Protein AF-0000000084875018 (afdb_homodimer)

InterPro domains:
  IPR001087 GDSL lipase/esterase [PF00657] (30-278)
  IPR036514 SGNH hydrolase superfamily [G3DSA:3.40.50.1110] (20-285)
  IPR050592 GDSL lipolytic enzyme [PTHR45642] (81-255)

Sequence (578 aa):
MKGLVTYLALAVSCSQTFASPVRSTSAKNLVVFGDSYSTVGFWPGGQLPSASNPIGNPGLPGQTTSAGLNWVGHVTSTLNTSLILTYDFAYSGATIDKKIVNSWAQYSMSDQVGLYKQYVAPAVSDADTLVAIWIGINDVGEAFWSKTNALVTECVNRYFELLQTLVNDGFDKFVLLNIPGYADQFPKMIGQPAVDLARLRADIISYNKAVQSKAAAFASSHPTVKLQIFDTKPSFDQVVNNYAKYGAKDATCFGASNCLWADDYHASGAIHKLLAQNLVKAVRGIFTFMKGLVTYLALAVSCSQTFASPVRSTSAKNLVVFGDSYSTVGFWPGGQLPSASNPIGNPGLPGQTTSAGLNWVGHVTSTLNTSLILTYDFAYSGATIDKKIVNSWAQYSMSDQVGLYKQYVAPAVSDADTLVAIWIGINDVGEAFWSKTNALVTECVNRYFELLQTLVNDGFDKFVLLNIPGYADQFPKMIGQPAVDLARLRADIISYNKAVQSKAAAFASSHPTVKLQIFDTKPSFDQVVNNYAKYGAKDATCFGASNCLWADDYHASGAIHKLLAQNLVKAVRGIFTF

Organism: Fusarium pseudograminearum (strain CS3096) (NCBI:txid1028729)

Foldseek 3Di:
DPPPPPPPPPPPPPPPPPPPPPPPPDEEEEEEEAAQLFDQADDLQAAFADQVALARPDRPPHDHQFLHRFLNNCCQPPQAPDHYRYDHLYYHLAAQDCVQPNTPTPDHSVRSLVSCVVRPLVPDDPHHYEYEYEHDLSQLVSCLVVVHAGPLVVRLVSNVVSVVVVVVSPAAHYEYEADALVLCVFLVNPPPDPVSSVRSNVNSVSNRVSNVVVQVVSCVVPVRHHYYYDYLHVLLCVCLVPVVVVQAPHSHDEDSDRYQHVDRRHGHDSSRNSSSVVVQVVCVVRDHD/DPDDPPPPPPPPPPPPPPPPPPPPPDEEEEEEEAALLFDQADDLQAAFADQVALARPDHPPHDHQFLHRFLNNCCQPPQAPDHYRYDHLYYHLAAQDCVQPNTPIPDHSVRSLVSCVVRPLVPDDPHHYEYEYEHDLSQLVSCLVVVHAGPLVVRLVSNVVSVVVVVVSPAAHYEYEADALVLCVFLVNPPPDPVSSVRSNVNSVSNRVSNVVVQVVSCVVPVRHHYYYDYLHVLLCVCLVVVVVVQAPHSHDEDSDRYQHVDRRHGHDSSRNSSSVVVQVVCVVRDHD

pLDDT: mean 91.14, std 17.14, range [25.97, 98.94]

Solvent-accessible surface area (backbone atoms only — not comparable to full-atom values): 30236 Å² total; per-residue (Å²): 136,82,77,77,79,75,78,76,78,76,75,75,74,73,73,74,72,72,70,67,77,76,73,78,59,70,61,29,36,36,39,34,41,18,11,41,82,51,17,30,54,38,48,68,90,25,47,63,48,38,93,92,30,32,47,27,25,50,58,76,47,27,32,19,42,14,26,28,43,32,31,55,43,34,46,44,68,74,63,35,77,36,50,33,31,32,50,39,49,16,25,54,54,11,20,54,36,51,91,80,43,68,61,50,29,92,40,20,39,56,49,31,56,49,48,39,60,72,50,38,61,87,70,60,75,93,44,64,53,43,36,38,37,46,57,45,58,44,44,40,43,50,18,45,80,66,74,47,80,45,61,46,69,64,48,50,52,50,48,53,51,52,49,50,52,46,41,74,72,67,53,40,35,38,38,40,38,46,59,51,74,60,61,57,67,33,48,66,39,65,88,56,59,65,70,55,40,52,51,40,41,51,41,50,52,50,39,46,50,48,48,52,53,50,48,55,54,49,36,71,75,32,79,80,41,48,74,42,80,41,79,45,42,64,34,48,48,54,43,49,78,38,20,59,84,71,55,13,90,40,68,62,39,52,30,52,65,57,30,52,13,26,27,48,80,32,54,8,42,70,38,23,48,46,38,28,56,51,48,54,63,69,40,48,88,81,48,77,69,135,84,75,80,77,73,77,76,76,76,76,73,74,73,71,74,72,72,69,68,76,75,72,77,60,69,60,29,36,36,38,33,42,18,11,42,80,50,17,30,54,37,49,67,90,24,48,64,47,39,92,94,30,34,48,27,26,50,57,78,48,28,32,19,41,14,27,29,43,31,30,56,43,34,46,44,70,73,64,35,78,36,50,35,31,31,50,38,50,16,25,54,54,12,19,55,34,51,91,81,42,67,61,48,30,91,39,20,38,56,49,31,56,49,49,40,61,71,51,40,60,87,70,59,73,91,43,65,51,43,38,38,36,45,58,45,59,43,42,40,43,50,18,44,80,67,72,47,80,44,61,47,68,65,48,49,54,50,48,52,52,52,51,49,53,44,41,75,72,67,54,42,36,39,38,39,38,47,60,52,74,61,59,57,66,32,49,66,39,63,89,56,60,66,70,55,40,52,50,40,41,52,39,50,54,52,39,45,50,49,47,53,55,50,49,54,54,50,37,70,75,33,78,81,40,47,71,42,80,41,78,46,42,64,35,48,50,55,44,48,77,39,20,59,83,71,55,13,91,39,68,61,39,53,31,51,64,58,28,52,14,27,27,49,79,33,54,8,41,70,38,22,49,48,38,28,55,52,48,54,63,70,39,48,89,80,47,78,67

Nearest PDB structures (foldseek):
  6uqz-assembly2_B  TM=6.954E-01  e=3.175E-12  Pseudomonas aeruginosa PAO1
  6uqy-assembly1_A  TM=6.983E-01  e=3.605E-12  Pseudomonas aeruginosa PAO1
  6ur0-assembly2_B  TM=7.451E-01  e=4.570E-11  Pseudomonas aeruginosa PAO1
  6ur1-assembly2_B  TM=6.876E-01  e=7.249E-12  Pseudomonas aeruginosa PAO1
  8hwp-assembly1_A  TM=6.671E-01  e=2.704E-10  Photobacterium sp. J15

Structure (mmCIF, N/CA/C/O backbone):
data_AF-0000000084875018-model_v1
#
loop_
_entity.id
_entity.type
_entity.pdbx_description
1 polymer 'SGNH hydrolase-type esterase domain-containing protein'
#
loop_
_atom_site.group_PDB
_atom_site.id
_atom_site.type_symbol
_atom_site.label_atom_id
_atom_site.label_alt_id
_atom_site.label_comp_id
_atom_site.label_asym_id
_atom_site.label_entity_id
_atom_site.label_seq_id
_atom_site.pdbx_PDB_ins_code
_atom_site.Cartn_x
_atom_site.Cartn_y
_atom_site.Cartn_z
_atom_site.occupancy
_atom_site.B_iso_or_equiv
_atom_site.auth_seq_id
_atom_site.auth_comp_id
_atom_site.auth_asym_id
_atom_site.auth_atom_id
_atom_site.pdbx_PDB_model_num
ATOM 1 N N . MET A 1 1 ? -67.75 -11.789 55.844 1 25.97 1 MET A N 1
ATOM 2 C CA . MET A 1 1 ? -66.312 -11.391 55.688 1 25.97 1 MET A CA 1
ATOM 3 C C . MET A 1 1 ? -66 -11.195 54.219 1 25.97 1 MET A C 1
ATOM 5 O O . MET A 1 1 ? -65.812 -12.172 53.469 1 25.97 1 MET A O 1
ATOM 9 N N . LYS A 1 2 ? -66.688 -10.195 53.625 1 31.55 2 LYS A N 1
ATOM 10 C CA . LYS A 1 2 ? -66.75 -9.75 52.25 1 31.55 2 LYS A CA 1
ATOM 11 C C . LYS A 1 2 ? -65.312 -9.383 51.75 1 31.55 2 LYS A C 1
ATOM 13 O O . LYS A 1 2 ? -64.625 -8.586 52.375 1 31.55 2 LYS A O 1
ATOM 18 N N . GLY A 1 3 ? -64.688 -10.328 51.094 1 32.59 3 GLY A N 1
ATOM 19 C CA . GLY A 1 3 ? -63.312 -10.297 50.594 1 32.59 3 GLY A CA 1
ATOM 20 C C . GLY A 1 3 ? -63.062 -9.133 49.625 1 32.59 3 GLY A C 1
ATOM 21 O O . GLY A 1 3 ? -63.812 -8.906 48.688 1 32.59 3 GLY A O 1
ATOM 22 N N . LEU A 1 4 ? -62.5 -8.047 50.125 1 36.34 4 LEU A N 1
ATOM 23 C CA . LEU A 1 4 ? -62.156 -6.836 49.406 1 36.34 4 LEU A CA 1
ATOM 24 C C . LEU A 1 4 ? -61.219 -7.148 48.25 1 36.34 4 LEU A C 1
ATOM 26 O O . LEU A 1 4 ? -60.156 -7.691 48.438 1 36.34 4 LEU A O 1
ATOM 30 N N . VAL A 1 5 ? -61.781 -7.406 47.094 1 39.84 5 VAL A N 1
ATOM 31 C CA . VAL A 1 5 ? -61.062 -7.594 45.812 1 39.84 5 VAL A CA 1
ATOM 32 C C . VAL A 1 5 ? -60.281 -6.336 45.469 1 39.84 5 VAL A C 1
ATOM 34 O O . VAL A 1 5 ? -60.875 -5.258 45.312 1 39.84 5 VAL A O 1
ATOM 37 N N . THR A 1 6 ? -59.156 -6.164 46.094 1 34.19 6 THR A N 1
ATOM 38 C CA . THR A 1 6 ? -58.312 -5.023 45.75 1 34.19 6 THR A CA 1
ATOM 39 C C . THR A 1 6 ? -57.938 -5.062 44.281 1 34.19 6 THR A C 1
ATOM 41 O O . THR A 1 6 ? -57.438 -6.078 43.781 1 34.19 6 THR A O 1
ATOM 44 N N . TYR A 1 7 ? -58.594 -4.32 43.469 1 36.25 7 TYR A N 1
ATOM 45 C CA . TYR A 1 7 ? -58.312 -4.09 42.062 1 36.25 7 TYR A CA 1
ATOM 46 C C . TYR A 1 7 ? -56.906 -3.508 41.875 1 36.25 7 TYR A C 1
ATOM 48 O O . TYR A 1 7 ? -56.625 -2.422 42.375 1 36.25 7 TYR A O 1
ATOM 56 N N . LEU A 1 8 ? -55.906 -4.387 41.906 1 35.47 8 LEU A N 1
ATOM 57 C CA . LEU A 1 8 ? -54.562 -3.939 41.562 1 35.47 8 LEU A CA 1
ATOM 58 C C . LEU A 1 8 ? -54.5 -3.352 40.156 1 35.47 8 LEU A C 1
ATOM 60 O O . LEU A 1 8 ? -54.812 -4.043 39.188 1 35.47 8 LEU A O 1
ATOM 64 N N . ALA A 1 9 ? -54.75 -2.041 40.062 1 37.62 9 ALA A N 1
ATOM 65 C CA . ALA A 1 9 ? -54.562 -1.303 38.812 1 37.62 9 ALA A CA 1
ATOM 66 C C . ALA A 1 9 ? -53.125 -1.446 38.344 1 37.62 9 ALA A C 1
ATOM 68 O O . ALA A 1 9 ? -52.156 -1.079 39.031 1 37.62 9 ALA A O 1
ATOM 69 N N . LEU A 1 10 ? -52.875 -2.475 37.562 1 37.34 10 LEU A N 1
ATOM 70 C CA . LEU A 1 10 ? -51.594 -2.604 36.875 1 37.34 10 LEU A CA 1
ATOM 71 C C . LEU A 1 10 ? -51.344 -1.407 35.938 1 37.34 10 LEU A C 1
ATOM 73 O O . LEU A 1 10 ? -52.094 -1.204 35 1 37.34 10 LEU A O 1
ATOM 77 N N . ALA A 1 11 ? -50.844 -0.276 36.531 1 39.44 11 ALA A N 1
ATOM 78 C CA . ALA A 1 11 ? -50.344 0.8 35.688 1 39.44 11 ALA A CA 1
ATOM 79 C C . ALA A 1 11 ? -49.281 0.281 34.688 1 39.44 11 ALA A C 1
ATOM 81 O O . ALA A 1 11 ? -48.25 -0.215 35.094 1 39.44 11 ALA A O 1
ATOM 82 N N . VAL A 1 12 ? -49.75 -0.197 33.562 1 38.31 12 VAL A N 1
ATOM 83 C CA . VAL A 1 12 ? -48.844 -0.473 32.438 1 38.31 12 VAL A CA 1
ATOM 84 C C . VAL A 1 12 ? -48.062 0.787 32.062 1 38.31 12 VAL A C 1
ATOM 86 O O . VAL A 1 12 ? -48.656 1.787 31.656 1 38.31 12 VAL A O 1
ATOM 89 N N . SER A 1 13 ? -47.031 1.09 32.844 1 35.03 13 SER A N 1
ATOM 90 C CA . SER A 1 13 ? -46.125 2.131 32.344 1 35.03 13 SER A CA 1
ATOM 91 C C . SER A 1 13 ? -45.625 1.818 30.953 1 35.03 13 SER A C 1
ATOM 93 O O . SER A 1 13 ? -45 0.787 30.734 1 35.03 13 SER A O 1
ATOM 95 N N . CYS A 1 14 ? -46.375 2.215 29.938 1 35.25 14 CYS A N 1
ATOM 96 C CA . CYS A 1 14 ? -45.812 2.26 28.594 1 35.25 14 CYS A CA 1
ATOM 97 C C . CYS A 1 14 ? -44.5 3.00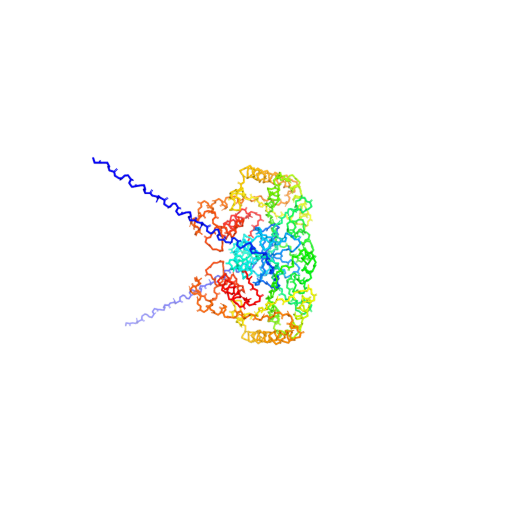8 28.562 1 35.25 14 CYS A C 1
ATOM 99 O O . CYS A 1 14 ? -44.469 4.219 28.797 1 35.25 14 CYS A O 1
ATOM 101 N N . SER A 1 15 ? -43.469 2.322 28.953 1 35.25 15 SER A N 1
ATOM 102 C CA . SER A 1 15 ? -42.156 2.912 28.703 1 35.25 15 SER A CA 1
ATOM 103 C C . SER A 1 15 ? -42.031 3.371 27.25 1 35.25 15 SER A C 1
ATOM 105 O O . SER A 1 15 ? -42.094 2.553 26.328 1 35.25 15 SER A O 1
ATOM 107 N N . GLN A 1 16 ? -42.5 4.59 27 1 36.5 16 GLN A N 1
ATOM 108 C CA . GLN A 1 16 ? -42.094 5.203 25.734 1 36.5 16 GLN A CA 1
ATOM 109 C C . GLN A 1 16 ? -40.594 5.055 25.5 1 36.5 16 GLN A C 1
ATOM 111 O O . GLN A 1 16 ? -39.812 5.52 26.312 1 36.5 16 GLN A O 1
ATOM 116 N N . THR A 1 17 ? -40.281 3.918 24.906 1 38.16 17 THR A N 1
ATOM 117 C CA . THR A 1 17 ? -38.906 3.867 24.359 1 38.16 17 THR A CA 1
ATOM 118 C C . THR A 1 17 ? -38.625 5.105 23.531 1 38.16 17 THR A C 1
ATOM 120 O O . THR A 1 17 ? -39.312 5.371 22.547 1 38.16 17 THR A O 1
ATOM 123 N N . PHE A 1 18 ? -38.219 6.191 24.141 1 31.2 18 PHE A N 1
ATOM 124 C CA . PHE A 1 18 ? -37.625 7.227 23.297 1 31.2 18 PHE A CA 1
ATOM 125 C C . PHE A 1 18 ? -36.656 6.617 22.281 1 31.2 18 PHE A C 1
ATOM 127 O O . PHE A 1 18 ? -35.656 5.977 22.656 1 31.2 18 PHE A O 1
ATOM 134 N N . ALA A 1 19 ? -37.25 6.223 21.156 1 38.88 19 ALA A N 1
ATOM 135 C CA . ALA A 1 19 ? -36.312 5.996 20.047 1 38.88 19 ALA A CA 1
ATOM 136 C C . ALA A 1 19 ? -35.219 7.059 20 1 38.88 19 ALA A C 1
ATOM 138 O O . ALA A 1 19 ? -35.531 8.258 20.031 1 38.88 19 ALA A O 1
ATOM 139 N N . SER A 1 20 ? -34.094 6.77 20.578 1 36.59 20 SER A N 1
ATOM 140 C CA . SER A 1 20 ? -33 7.703 20.406 1 36.59 20 SER A CA 1
ATOM 141 C C . SER A 1 20 ? -33.031 8.336 19.016 1 36.59 20 SER A C 1
ATOM 143 O O . SER A 1 20 ? -33.312 7.668 18.031 1 36.59 20 SER A O 1
ATOM 145 N N . PRO A 1 21 ? -33.125 9.617 18.844 1 36.59 21 PRO A N 1
ATOM 146 C CA . PRO A 1 21 ? -33 10.219 17.516 1 36.59 21 PRO A CA 1
ATOM 147 C C . PRO A 1 21 ? -31.922 9.555 16.672 1 36.59 21 PRO A C 1
ATOM 149 O O . PRO A 1 21 ? -30.797 9.367 17.141 1 36.59 21 PRO A O 1
ATOM 152 N N . VAL A 1 22 ? -32.188 8.539 15.992 1 40.84 22 VAL A N 1
ATOM 153 C CA . VAL A 1 22 ? -31.234 8.148 14.961 1 40.84 22 VAL A CA 1
ATOM 154 C C . VAL A 1 22 ? -30.703 9.391 14.25 1 40.84 22 VAL A C 1
ATOM 156 O O . VAL A 1 22 ? -31.453 10.07 13.531 1 40.84 22 VAL A O 1
ATOM 159 N N . ARG A 1 23 ? -29.906 10.25 14.953 1 38.31 23 ARG A N 1
ATOM 160 C CA . ARG A 1 23 ? -29.266 11.383 14.281 1 38.31 23 ARG A CA 1
ATOM 161 C C . ARG A 1 23 ? -28.844 11.008 12.867 1 38.31 23 ARG A C 1
ATOM 163 O O . ARG A 1 23 ? -28.047 10.094 12.672 1 38.31 23 ARG A O 1
ATOM 170 N N . SER A 1 24 ? -29.531 10.953 11.906 1 45.16 24 SER A N 1
ATOM 171 C CA . SER A 1 24 ? -29.312 10.836 10.469 1 45.16 24 SER A CA 1
ATOM 172 C C . SER A 1 24 ? -28 11.484 10.047 1 45.16 24 SER A C 1
ATOM 174 O O . SER A 1 24 ? -27.984 12.664 9.672 1 45.16 24 SER A O 1
ATOM 176 N N . THR A 1 25 ? -26.828 11.773 10.859 1 56.38 25 THR A N 1
ATOM 177 C CA . THR A 1 25 ? -25.797 12.773 10.633 1 56.38 25 THR A CA 1
ATOM 178 C C . THR A 1 25 ? -25.172 12.609 9.25 1 56.38 25 THR A C 1
ATOM 180 O O . THR A 1 25 ? -24.859 11.484 8.836 1 56.38 25 THR A O 1
ATOM 183 N N . SER A 1 26 ? -25.422 13.617 8.242 1 82.75 26 SER A N 1
ATOM 184 C CA . SER A 1 26 ? -24.938 13.836 6.879 1 82.75 26 SER A CA 1
ATOM 185 C C . SER A 1 26 ? -23.453 13.523 6.766 1 82.75 26 SER A C 1
ATOM 187 O O . SER A 1 26 ? -22.703 13.703 7.727 1 82.75 26 SER A O 1
ATOM 189 N N . ALA A 1 27 ? -23.125 12.828 5.746 1 93.69 27 ALA A N 1
ATOM 190 C CA . ALA A 1 27 ? -21.734 12.469 5.465 1 93.69 27 ALA A CA 1
ATOM 191 C C . ALA A 1 27 ? -20.859 13.719 5.348 1 93.69 27 ALA A C 1
ATOM 193 O O . ALA A 1 27 ? -21.328 14.773 4.918 1 93.69 27 ALA A O 1
ATOM 194 N N . LYS A 1 28 ? -19.734 13.688 5.918 1 97.81 28 LYS A N 1
ATOM 195 C CA . LYS A 1 28 ? -18.688 14.703 5.746 1 97.81 28 LYS A CA 1
ATOM 196 C C . LYS A 1 28 ? -17.516 14.156 4.953 1 97.81 28 LYS A C 1
ATOM 198 O O . LYS A 1 28 ? -17.391 12.938 4.773 1 97.81 28 LYS A O 1
ATOM 203 N N . ASN A 1 29 ? -16.703 15.109 4.434 1 98.38 29 ASN A N 1
ATOM 204 C CA . ASN A 1 29 ? -15.547 14.695 3.633 1 98.38 29 ASN A CA 1
ATOM 205 C C . ASN A 1 29 ? -14.234 14.969 4.355 1 98.38 29 ASN A C 1
ATOM 207 O O . ASN A 1 29 ? -14.086 15.992 5.023 1 98.38 29 ASN A O 1
ATOM 211 N N . LEU A 1 30 ? -13.344 14.016 4.25 1 98.81 30 LEU A N 1
ATOM 212 C CA . LEU A 1 30 ? -11.93 14.203 4.578 1 98.81 30 LEU A CA 1
ATOM 213 C C . LEU A 1 30 ? -11.055 14.039 3.34 1 98.81 30 LEU A C 1
ATOM 215 O O . LEU A 1 30 ? -11.133 13.016 2.654 1 98.81 30 LEU A O 1
ATOM 219 N N . VAL A 1 31 ? -10.32 15.07 2.979 1 98.88 31 VAL A N 1
ATOM 220 C CA . VAL A 1 31 ? -9.352 15.008 1.894 1 98.88 31 VAL A CA 1
ATOM 221 C C . VAL A 1 31 ? -7.934 15.008 2.467 1 98.88 31 VAL A C 1
ATOM 223 O O . VAL A 1 31 ? -7.574 15.891 3.248 1 98.88 31 VAL A O 1
ATOM 226 N N . VAL A 1 32 ? -7.164 13.961 2.098 1 98.94 32 VAL A N 1
ATOM 227 C CA . VAL A 1 32 ? -5.844 13.773 2.691 1 98.94 32 VAL A CA 1
ATOM 228 C C . VAL A 1 32 ? -4.77 13.852 1.606 1 98.94 32 VAL A C 1
ATOM 230 O O . VAL A 1 32 ? -4.906 13.234 0.546 1 98.94 32 VAL A O 1
ATOM 233 N N . PHE A 1 33 ? -3.752 14.656 1.802 1 98.94 33 PHE A N 1
ATOM 234 C CA . PHE A 1 33 ? -2.52 14.672 1.023 1 98.94 33 PHE A CA 1
ATOM 235 C C . PHE A 1 33 ? -1.319 14.336 1.903 1 98.94 33 PHE A C 1
ATOM 237 O O . PHE A 1 33 ? -1.3 14.68 3.088 1 98.94 33 PHE A O 1
ATOM 244 N N . GLY A 1 34 ? -0.363 13.688 1.29 1 98.88 34 GLY A N 1
ATOM 245 C CA . GLY A 1 34 ? 0.774 13.367 2.141 1 98.88 34 GLY A CA 1
ATOM 246 C C . GLY 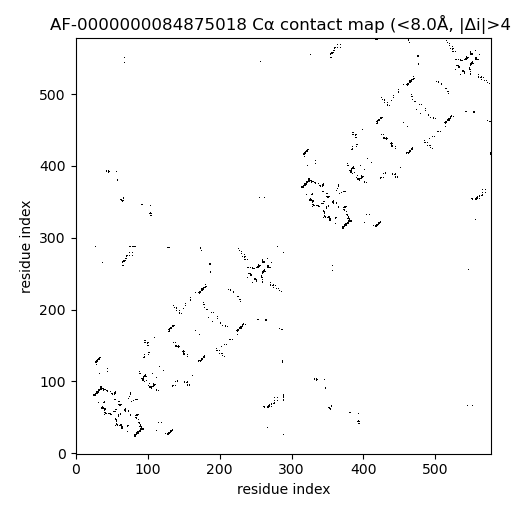A 1 34 ? 1.619 12.227 1.604 1 98.88 34 GLY A C 1
ATOM 247 O O . GLY A 1 34 ? 1.771 12.078 0.391 1 98.88 34 GLY A O 1
ATOM 248 N N . ASP A 1 35 ? 2.271 11.57 2.539 1 98.5 35 ASP A N 1
ATOM 249 C CA . ASP A 1 35 ? 3.242 10.531 2.201 1 98.5 35 ASP A CA 1
ATOM 250 C C . ASP A 1 35 ? 2.887 9.203 2.867 1 98.5 35 ASP A C 1
ATOM 252 O O . ASP A 1 35 ? 1.71 8.906 3.082 1 98.5 35 ASP A O 1
ATOM 256 N N . SER A 1 36 ? 3.871 8.328 3.104 1 98.12 36 SER A N 1
ATOM 257 C CA . SER A 1 36 ? 3.678 6.969 3.588 1 98.12 36 SER A CA 1
ATOM 258 C C . SER A 1 36 ? 3.018 6.957 4.965 1 98.12 36 SER A C 1
ATOM 260 O O . SER A 1 36 ? 2.396 5.969 5.355 1 98.12 36 SER A O 1
ATOM 262 N N . TYR A 1 37 ? 3.113 8.023 5.703 1 97.88 37 TYR A N 1
ATOM 263 C CA . TYR A 1 37 ? 2.529 8.07 7.039 1 97.88 37 TYR A CA 1
ATOM 264 C C . TYR A 1 37 ? 1.016 8.227 6.969 1 97.88 37 TYR A C 1
ATOM 266 O O . TYR A 1 37 ? 0.315 8.008 7.961 1 97.88 37 TYR A O 1
ATOM 274 N N . SER A 1 38 ? 0.535 8.57 5.746 1 98.75 38 SER A N 1
ATOM 275 C CA . SER A 1 38 ? -0.892 8.867 5.656 1 98.75 38 SER A CA 1
ATOM 276 C C . SER A 1 38 ? -1.604 7.883 4.734 1 98.75 38 SER A C 1
ATOM 278 O O . SER A 1 38 ? -2.795 7.617 4.906 1 98.75 38 SER A O 1
ATOM 280 N N . THR A 1 39 ? -0.915 7.305 3.756 1 98.19 39 THR A N 1
ATOM 281 C CA . THR A 1 39 ? -1.574 6.637 2.641 1 98.19 39 THR A CA 1
ATOM 282 C C . THR A 1 39 ? -2.311 5.387 3.117 1 98.19 39 THR A C 1
ATOM 284 O O . THR A 1 39 ? -1.809 4.652 3.971 1 98.19 39 THR A O 1
ATOM 287 N N . VAL A 1 40 ? -3.486 5.18 2.498 1 96.81 40 VAL A N 1
ATOM 288 C CA . VAL A 1 40 ? -4.254 3.957 2.707 1 96.81 40 VAL A CA 1
ATOM 289 C C . VAL A 1 40 ? -4.352 3.18 1.396 1 96.81 40 VAL A C 1
ATOM 291 O O . VAL A 1 40 ? -5.113 2.213 1.296 1 96.81 40 VAL A O 1
ATOM 294 N N . GLY A 1 41 ? -3.652 3.666 0.398 1 95.75 41 GLY A N 1
ATOM 295 C CA . GLY A 1 41 ? -3.574 2.947 -0.864 1 95.75 41 GLY A CA 1
ATOM 296 C C . GLY A 1 41 ? -4.719 3.27 -1.806 1 95.75 41 GLY A C 1
ATOM 297 O O . GLY A 1 41 ? -4.973 2.531 -2.76 1 95.75 41 GLY A O 1
ATOM 298 N N . PHE A 1 42 ? -5.441 4.383 -1.65 1 97.44 42 PHE A N 1
ATOM 299 C CA . PHE A 1 42 ? -6.594 4.801 -2.439 1 97.44 42 PHE A CA 1
ATOM 300 C C . PHE A 1 42 ? -6.176 5.152 -3.863 1 97.44 42 PHE A C 1
ATOM 302 O O . PHE A 1 42 ? -5.258 5.945 -4.066 1 97.44 42 PHE A O 1
ATOM 309 N N . TRP A 1 43 ? -6.824 4.5 -4.863 1 97.25 43 TRP A N 1
ATOM 310 C CA . TRP A 1 43 ? -6.734 4.898 -6.266 1 97.25 43 TRP A CA 1
ATOM 311 C C . TRP A 1 43 ? -7.988 5.656 -6.695 1 97.25 43 TRP A C 1
ATOM 313 O O . TRP A 1 43 ? -9.07 5.066 -6.809 1 97.25 43 TRP A O 1
ATOM 323 N N . PRO A 1 44 ? -7.805 6.969 -7.004 1 97.5 44 PRO A N 1
ATOM 324 C CA . PRO A 1 44 ? -8.992 7.801 -7.238 1 97.5 44 PRO A CA 1
ATOM 325 C C . PRO A 1 44 ? -9.695 7.465 -8.547 1 97.5 44 PRO A C 1
ATOM 327 O O . PRO A 1 44 ? -10.828 7.891 -8.766 1 97.5 44 PRO A O 1
ATOM 330 N N . GLY A 1 45 ? -9.07 6.762 -9.484 1 95.06 45 GLY A N 1
ATOM 331 C CA . GLY A 1 45 ? -9.727 6.344 -10.711 1 95.06 45 GLY A CA 1
ATOM 332 C C . GLY A 1 45 ? -10.633 5.141 -10.523 1 95.06 45 GLY A C 1
ATOM 333 O O . GLY A 1 45 ? -11.312 4.719 -11.461 1 95.06 45 GLY A O 1
ATOM 334 N N . GLY A 1 46 ? -10.641 4.598 -9.328 1 94 46 GLY A N 1
ATOM 335 C CA . GLY A 1 46 ? -11.492 3.475 -8.977 1 94 46 GLY A CA 1
ATOM 336 C C . GLY A 1 46 ? -12.742 3.893 -8.219 1 94 46 GLY A C 1
ATOM 337 O O . GLY A 1 46 ? -13.312 4.953 -8.484 1 94 46 GLY A O 1
ATOM 338 N N . GLN A 1 47 ? -13.18 2.973 -7.367 1 92.81 47 GLN A N 1
ATOM 339 C CA . GLN A 1 47 ? -14.375 3.27 -6.586 1 92.81 47 GLN A CA 1
ATOM 340 C C . GLN A 1 47 ? -14.117 4.383 -5.578 1 92.81 47 GLN A C 1
ATOM 342 O O . GLN A 1 47 ? -13.164 4.316 -4.801 1 92.81 47 GLN A O 1
ATOM 347 N N . LEU A 1 48 ? -14.914 5.391 -5.637 1 96.81 48 LEU A N 1
ATOM 348 C CA . LEU A 1 48 ? -14.789 6.504 -4.707 1 96.81 48 LEU A CA 1
ATOM 349 C C . LEU A 1 48 ? -15.398 6.156 -3.354 1 96.81 48 LEU A C 1
ATOM 351 O O . LEU A 1 48 ? -16.156 5.191 -3.24 1 96.81 48 LEU A O 1
ATOM 355 N N . PRO A 1 49 ? -15.023 6.871 -2.266 1 97.75 49 PRO A N 1
ATOM 356 C CA . PRO A 1 49 ? -15.547 6.617 -0.921 1 97.75 49 PRO A CA 1
ATOM 357 C C . PRO A 1 49 ? -17.078 6.645 -0.866 1 97.75 49 PRO A C 1
ATOM 359 O O . PRO A 1 49 ? -17.703 7.461 -1.541 1 97.75 49 PRO A O 1
ATOM 362 N N . SER A 1 50 ? -17.641 5.777 -0.123 1 95.75 50 SER A N 1
ATOM 363 C CA . SER A 1 50 ? -19.062 5.617 0.118 1 95.75 50 SER A CA 1
ATOM 364 C C . SER A 1 50 ? -19.328 5.125 1.537 1 95.75 50 SER A C 1
ATOM 366 O O . SER A 1 50 ? -18.406 4.898 2.309 1 95.75 50 SER A O 1
ATOM 368 N N . ALA A 1 51 ? -20.578 5.02 1.878 1 94.5 51 ALA A N 1
ATOM 369 C CA . ALA A 1 51 ? -20.938 4.543 3.209 1 94.5 51 ALA A CA 1
ATOM 370 C C . ALA A 1 51 ? -20.438 3.121 3.439 1 94.5 51 ALA A C 1
ATOM 372 O O . ALA A 1 51 ? -20.016 2.777 4.543 1 94.5 51 ALA A O 1
ATOM 373 N N . SER A 1 52 ? -20.453 2.281 2.406 1 91 52 SER A N 1
ATOM 374 C CA . SER A 1 52 ? -20.062 0.88 2.537 1 91 52 SER A CA 1
ATOM 375 C C . SER A 1 52 ? -18.547 0.724 2.545 1 91 52 SER A C 1
ATOM 377 O O . SER A 1 52 ? -18.016 -0.276 3.039 1 91 52 SER A O 1
ATOM 379 N N . ASN A 1 53 ? -17.875 1.675 1.961 1 94.69 53 ASN A N 1
ATOM 380 C CA . ASN A 1 53 ? -16.406 1.728 1.943 1 94.69 53 ASN A CA 1
ATOM 381 C C . ASN A 1 53 ? -15.906 3.16 2.062 1 94.69 53 ASN A C 1
ATOM 383 O O . ASN A 1 53 ? -15.602 3.803 1.056 1 94.69 53 ASN A O 1
ATOM 387 N N . PRO A 1 54 ? -15.719 3.559 3.273 1 97.44 54 PRO A N 1
ATOM 388 C CA . PRO A 1 54 ? -15.508 4.988 3.508 1 97.44 54 PRO A CA 1
ATOM 389 C C . PRO A 1 54 ? -14.148 5.473 3.01 1 97.44 54 PRO A C 1
ATOM 391 O O . PRO A 1 54 ? -13.898 6.684 2.951 1 97.44 54 PRO A O 1
ATOM 394 N N . ILE A 1 55 ? -13.18 4.559 2.598 1 97.44 55 ILE A N 1
ATOM 395 C CA . ILE A 1 55 ? -11.93 5.012 2.006 1 97.44 55 ILE A CA 1
ATOM 396 C C . ILE A 1 55 ? -11.922 4.699 0.511 1 97.44 55 ILE A C 1
ATOM 398 O O . ILE A 1 55 ? -10.883 4.816 -0.15 1 97.44 55 ILE A O 1
ATOM 402 N N . GLY A 1 56 ? -13.078 4.211 -0.068 1 96 56 GLY A N 1
ATOM 403 C CA . GLY A 1 56 ? -13.234 3.934 -1.487 1 96 56 GLY A CA 1
ATOM 404 C C . GLY A 1 56 ? -12.656 2.594 -1.902 1 96 56 GLY A C 1
ATOM 405 O O . GLY A 1 56 ? -13.391 1.664 -2.225 1 96 56 GLY A O 1
ATOM 406 N N . ASN A 1 57 ? -11.336 2.559 -1.826 1 93.31 57 ASN A N 1
ATOM 407 C CA . ASN A 1 57 ? -10.555 1.368 -2.143 1 93.31 57 ASN A CA 1
ATOM 408 C C . ASN A 1 57 ? -9.125 1.479 -1.612 1 93.31 57 ASN A C 1
ATOM 410 O O . ASN A 1 57 ? -8.602 2.582 -1.455 1 93.31 57 ASN A O 1
ATOM 414 N N . PRO A 1 58 ? -8.531 0.34 -1.394 1 91.56 58 PRO A N 1
ATOM 415 C CA . PRO A 1 58 ? -9.227 -0.895 -1.022 1 91.56 58 PRO A CA 1
ATOM 416 C C . PRO A 1 58 ? -10.109 -0.727 0.21 1 91.56 58 PRO A C 1
ATOM 418 O O . PRO A 1 58 ? -10.531 0.389 0.521 1 91.56 58 PRO A O 1
ATOM 421 N N . GLY A 1 59 ? -10.531 -1.726 0.826 1 90.19 59 GLY A N 1
ATOM 422 C CA . GLY A 1 59 ? -11.289 -1.627 2.064 1 90.19 59 GLY A CA 1
ATOM 423 C C . GLY A 1 59 ? -10.414 -1.374 3.277 1 90.19 59 GLY A C 1
ATOM 424 O O . GLY A 1 59 ? -9.219 -1.688 3.268 1 90.19 59 GLY A O 1
ATOM 425 N N . LEU A 1 60 ? -10.977 -0.816 4.285 1 92.69 60 LEU A N 1
ATOM 426 C CA . LEU A 1 60 ? -10.25 -0.616 5.531 1 92.69 60 LEU A CA 1
ATOM 427 C C . LEU A 1 60 ? -9.625 -1.922 6.012 1 92.69 60 LEU A C 1
ATOM 429 O O . LEU A 1 60 ? -10.266 -2.975 5.961 1 92.69 60 LEU A O 1
ATOM 433 N N . PRO A 1 61 ? -8.328 -1.806 6.551 1 94.12 61 PRO A N 1
ATOM 434 C CA . PRO A 1 61 ? -7.5 -0.629 6.832 1 94.12 61 PRO A CA 1
ATOM 435 C C . PRO A 1 61 ? -6.773 -0.106 5.598 1 94.12 61 PRO A C 1
ATOM 437 O O . PRO A 1 61 ? -6.09 0.918 5.664 1 94.12 61 PRO A O 1
ATOM 440 N N . GLY A 1 62 ? -6.949 -0.759 4.441 1 93.38 62 GLY A N 1
ATOM 441 C CA . GLY A 1 62 ? -6.246 -0.396 3.221 1 93.38 62 GLY A CA 1
ATOM 442 C C . GLY A 1 62 ? -4.836 -0.951 3.156 1 93.38 62 GLY A C 1
ATOM 443 O O . GLY A 1 62 ? -4.566 -2.031 3.686 1 93.38 62 GLY A O 1
ATOM 444 N N . GLN A 1 63 ? -4.023 -0.291 2.354 1 93.56 63 GLN A N 1
ATOM 445 C CA . GLN A 1 63 ? -2.592 -0.564 2.25 1 93.56 63 GLN A CA 1
ATOM 446 C C . GLN A 1 63 ? -1.774 0.525 2.938 1 93.56 63 GLN A C 1
ATOM 448 O O . GLN A 1 63 ? -1.562 1.601 2.373 1 93.56 63 GLN A O 1
ATOM 453 N N . THR A 1 64 ? -1.356 0.169 4.145 1 94.81 64 THR A N 1
ATOM 454 C CA . THR A 1 64 ? -0.66 1.163 4.957 1 94.81 64 THR A CA 1
ATOM 455 C C . THR A 1 64 ? 0.779 0.73 5.223 1 94.81 64 THR A C 1
ATOM 457 O O . THR A 1 64 ? 1.163 -0.397 4.906 1 94.81 64 THR A O 1
ATOM 460 N N . THR A 1 65 ? 1.568 1.625 5.746 1 94.44 65 THR A N 1
ATOM 461 C CA . THR A 1 65 ? 2.904 1.309 6.238 1 94.44 65 THR A CA 1
ATOM 462 C C . THR A 1 65 ? 2.9 1.146 7.754 1 94.44 65 THR A C 1
ATOM 464 O O . THR A 1 65 ? 3.959 1.074 8.383 1 94.44 65 THR A O 1
ATOM 467 N N . SER A 1 66 ? 1.71 1.1 8.383 1 93.56 66 SER A N 1
ATOM 468 C CA . SER A 1 66 ? 1.581 1.055 9.836 1 93.56 66 SER A CA 1
ATOM 469 C C . SER A 1 66 ? 1.248 -0.353 10.32 1 93.56 66 SER A C 1
ATOM 471 O O . SER A 1 66 ? 1.067 -0.577 11.516 1 93.56 66 SER A O 1
ATOM 473 N N . ALA A 1 67 ? 1.125 -1.307 9.469 1 89 67 ALA A N 1
ATOM 474 C CA . ALA A 1 67 ? 0.69 -2.656 9.82 1 89 67 ALA A CA 1
ATOM 475 C C . ALA A 1 67 ? -0.692 -2.639 10.469 1 89 67 ALA A C 1
ATOM 477 O O . ALA A 1 67 ? -0.899 -3.242 11.523 1 89 67 ALA A O 1
ATOM 478 N N . GLY A 1 68 ? -1.604 -1.989 9.82 1 91.06 68 GLY A N 1
ATOM 479 C CA . GLY A 1 68 ? -2.957 -1.784 10.312 1 91.06 68 GLY A CA 1
ATOM 480 C C . GLY A 1 68 ? -3.469 -0.375 10.086 1 91.06 68 GLY A C 1
ATOM 481 O O . GLY A 1 68 ? -3.002 0.323 9.188 1 91.06 68 GLY A O 1
ATOM 482 N N . LEU A 1 69 ? -4.422 -0.005 10.953 1 94.5 69 LEU A N 1
ATOM 483 C CA . LEU A 1 69 ? -5 1.328 10.797 1 94.5 69 LEU A CA 1
ATOM 484 C C . LEU A 1 69 ? -3.957 2.404 11.086 1 94.5 69 LEU A C 1
ATOM 486 O O . LEU A 1 69 ? -3.287 2.369 12.117 1 94.5 69 LEU A O 1
ATOM 490 N N . ASN A 1 70 ? -3.766 3.287 10.094 1 97.31 70 ASN A N 1
ATOM 491 C CA . ASN A 1 70 ? -3.033 4.512 10.391 1 97.31 70 ASN A CA 1
ATOM 492 C C . ASN A 1 70 ? -3.967 5.617 10.875 1 97.31 70 ASN A C 1
ATOM 494 O O . ASN A 1 70 ? -5.145 5.371 11.141 1 97.31 70 ASN A O 1
ATOM 498 N N . TRP A 1 71 ? -3.416 6.836 11.031 1 98.75 71 TRP A N 1
ATOM 499 C CA . TRP A 1 71 ? -4.219 7.914 11.602 1 98.75 71 TRP A CA 1
ATOM 500 C C . TRP A 1 71 ? -5.434 8.211 10.727 1 98.75 71 TRP A C 1
ATOM 502 O O . TRP A 1 71 ? -6.52 8.492 11.242 1 98.75 71 TRP A O 1
ATOM 512 N N . VAL A 1 72 ? -5.293 8.102 9.438 1 98.81 72 VAL A N 1
ATOM 513 C CA . VAL A 1 72 ? -6.387 8.32 8.5 1 98.81 72 VAL A CA 1
ATOM 514 C C . VAL A 1 72 ? -7.484 7.285 8.727 1 98.81 72 VAL A C 1
ATOM 516 O O . VAL A 1 72 ? -8.664 7.629 8.789 1 98.81 72 VAL A O 1
ATOM 519 N N . GLY A 1 73 ? -7.066 6.055 8.867 1 97.81 73 GLY A N 1
ATOM 520 C CA . GLY A 1 73 ? -8.039 5.008 9.164 1 97.81 73 GLY A CA 1
ATOM 521 C C . GLY A 1 73 ? -8.773 5.234 10.469 1 97.81 73 GLY A C 1
ATOM 522 O O . GLY A 1 73 ? -9.984 5.023 10.547 1 97.81 73 GLY A O 1
ATOM 523 N N . HIS A 1 74 ? -8.094 5.668 11.469 1 98.31 74 HIS A N 1
ATOM 524 C CA . HIS A 1 74 ? -8.703 5.871 12.773 1 98.31 74 HIS A CA 1
ATOM 525 C C . HIS A 1 74 ? -9.734 6.996 12.734 1 98.31 74 HIS A C 1
ATOM 527 O O . HIS A 1 74 ? -10.852 6.836 13.219 1 98.31 74 HIS A O 1
ATOM 533 N N . VAL A 1 75 ? -9.445 8.078 12.102 1 98.69 75 VAL A N 1
ATOM 534 C CA . VAL A 1 75 ? -10.383 9.203 12.125 1 98.69 75 VAL A CA 1
ATOM 535 C C . VAL A 1 75 ? -11.562 8.914 11.203 1 98.69 75 VAL A C 1
ATOM 537 O O . VAL A 1 75 ? -12.625 9.516 11.336 1 98.69 75 VAL A O 1
ATOM 540 N N . THR A 1 76 ? -11.383 7.98 10.281 1 98.31 76 THR A N 1
ATOM 541 C CA . THR A 1 76 ? -12.422 7.617 9.328 1 98.31 76 THR A CA 1
ATOM 542 C C . THR A 1 76 ? -13.375 6.59 9.938 1 98.31 76 THR A C 1
ATOM 544 O O . THR A 1 76 ? -14.57 6.598 9.648 1 98.31 76 THR A O 1
ATOM 547 N N . SER A 1 77 ? -12.906 5.777 10.914 1 96.25 77 SER A N 1
ATOM 548 C CA . SER A 1 77 ? -13.703 4.578 11.164 1 96.25 77 SER A CA 1
ATOM 549 C C . SER A 1 77 ? -13.859 4.32 12.656 1 96.25 77 SER A C 1
ATOM 551 O O . SER A 1 77 ? -14.789 3.629 13.078 1 96.25 77 SER A O 1
ATOM 553 N N . THR A 1 78 ? -12.945 4.809 13.508 1 96.62 78 THR A N 1
ATOM 554 C CA . THR A 1 78 ? -13.023 4.43 14.914 1 96.62 78 THR A CA 1
ATOM 555 C C . THR A 1 78 ? -13.297 5.652 15.789 1 96.62 78 THR A C 1
ATOM 557 O O . THR A 1 78 ? -13.789 5.52 16.922 1 96.62 78 THR A O 1
ATOM 560 N N . LEU A 1 79 ? -12.969 6.824 15.242 1 97.94 79 LEU A N 1
ATOM 561 C CA . LEU A 1 79 ? -13.078 8.023 16.062 1 97.94 79 LEU A CA 1
ATOM 562 C C . LEU A 1 79 ? -14.148 8.961 15.523 1 97.94 79 LEU A C 1
ATOM 564 O O . LEU A 1 79 ? -14.391 10.031 16.094 1 97.94 79 LEU A O 1
ATOM 568 N N . ASN A 1 80 ? -14.727 8.508 14.391 1 96.88 80 ASN A N 1
ATOM 569 C CA . ASN A 1 80 ? -15.758 9.336 13.766 1 96.88 80 ASN A CA 1
ATOM 570 C C . ASN A 1 80 ? -17.078 9.25 14.516 1 96.88 80 ASN A C 1
ATOM 572 O O . ASN A 1 80 ? -17.406 8.211 15.078 1 96.88 80 ASN A O 1
ATOM 576 N N . THR A 1 81 ? -17.859 10.352 14.531 1 95.81 81 THR A N 1
ATOM 577 C CA . THR A 1 81 ? -19.203 10.367 15.102 1 95.81 81 THR A CA 1
ATOM 578 C C . THR A 1 81 ? -20.25 10.492 14.008 1 95.81 81 THR A C 1
ATOM 580 O O . THR A 1 81 ? -21.453 10.469 14.289 1 95.81 81 THR A O 1
ATOM 583 N N . SER A 1 82 ? -19.828 10.773 12.828 1 94.94 82 SER A N 1
ATOM 584 C CA . SER A 1 82 ? -20.641 10.758 11.617 1 94.94 82 SER A CA 1
ATOM 585 C C . SER A 1 82 ? -19.938 10.016 10.484 1 94.94 82 SER A C 1
ATOM 587 O O . SER A 1 82 ? -18.766 9.625 10.625 1 94.94 82 SER A O 1
ATOM 589 N N . LEU A 1 83 ? -20.641 9.766 9.406 1 96.88 83 LEU A N 1
ATOM 590 C CA . LEU A 1 83 ? -20.016 9.156 8.242 1 96.88 83 LEU A CA 1
ATOM 591 C C . LEU A 1 83 ? -18.969 10.094 7.641 1 96.88 83 LEU A C 1
ATOM 593 O O . LEU A 1 83 ? -19.281 11.234 7.301 1 96.88 83 LEU A O 1
ATOM 597 N N . ILE A 1 84 ? -17.766 9.633 7.625 1 98.31 84 ILE A N 1
ATOM 598 C CA . ILE A 1 84 ? -16.672 10.367 6.988 1 98.31 84 ILE A CA 1
ATOM 599 C C . ILE A 1 84 ? -16.266 9.672 5.691 1 98.31 84 ILE A C 1
ATOM 601 O O . ILE A 1 84 ? -15.859 8.508 5.703 1 98.31 84 ILE A O 1
ATOM 605 N N . LEU A 1 85 ? -16.422 10.336 4.578 1 98.44 85 LEU A N 1
ATOM 606 C CA . LEU A 1 85 ? -15.906 9.875 3.297 1 98.44 85 LEU A CA 1
ATOM 607 C C . LEU A 1 85 ? -14.5 10.422 3.057 1 98.44 85 LEU A C 1
ATOM 609 O O . LEU A 1 85 ? -14.312 11.633 2.926 1 98.44 85 LEU A O 1
ATOM 613 N N . THR A 1 86 ? -13.547 9.492 3.018 1 98.75 86 THR A N 1
ATOM 614 C CA . THR A 1 86 ? -12.141 9.883 3.025 1 98.75 86 THR A CA 1
ATOM 615 C C . THR A 1 86 ? -11.508 9.664 1.653 1 98.75 86 THR A C 1
ATOM 617 O O . THR A 1 86 ? -11.414 8.531 1.183 1 98.75 86 THR A O 1
ATOM 620 N N . TYR A 1 87 ? -11.062 10.75 1.076 1 98.75 87 TYR A N 1
ATOM 621 C CA . TYR A 1 87 ? -10.297 10.766 -0.166 1 98.75 87 TYR A CA 1
ATOM 622 C C . TYR A 1 87 ? -8.812 10.984 0.109 1 98.75 87 TYR A C 1
ATOM 624 O O . TYR A 1 87 ? -8.367 12.125 0.249 1 98.75 87 TYR A O 1
ATOM 632 N N . ASP A 1 88 ? -8.07 9.852 0.199 1 98.88 88 ASP A N 1
ATOM 633 C CA . ASP A 1 88 ? -6.672 9.906 0.608 1 98.88 88 ASP A CA 1
ATOM 634 C C . ASP A 1 88 ? -5.742 9.789 -0.598 1 98.88 88 ASP A C 1
ATOM 636 O O . ASP A 1 88 ? -5.504 8.695 -1.103 1 98.88 88 ASP A O 1
ATOM 640 N N . PHE A 1 89 ? -5.125 10.93 -0.919 1 98.88 89 PHE A N 1
ATOM 641 C CA . PHE A 1 89 ? -4.254 10.961 -2.088 1 98.88 89 PHE A CA 1
ATOM 642 C C . PHE A 1 89 ? -2.799 10.758 -1.687 1 98.88 89 PHE A C 1
ATOM 644 O O . PHE A 1 89 ? -1.909 10.75 -2.539 1 98.88 89 PHE A O 1
ATOM 651 N N . ALA A 1 90 ? -2.553 10.562 -0.4 1 98.81 90 ALA A N 1
ATOM 652 C CA . ALA A 1 90 ? -1.179 10.375 0.054 1 98.81 90 ALA A CA 1
ATOM 653 C C . ALA A 1 90 ? -0.53 9.188 -0.647 1 98.81 90 ALA A C 1
ATOM 655 O O . ALA A 1 90 ? -1.203 8.203 -0.968 1 98.81 90 ALA A O 1
ATOM 656 N N . TYR A 1 91 ? 0.784 9.32 -0.832 1 98.19 91 TYR A N 1
ATOM 657 C CA . TYR A 1 91 ? 1.558 8.289 -1.511 1 98.19 91 TYR A CA 1
ATOM 658 C C . TYR A 1 91 ? 2.902 8.07 -0.825 1 98.19 91 TYR A C 1
ATOM 660 O O . TYR A 1 91 ? 3.57 9.039 -0.443 1 98.19 91 TYR A O 1
ATOM 668 N N . SER A 1 92 ? 3.246 6.816 -0.705 1 97.12 92 SER A N 1
ATOM 669 C CA . SER A 1 92 ? 4.508 6.496 -0.045 1 97.12 92 SER A CA 1
ATOM 670 C C . SER A 1 92 ? 5.684 7.164 -0.751 1 97.12 92 SER A C 1
ATOM 672 O O . SER A 1 92 ? 5.781 7.125 -1.979 1 97.12 92 SER A O 1
ATOM 674 N N . GLY A 1 93 ? 6.617 7.797 0.031 1 97.62 93 GLY A N 1
ATOM 675 C CA . GLY A 1 93 ? 7.824 8.406 -0.5 1 97.62 93 GLY A CA 1
ATOM 676 C C . GLY A 1 93 ? 7.602 9.805 -1.045 1 97.62 93 GLY A C 1
ATOM 677 O O . GLY A 1 93 ? 8.555 10.484 -1.432 1 97.62 93 GLY A O 1
ATOM 678 N N . ALA A 1 94 ? 6.375 10.273 -0.999 1 98.69 94 ALA A N 1
ATOM 679 C CA . ALA A 1 94 ? 6.031 11.539 -1.642 1 98.69 94 ALA A CA 1
ATOM 680 C C . ALA A 1 94 ? 6.781 12.703 -0.999 1 98.69 94 ALA A C 1
ATOM 682 O O . ALA A 1 94 ? 6.914 12.766 0.226 1 98.69 94 ALA A O 1
ATOM 683 N N . THR A 1 95 ? 7.289 13.555 -1.837 1 98.88 95 THR A N 1
ATOM 684 C CA . THR A 1 95 ? 7.723 14.898 -1.471 1 98.88 95 THR A CA 1
ATOM 685 C C . THR A 1 95 ? 6.664 15.93 -1.849 1 98.88 95 THR A C 1
ATOM 687 O O . THR A 1 95 ? 5.598 15.578 -2.352 1 98.88 95 THR A O 1
ATOM 690 N N . ILE A 1 96 ? 6.961 17.188 -1.569 1 98.94 96 ILE A N 1
ATOM 691 C CA . ILE A 1 96 ? 6.016 18.25 -1.884 1 98.94 96 ILE A CA 1
ATOM 692 C C . ILE A 1 96 ? 5.895 18.406 -3.398 1 98.94 96 ILE A C 1
ATOM 694 O O . ILE A 1 96 ? 4.785 18.484 -3.932 1 98.94 96 ILE A O 1
ATOM 698 N N . ASP A 1 97 ? 6.957 18.453 -4.07 1 98.94 97 ASP A N 1
ATOM 699 C CA . ASP A 1 97 ? 7.059 18.578 -5.52 1 98.94 97 ASP A CA 1
ATOM 700 C C . ASP A 1 97 ? 8.352 17.969 -6.035 1 98.94 97 ASP A C 1
ATOM 702 O O . ASP A 1 97 ? 9.445 18.422 -5.703 1 98.94 97 ASP A O 1
ATOM 706 N N . LYS A 1 98 ? 8.234 17 -6.891 1 98.19 98 LYS A N 1
ATOM 707 C CA . LYS A 1 98 ? 9.391 16.25 -7.379 1 98.19 98 LYS A CA 1
ATOM 708 C C . LYS A 1 98 ? 10.32 17.141 -8.203 1 98.19 98 LYS A C 1
ATOM 710 O O . LYS A 1 98 ? 11.492 16.828 -8.391 1 98.19 98 LYS A O 1
ATOM 715 N N . LYS A 1 99 ? 9.797 18.266 -8.711 1 98.5 99 LYS A N 1
ATOM 716 C CA . LYS A 1 99 ? 10.625 19.203 -9.445 1 98.5 99 LYS A CA 1
ATOM 717 C C . LYS A 1 99 ? 11.586 19.938 -8.508 1 98.5 99 LYS A C 1
ATOM 719 O O . LYS A 1 99 ? 12.586 20.5 -8.953 1 98.5 99 LYS A O 1
ATOM 724 N N . ILE A 1 100 ? 11.289 19.953 -7.152 1 98.81 100 ILE A N 1
ATOM 725 C CA . ILE A 1 100 ? 12.141 20.594 -6.16 1 98.81 100 ILE A CA 1
ATOM 726 C C . ILE A 1 100 ? 13 19.547 -5.461 1 98.81 100 ILE A C 1
ATOM 728 O O . ILE A 1 100 ? 14.227 19.656 -5.441 1 98.81 100 ILE A O 1
ATOM 732 N N . VAL A 1 101 ? 12.422 18.547 -4.93 1 98.75 101 VAL A N 1
ATOM 733 C CA . VAL A 1 101 ? 13.086 17.406 -4.324 1 98.75 101 VAL A CA 1
ATOM 734 C C . VAL A 1 101 ? 12.523 16.109 -4.918 1 98.75 101 VAL A C 1
ATOM 736 O O . VAL A 1 101 ? 11.406 15.703 -4.59 1 98.75 101 VAL A O 1
ATOM 739 N N . ASN A 1 102 ? 13.375 15.469 -5.758 1 96.75 102 ASN A N 1
ATOM 740 C CA . ASN A 1 102 ? 12.953 14.219 -6.375 1 96.75 102 ASN A CA 1
ATOM 741 C C . ASN A 1 102 ? 13.023 13.055 -5.391 1 96.75 102 ASN A C 1
ATOM 743 O O . ASN A 1 102 ? 13.852 13.055 -4.48 1 96.75 102 ASN A O 1
ATOM 747 N N . SER A 1 103 ? 12.078 12.062 -5.484 1 96.56 103 SER A N 1
ATOM 748 C CA . SER A 1 103 ? 12.07 10.781 -4.785 1 96.56 103 SER A CA 1
ATOM 749 C C . SER A 1 103 ? 11.578 9.656 -5.691 1 96.56 103 SER A C 1
ATOM 751 O O . SER A 1 103 ? 11.258 9.891 -6.859 1 96.56 103 SER A O 1
ATOM 753 N N . TRP A 1 104 ? 11.539 8.43 -5.117 1 93.56 104 TRP A N 1
ATOM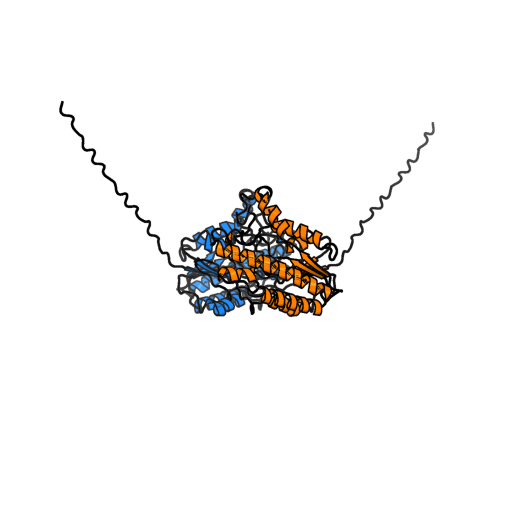 754 C CA . TRP A 1 104 ? 11.117 7.273 -5.902 1 93.56 104 TRP A CA 1
ATOM 755 C C . TRP A 1 104 ? 9.602 7.258 -6.074 1 93.56 104 TRP A C 1
ATOM 757 O O . TRP A 1 104 ? 9.07 6.5 -6.891 1 93.56 104 TRP A O 1
ATOM 767 N N . ALA A 1 105 ? 8.914 8.102 -5.355 1 96.44 105 ALA A N 1
ATOM 768 C CA . ALA A 1 105 ? 7.453 8.086 -5.309 1 96.44 105 ALA A CA 1
ATOM 769 C C . ALA A 1 105 ? 6.859 8.367 -6.688 1 96.44 105 ALA A C 1
ATOM 771 O O . ALA A 1 105 ? 7.355 9.219 -7.422 1 96.44 105 ALA A O 1
ATOM 772 N N . GLN A 1 106 ? 5.762 7.656 -6.949 1 96 106 GLN A N 1
ATOM 773 C CA . GLN A 1 106 ? 5.055 7.898 -8.203 1 96 106 GLN A CA 1
ATOM 774 C C . GLN A 1 106 ? 4.41 9.281 -8.211 1 96 106 GLN A C 1
ATOM 776 O O . GLN A 1 106 ? 4.43 9.977 -9.227 1 96 106 GLN A O 1
ATOM 781 N N . TYR A 1 107 ? 3.857 9.727 -7.074 1 98.25 107 TYR A N 1
ATOM 782 C CA . TYR A 1 107 ? 3.115 10.977 -7 1 98.25 107 TYR A CA 1
ATOM 783 C C . TYR A 1 107 ? 3.613 11.844 -5.848 1 98.25 107 TYR A C 1
ATOM 785 O O . TYR A 1 107 ? 3.529 11.445 -4.684 1 98.25 107 TYR A O 1
ATOM 793 N N . SER A 1 108 ? 4.109 13.047 -6.184 1 98.81 108 SER A N 1
ATOM 794 C CA . SER A 1 108 ? 4.34 14.07 -5.172 1 98.81 108 SER A CA 1
ATOM 795 C C . SER A 1 108 ? 3.043 14.773 -4.785 1 98.81 108 SER A C 1
ATO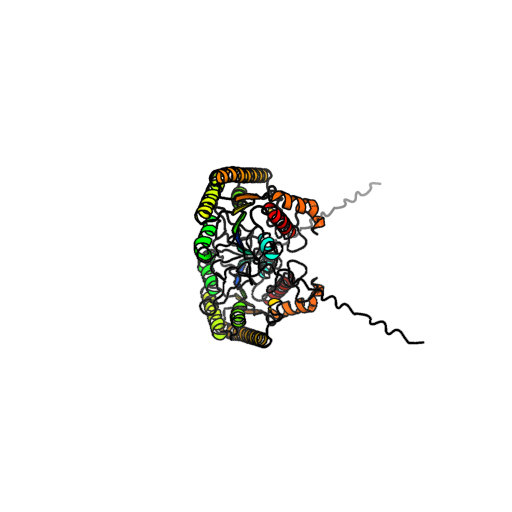M 797 O O . SER A 1 108 ? 1.994 14.523 -5.383 1 98.81 108 SER A O 1
ATOM 799 N N . MET A 1 109 ? 3.07 15.594 -3.719 1 98.94 109 MET A N 1
ATOM 800 C CA . MET A 1 109 ? 1.854 16.297 -3.311 1 98.94 109 MET A CA 1
ATOM 801 C C . MET A 1 109 ? 1.293 17.125 -4.461 1 98.94 109 MET A C 1
ATOM 803 O O . MET A 1 109 ? 0.075 17.219 -4.625 1 98.94 109 MET A O 1
ATOM 807 N N . SER A 1 110 ? 2.162 17.734 -5.277 1 98.94 110 SER A N 1
ATOM 808 C CA . SER A 1 110 ? 1.69 18.484 -6.441 1 98.94 110 SER A CA 1
ATOM 809 C C . SER A 1 110 ? 0.897 17.594 -7.387 1 98.94 110 SER A C 1
ATOM 811 O O . SER A 1 110 ? -0.145 18 -7.906 1 98.94 110 SER A O 1
ATOM 813 N N . ASP A 1 111 ? 1.368 16.359 -7.617 1 98.88 111 ASP A N 1
ATOM 814 C CA . ASP A 1 111 ? 0.635 15.398 -8.43 1 98.88 111 ASP A CA 1
ATOM 815 C C . ASP A 1 111 ? -0.685 15.008 -7.766 1 98.88 111 ASP A C 1
ATOM 817 O O . ASP A 1 111 ? -1.694 14.812 -8.445 1 98.88 111 ASP A O 1
ATOM 821 N N . GLN A 1 112 ? -0.638 14.844 -6.441 1 98.94 112 GLN A N 1
ATOM 822 C CA . GLN A 1 112 ? -1.819 14.453 -5.68 1 98.94 112 GLN A CA 1
ATOM 823 C C . GLN A 1 112 ? -2.938 15.484 -5.836 1 98.94 112 GLN A C 1
ATOM 825 O O . GLN A 1 112 ? -4.102 15.117 -6.012 1 98.94 112 GLN A O 1
ATOM 830 N N . VAL A 1 113 ? -2.604 16.766 -5.785 1 98.94 113 VAL A N 1
ATOM 831 C CA . VAL A 1 113 ? -3.574 17.828 -6.004 1 98.94 113 VAL A CA 1
ATOM 832 C C . VAL A 1 113 ? -4.164 17.719 -7.406 1 98.94 113 VAL A C 1
ATOM 834 O O . VAL A 1 113 ? -5.363 17.922 -7.602 1 98.94 113 VAL A O 1
ATOM 837 N N . GLY A 1 114 ? -3.328 17.344 -8.406 1 98.75 114 GLY A N 1
ATOM 838 C CA . GLY A 1 114 ? -3.811 17.094 -9.758 1 98.75 114 GLY A CA 1
ATOM 839 C C . GLY A 1 114 ? -4.781 15.938 -9.844 1 98.75 114 GLY A C 1
ATOM 840 O O . GLY A 1 114 ? -5.781 16 -10.555 1 98.75 114 GLY A O 1
ATOM 841 N N . LEU A 1 115 ? -4.473 14.867 -9.125 1 98.69 115 LEU A N 1
ATOM 842 C CA . LEU A 1 115 ? -5.352 13.703 -9.102 1 98.69 115 LEU A CA 1
ATOM 843 C C . LEU A 1 115 ? -6.715 14.062 -8.531 1 98.69 115 LEU A C 1
ATOM 845 O O . LEU A 1 115 ? -7.746 13.594 -9.023 1 98.69 115 LEU A O 1
ATOM 849 N N . TYR A 1 116 ? -6.719 14.883 -7.449 1 98.69 116 TYR A N 1
ATOM 850 C CA . TYR A 1 116 ? -7.992 15.344 -6.906 1 98.69 116 TYR A CA 1
ATOM 851 C C . TYR A 1 116 ? -8.82 16.047 -7.98 1 98.69 116 TYR A C 1
ATOM 853 O O . TYR A 1 116 ? -10 15.734 -8.164 1 98.69 116 TYR A O 1
ATOM 861 N N . LYS A 1 117 ? -8.219 16.969 -8.68 1 98.19 117 LYS A N 1
ATOM 862 C CA . LYS A 1 117 ? -8.914 17.75 -9.703 1 98.19 117 LYS A CA 1
ATOM 863 C C . LYS A 1 117 ? -9.438 16.859 -10.82 1 98.19 117 LYS A C 1
ATOM 865 O O . LYS A 1 117 ? -10.555 17.047 -11.297 1 98.19 117 LYS A O 1
ATOM 870 N N . GLN A 1 118 ? -8.688 15.906 -11.125 1 97.62 118 GLN A N 1
ATOM 871 C CA . GLN A 1 118 ? -9.008 15.047 -12.266 1 97.62 118 GLN A CA 1
ATOM 872 C C . GLN A 1 118 ? -10.133 14.078 -11.93 1 97.62 118 GLN A C 1
ATOM 874 O O . GLN A 1 118 ? -11.055 13.883 -12.727 1 97.62 118 GLN A O 1
ATOM 879 N N . TYR A 1 119 ? -10.086 13.477 -10.742 1 97.56 119 TYR A N 1
ATOM 880 C CA . TYR A 1 119 ? -10.914 12.305 -10.508 1 97.56 119 TYR A CA 1
ATOM 881 C C . TYR A 1 119 ? -12.039 12.617 -9.523 1 97.56 119 TYR A C 1
ATOM 883 O O . TYR A 1 119 ? -13.102 12 -9.57 1 97.56 119 TYR A O 1
ATOM 891 N N . VAL A 1 120 ? -11.758 13.516 -8.586 1 97.62 120 VAL A N 1
ATOM 892 C CA . VAL A 1 120 ? -12.656 13.57 -7.434 1 97.62 120 VAL A CA 1
ATOM 893 C C . VAL A 1 120 ? -13.453 14.875 -7.465 1 97.62 120 VAL A C 1
ATOM 895 O O . VAL A 1 120 ? -14.641 14.891 -7.133 1 97.62 120 VAL A O 1
ATOM 898 N N . ALA A 1 121 ? -12.875 16 -7.895 1 96.19 121 ALA A N 1
ATOM 899 C CA . ALA A 1 121 ? -13.508 17.328 -7.875 1 96.19 121 ALA A CA 1
ATOM 900 C C . ALA A 1 121 ? -14.867 17.297 -8.578 1 96.19 121 ALA A C 1
ATOM 902 O O . ALA A 1 121 ? -15.836 17.859 -8.086 1 96.19 121 ALA A O 1
ATOM 903 N N . PRO A 1 122 ? -15.031 16.594 -9.695 1 93.56 122 PRO A N 1
ATOM 904 C CA . PRO A 1 122 ? -16.328 16.594 -10.383 1 93.56 122 PRO A CA 1
ATOM 905 C C . PRO A 1 122 ? -17.391 15.805 -9.641 1 93.56 122 PRO A C 1
ATOM 907 O O . PRO A 1 122 ? -18.594 15.969 -9.914 1 93.56 122 PRO A O 1
ATOM 910 N N . ALA A 1 123 ? -17 14.984 -8.672 1 93.69 123 ALA A N 1
ATOM 911 C CA . ALA A 1 123 ? -17.953 14.016 -8.133 1 93.69 123 ALA A CA 1
ATOM 912 C C . ALA A 1 123 ? -18.172 14.234 -6.637 1 93.69 123 ALA A C 1
ATOM 914 O O . ALA A 1 123 ? -19.156 13.75 -6.066 1 93.69 123 ALA A O 1
ATOM 915 N N . VAL A 1 124 ? -17.281 14.922 -5.945 1 92.75 124 VAL A N 1
ATOM 916 C CA . VAL A 1 124 ? -17.312 15.047 -4.492 1 92.75 124 VAL A CA 1
ATOM 917 C C . VAL A 1 124 ? -18.484 15.938 -4.074 1 92.75 124 VAL A C 1
ATOM 919 O O . VAL A 1 124 ? -18.828 16.891 -4.773 1 92.75 124 VAL A O 1
ATOM 922 N N . SER A 1 125 ? -19.062 15.633 -2.967 1 88.81 125 SER A N 1
ATOM 923 C CA . SER A 1 125 ? -20.188 16.422 -2.461 1 88.81 125 SER A CA 1
ATOM 924 C C . SER A 1 125 ? -19.703 17.75 -1.866 1 88.81 125 SER A C 1
ATOM 926 O O . SER A 1 125 ? -18.516 17.891 -1.531 1 88.81 125 SER A O 1
ATOM 928 N N . ASP A 1 126 ? -20.688 18.625 -1.646 1 89.75 126 ASP A N 1
ATOM 929 C CA . ASP A 1 126 ? -20.375 19.922 -1.043 1 89.75 126 ASP A CA 1
ATOM 930 C C . ASP A 1 126 ? -20.484 19.859 0.479 1 89.75 126 ASP A C 1
ATOM 932 O O . ASP A 1 126 ? -20.672 20.875 1.141 1 89.75 126 ASP A O 1
ATOM 936 N N . ALA A 1 127 ? -20.328 18.672 0.986 1 92 127 ALA A N 1
ATOM 937 C CA . ALA A 1 127 ? -20.438 18.484 2.43 1 92 127 ALA A CA 1
ATOM 938 C C . ALA A 1 127 ? -19.281 19.156 3.158 1 92 127 ALA A C 1
ATOM 940 O O . ALA A 1 127 ? -18.297 19.578 2.529 1 92 127 ALA A O 1
ATOM 941 N N . ASP A 1 128 ? -19.531 19.297 4.457 1 95.44 128 ASP A N 1
ATOM 942 C CA . ASP A 1 128 ? -18.453 19.781 5.301 1 95.44 128 ASP A CA 1
ATOM 943 C C . ASP A 1 128 ? -17.156 18.984 5.074 1 95.44 128 ASP A C 1
ATOM 945 O O . ASP A 1 128 ? -17.172 17.766 5.133 1 95.44 128 ASP A O 1
ATOM 949 N N . THR A 1 129 ? -16.062 19.734 4.711 1 98.06 129 THR A N 1
ATOM 950 C CA . THR A 1 129 ? -14.844 19.062 4.266 1 98.06 129 THR A CA 1
ATOM 951 C C . THR A 1 129 ? -13.625 19.578 5.027 1 98.06 129 THR A C 1
ATOM 953 O O . THR A 1 129 ? -13.43 20.797 5.141 1 98.06 129 THR A O 1
ATOM 956 N N . LEU A 1 130 ? -12.852 18.672 5.617 1 98.81 130 LEU A N 1
ATOM 957 C CA . LEU A 1 130 ? -11.531 18.969 6.176 1 98.81 130 LEU A CA 1
ATOM 958 C C . LEU A 1 130 ? -10.43 18.469 5.246 1 98.81 130 LEU A C 1
ATOM 960 O O . LEU A 1 130 ? -10.477 17.344 4.766 1 98.81 130 LEU A O 1
ATOM 964 N N . VAL A 1 131 ? -9.516 19.391 4.922 1 98.88 131 VAL A N 1
ATOM 965 C CA . VAL A 1 131 ? -8.297 19 4.227 1 98.88 131 VAL A CA 1
ATOM 966 C C . VAL A 1 131 ? -7.168 18.797 5.238 1 98.88 131 VAL A C 1
ATOM 968 O O . VAL A 1 131 ? -6.824 19.719 5.984 1 98.88 131 VAL A O 1
ATOM 971 N N . ALA A 1 132 ? -6.637 17.578 5.293 1 98.94 132 ALA A N 1
ATOM 972 C CA . ALA A 1 132 ? -5.52 17.25 6.172 1 98.94 132 ALA A CA 1
ATOM 973 C C . ALA A 1 132 ? -4.262 16.938 5.367 1 98.94 132 ALA A C 1
ATOM 975 O O . ALA A 1 132 ? -4.293 16.109 4.449 1 98.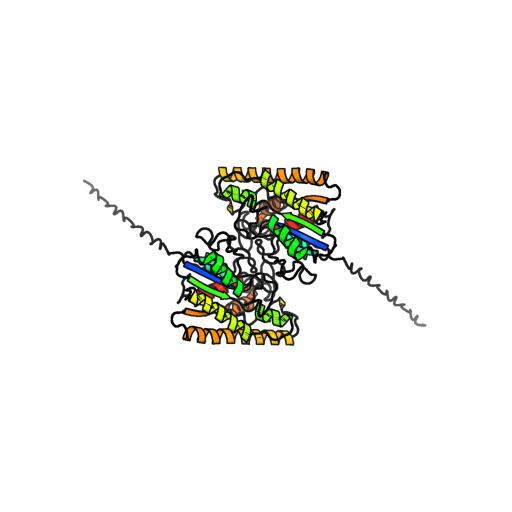94 132 ALA A O 1
ATOM 976 N N . ILE A 1 133 ? -3.139 17.578 5.703 1 98.94 133 ILE A N 1
ATOM 977 C CA . ILE A 1 133 ? -1.902 17.422 4.941 1 98.94 133 ILE A CA 1
ATOM 978 C C . ILE A 1 133 ? -0.762 17.047 5.887 1 98.94 133 ILE A C 1
ATOM 980 O O . ILE A 1 133 ? -0.491 17.75 6.855 1 98.94 133 ILE A O 1
ATOM 984 N N . TRP A 1 134 ? -0.114 15.922 5.699 1 98.88 134 TRP A N 1
ATOM 985 C CA . TRP A 1 134 ? 1.095 15.5 6.398 1 98.88 134 TRP A CA 1
ATOM 986 C C . TRP A 1 134 ? 2.205 15.164 5.41 1 98.88 134 TRP A C 1
ATOM 988 O O . TRP A 1 134 ? 2.252 14.047 4.879 1 98.88 134 TRP A O 1
ATOM 998 N N . ILE A 1 135 ? 3.1 16.141 5.18 1 98.81 135 ILE A N 1
ATOM 999 C CA . ILE A 1 135 ? 4.113 16.047 4.137 1 98.81 135 ILE A CA 1
ATOM 1000 C C . ILE A 1 135 ? 5.391 16.75 4.594 1 98.81 135 ILE A C 1
ATOM 1002 O O . ILE A 1 135 ? 5.359 17.578 5.504 1 98.81 135 ILE A O 1
ATOM 1006 N N . GLY A 1 136 ? 6.512 16.406 4.062 1 98.75 136 GLY A N 1
ATOM 1007 C CA . GLY A 1 136 ? 7.75 17.125 4.324 1 98.75 136 GLY A CA 1
ATOM 1008 C C . GLY A 1 136 ? 8.883 16.234 4.766 1 98.75 136 GLY A C 1
ATOM 1009 O O . GLY A 1 136 ? 10.055 16.547 4.547 1 98.75 136 GLY A O 1
ATOM 1010 N N . ILE A 1 137 ? 8.594 15.07 5.371 1 98.44 137 ILE A N 1
ATOM 1011 C CA . ILE A 1 137 ? 9.625 14.227 5.965 1 98.44 137 ILE A CA 1
ATOM 1012 C C . ILE A 1 137 ? 10.555 13.703 4.871 1 98.44 137 ILE A C 1
ATOM 1014 O O . ILE A 1 137 ? 11.766 13.594 5.082 1 98.44 137 ILE A O 1
ATOM 1018 N N . ASN A 1 138 ? 9.992 13.375 3.721 1 98.19 138 ASN A N 1
ATOM 1019 C CA . ASN A 1 138 ? 10.82 12.883 2.627 1 98.19 138 ASN A CA 1
ATOM 1020 C C . ASN A 1 138 ? 11.617 14.016 1.978 1 98.19 138 ASN A C 1
ATOM 1022 O O . ASN A 1 138 ? 12.703 13.789 1.446 1 98.19 138 ASN A O 1
ATOM 1026 N N . ASP A 1 139 ? 11.086 15.312 2.049 1 98.88 139 ASP A N 1
ATOM 1027 C CA . ASP A 1 139 ? 11.812 16.469 1.543 1 98.88 139 ASP A CA 1
ATOM 1028 C C . ASP A 1 139 ? 13.117 16.672 2.311 1 98.88 139 ASP A C 1
ATOM 1030 O O . ASP A 1 139 ? 14.18 16.875 1.708 1 98.88 139 ASP A O 1
ATOM 1034 N N . VAL A 1 140 ? 13.078 16.562 3.582 1 98.69 140 VAL A N 1
ATOM 1035 C CA . VAL A 1 140 ? 14.281 16.719 4.395 1 98.69 140 VAL A CA 1
ATOM 1036 C C . VAL A 1 140 ? 15.062 15.406 4.418 1 98.69 140 VAL A C 1
ATOM 1038 O O . VAL A 1 140 ? 16.281 15.406 4.535 1 98.69 140 VAL A O 1
ATOM 1041 N N . GLY A 1 141 ? 14.398 14.289 4.266 1 97.62 141 GLY A N 1
ATOM 1042 C CA . GLY A 1 141 ? 15.047 12.984 4.238 1 97.62 141 GLY A CA 1
ATOM 1043 C C . GLY A 1 141 ? 15.945 12.781 3.033 1 97.62 141 GLY A C 1
ATOM 1044 O O . GLY A 1 141 ? 17.047 12.25 3.156 1 97.62 141 GLY A O 1
ATOM 1045 N N . GLU A 1 142 ? 15.438 13.219 1.865 1 97.56 142 GLU A N 1
ATOM 1046 C CA . GLU A 1 142 ? 16.266 13.102 0.665 1 97.56 142 GLU A CA 1
ATOM 1047 C C . GLU A 1 142 ? 17.562 13.898 0.807 1 97.56 142 GLU A C 1
ATOM 1049 O O . GLU A 1 142 ? 18.625 13.438 0.386 1 97.56 142 GLU A O 1
ATOM 1054 N N . ALA A 1 143 ? 17.516 15.07 1.41 1 98 143 ALA A N 1
ATOM 1055 C CA . ALA A 1 143 ? 18.703 15.867 1.669 1 98 143 ALA A CA 1
ATOM 1056 C C . ALA A 1 143 ? 19.656 15.148 2.619 1 98 143 ALA A C 1
ATOM 1058 O O . ALA A 1 143 ? 20.875 15.156 2.414 1 98 143 ALA A O 1
ATOM 1059 N N . PHE A 1 144 ? 19.188 14.492 3.637 1 97.69 144 PHE A N 1
ATOM 1060 C CA . PHE A 1 144 ? 19.984 13.742 4.602 1 97.69 144 PHE A CA 1
ATOM 1061 C C . PHE A 1 144 ? 20.797 12.664 3.908 1 97.69 144 PHE A C 1
ATOM 1063 O O . PHE A 1 144 ? 22.016 12.57 4.105 1 97.69 144 PHE A O 1
ATOM 1070 N N . TRP A 1 145 ? 20.125 11.875 3.07 1 94.44 145 TRP A N 1
ATOM 1071 C CA . TRP A 1 145 ? 20.781 10.75 2.42 1 94.44 145 TRP A CA 1
ATOM 1072 C C . TRP A 1 145 ? 21.797 11.234 1.392 1 94.44 145 TRP A C 1
ATOM 1074 O O . TRP A 1 145 ? 22.797 10.562 1.13 1 94.44 145 TRP A O 1
ATOM 1084 N N . SER A 1 146 ? 21.578 12.477 0.845 1 96.44 146 SER A N 1
ATOM 1085 C CA . SER A 1 146 ? 22.5 13.078 -0.106 1 96.44 146 SER A CA 1
ATOM 1086 C C . SER A 1 146 ? 23.594 13.875 0.61 1 96.44 146 SER A C 1
ATOM 1088 O O . SER A 1 146 ? 24.469 14.461 -0.033 1 96.44 146 SER A O 1
ATOM 1090 N N . LYS A 1 147 ? 23.5 13.938 1.923 1 96.94 147 LYS A N 1
ATOM 1091 C CA . LYS A 1 147 ? 24.453 14.664 2.754 1 96.94 147 LYS A CA 1
ATOM 1092 C C . LYS A 1 147 ? 24.531 16.141 2.35 1 96.94 147 LYS A C 1
ATOM 1094 O O . LYS A 1 147 ? 25.609 16.703 2.225 1 96.94 147 LYS A O 1
ATOM 1099 N N . THR A 1 148 ? 23.375 16.672 2.098 1 97.94 148 THR A N 1
ATOM 1100 C CA . THR A 1 148 ? 23.234 18.094 1.784 1 97.94 148 THR A CA 1
ATOM 1101 C C . THR A 1 148 ? 22.172 18.75 2.678 1 97.94 148 THR A C 1
ATOM 1103 O O . THR A 1 148 ? 21.484 18.047 3.428 1 97.94 148 THR A O 1
ATOM 1106 N N . ASN A 1 149 ? 22.141 20.047 2.703 1 98.06 149 ASN A N 1
ATOM 1107 C CA . ASN A 1 149 ? 21.078 20.766 3.4 1 98.06 149 ASN A CA 1
ATOM 1108 C C . ASN A 1 149 ? 19.766 20.688 2.635 1 98.06 149 ASN A C 1
ATOM 1110 O O . ASN A 1 149 ? 19.75 20.75 1.404 1 98.06 149 ASN A O 1
ATOM 1114 N N . ALA A 1 150 ? 18.688 20.609 3.373 1 98.56 150 ALA A N 1
ATOM 1115 C CA . ALA A 1 150 ? 17.375 20.547 2.75 1 98.56 150 ALA A CA 1
ATOM 1116 C C . ALA A 1 150 ? 17 21.891 2.123 1 98.56 150 ALA A C 1
ATOM 1118 O O . ALA A 1 150 ? 17.375 22.953 2.641 1 98.56 150 ALA A O 1
ATOM 1119 N N . LEU A 1 151 ? 16.234 21.828 1.064 1 98.75 151 LEU A N 1
ATOM 1120 C CA . LEU A 1 151 ? 15.727 23.016 0.387 1 98.75 151 LEU A CA 1
ATOM 1121 C C . LEU A 1 151 ? 14.438 23.5 1.045 1 98.75 151 LEU A C 1
ATOM 1123 O O . LEU A 1 151 ? 13.398 23.609 0.385 1 98.75 151 LEU A O 1
ATOM 1127 N N . VAL A 1 152 ? 14.539 23.891 2.314 1 98.81 152 VAL A N 1
ATOM 1128 C CA . VAL A 1 152 ? 13.383 24.172 3.162 1 98.81 152 VAL A CA 1
ATOM 1129 C C . VAL A 1 152 ? 12.57 25.328 2.57 1 98.81 152 VAL A C 1
ATOM 1131 O O . VAL A 1 152 ? 11.352 25.219 2.428 1 98.81 152 VAL A O 1
ATOM 1134 N N . THR A 1 153 ? 13.203 26.391 2.178 1 98.81 153 THR A N 1
ATOM 1135 C CA . THR A 1 153 ? 12.5 27.562 1.675 1 98.81 153 THR A CA 1
ATOM 1136 C C . THR A 1 153 ? 11.719 27.234 0.412 1 98.81 153 THR A C 1
ATOM 1138 O O . THR A 1 153 ? 10.531 27.547 0.308 1 98.81 153 THR A O 1
ATOM 1141 N N . GLU A 1 154 ? 12.367 26.547 -0.533 1 98.88 154 GLU A N 1
ATOM 1142 C CA . GLU A 1 154 ? 11.727 26.172 -1.792 1 98.88 154 GLU A CA 1
ATOM 1143 C C . GLU A 1 154 ? 10.555 25.234 -1.557 1 98.88 154 GLU A C 1
ATOM 1145 O O . GLU A 1 154 ? 9.484 25.406 -2.15 1 98.88 154 GLU A O 1
ATOM 1150 N N . CYS A 1 155 ? 10.734 24.266 -0.679 1 98.88 155 CYS A N 1
ATOM 1151 C CA . CYS A 1 155 ? 9.711 23.281 -0.381 1 98.88 155 CYS A CA 1
ATOM 1152 C C . CYS A 1 155 ? 8.5 23.938 0.273 1 98.88 155 CYS A C 1
ATOM 1154 O O . CYS A 1 155 ? 7.359 23.703 -0.152 1 98.88 155 CYS A O 1
ATOM 1156 N N . VAL A 1 156 ? 8.727 24.781 1.271 1 98.94 156 VAL A N 1
ATOM 1157 C CA . VAL A 1 156 ? 7.629 25.375 2.029 1 98.94 156 VAL A CA 1
ATOM 1158 C C . VAL A 1 156 ? 6.895 26.391 1.16 1 98.94 156 VAL A C 1
ATOM 1160 O O . VAL A 1 156 ? 5.664 26.5 1.221 1 98.94 156 VAL A O 1
ATOM 1163 N N . ASN A 1 157 ? 7.629 27.141 0.324 1 98.88 157 ASN A N 1
ATOM 1164 C CA . ASN A 1 157 ? 6.957 28.031 -0.622 1 98.88 157 ASN A CA 1
ATOM 1165 C C . ASN A 1 157 ? 6.023 27.266 -1.547 1 98.88 157 ASN A C 1
ATOM 1167 O O . ASN A 1 157 ? 4.875 27.656 -1.748 1 98.88 157 ASN A O 1
ATOM 1171 N N . ARG A 1 158 ? 6.496 26.172 -2.078 1 98.94 158 ARG A N 1
ATOM 1172 C CA . ARG A 1 158 ? 5.688 25.359 -2.977 1 98.94 158 ARG A CA 1
ATOM 1173 C C . ARG A 1 158 ? 4.484 24.781 -2.248 1 98.94 158 ARG A C 1
ATOM 1175 O O . ARG A 1 158 ? 3.387 24.719 -2.803 1 98.94 158 ARG A O 1
ATOM 1182 N N . TYR A 1 159 ? 4.719 24.312 -1.021 1 98.94 159 TYR A N 1
ATOM 1183 C CA . TYR A 1 159 ? 3.65 23.797 -0.169 1 98.94 159 TYR A CA 1
ATOM 1184 C C . TYR A 1 159 ? 2.494 24.781 -0.094 1 98.94 159 TYR A C 1
ATOM 1186 O O . TYR A 1 159 ? 1.339 24.422 -0.324 1 98.94 159 TYR A O 1
ATOM 1194 N N . PHE A 1 160 ? 2.736 26.016 0.091 1 98.88 160 PHE A N 1
ATOM 1195 C CA . PHE A 1 160 ? 1.678 27 0.307 1 98.88 160 PHE A CA 1
ATOM 1196 C C . PHE A 1 160 ? 1.125 27.5 -1.021 1 98.88 160 PHE A C 1
ATOM 1198 O O . PHE A 1 160 ? 0.012 28.031 -1.077 1 98.88 160 PHE A O 1
ATOM 1205 N N . GLU A 1 161 ? 1.904 27.344 -2.16 1 98.88 161 GLU A N 1
ATOM 1206 C CA . GLU A 1 161 ? 1.294 27.516 -3.475 1 98.88 161 GLU A CA 1
ATOM 1207 C C . GLU A 1 161 ? 0.206 26.484 -3.719 1 98.88 161 GLU A C 1
ATOM 1209 O O . GLU A 1 161 ? -0.847 26.797 -4.277 1 98.88 161 GLU A O 1
ATOM 1214 N N . LEU A 1 162 ? 0.47 25.266 -3.295 1 98.94 162 LEU A N 1
ATOM 1215 C CA . LEU A 1 162 ? -0.508 24.188 -3.449 1 98.94 162 LEU A CA 1
ATOM 1216 C C . LEU A 1 162 ? -1.709 24.406 -2.535 1 98.94 162 LEU A C 1
ATOM 1218 O O . LEU A 1 162 ? -2.85 24.156 -2.926 1 98.94 162 LEU A O 1
ATOM 1222 N N . LEU A 1 163 ? -1.441 24.922 -1.3 1 98.88 163 LEU A N 1
ATOM 1223 C CA . LEU A 1 163 ? -2.541 25.281 -0.412 1 98.88 163 LEU A CA 1
ATOM 1224 C C . LEU A 1 163 ? -3.426 26.344 -1.052 1 98.88 163 LEU A C 1
ATOM 1226 O O . LEU A 1 163 ? -4.652 26.281 -0.962 1 98.88 163 LEU A O 1
ATOM 1230 N N . GLN A 1 164 ? -2.84 27.344 -1.7 1 98.81 164 GLN A N 1
ATOM 1231 C CA . GLN A 1 164 ? -3.598 28.375 -2.395 1 98.81 164 GLN A CA 1
ATOM 1232 C C . GLN A 1 164 ? -4.465 27.781 -3.496 1 98.81 164 GLN A C 1
ATOM 1234 O O . GLN A 1 164 ? -5.617 28.188 -3.676 1 98.81 164 GLN A O 1
ATOM 1239 N N . THR A 1 165 ? -3.891 26.828 -4.23 1 98.81 165 THR A N 1
ATOM 1240 C CA . THR A 1 165 ? -4.656 26.125 -5.262 1 98.81 165 THR A CA 1
ATOM 1241 C C . THR A 1 165 ? -5.895 25.469 -4.668 1 98.81 165 THR A C 1
ATOM 1243 O O . THR A 1 165 ? -6.988 25.578 -5.23 1 98.81 165 THR A O 1
ATOM 1246 N N . LEU A 1 166 ? -5.766 24.812 -3.506 1 98.69 166 LEU A N 1
ATOM 1247 C CA . LEU A 1 166 ? -6.875 24.125 -2.846 1 98.69 166 LEU A CA 1
ATOM 1248 C C . LEU A 1 166 ? -7.902 25.141 -2.34 1 98.69 166 LEU A C 1
ATOM 1250 O O . LEU A 1 166 ? -9.109 24.891 -2.43 1 98.69 166 LEU A O 1
ATOM 1254 N N . VAL A 1 167 ? -7.477 26.297 -1.857 1 98.5 167 VAL A N 1
ATOM 1255 C CA . VAL A 1 167 ? -8.383 27.359 -1.443 1 98.5 167 VAL A CA 1
ATOM 1256 C C . VAL A 1 167 ? -9.156 27.891 -2.652 1 98.5 167 VAL A C 1
ATOM 1258 O O . VAL A 1 167 ? -10.375 28.094 -2.576 1 98.5 167 VAL A O 1
ATOM 1261 N N . ASN A 1 168 ? -8.43 28.047 -3.775 1 97.81 168 ASN A N 1
ATOM 1262 C CA . ASN A 1 168 ? -9.078 28.484 -5.008 1 97.81 168 ASN A CA 1
ATOM 1263 C C . ASN A 1 168 ? -10.117 27.469 -5.48 1 97.81 168 ASN A C 1
ATOM 1265 O O . ASN A 1 168 ? -11.094 27.844 -6.129 1 97.81 168 ASN A O 1
ATOM 1269 N N . ASP A 1 169 ? -9.938 26.234 -5.117 1 96.69 169 ASP A N 1
ATOM 1270 C CA . ASP A 1 169 ? -10.859 25.172 -5.492 1 96.69 169 ASP A CA 1
ATOM 1271 C C . ASP A 1 169 ? -12.047 25.109 -4.535 1 96.69 169 ASP A C 1
ATOM 1273 O O . ASP A 1 169 ? -12.969 24.312 -4.719 1 96.69 169 ASP A O 1
ATOM 1277 N N . GLY A 1 170 ? -12.008 25.891 -3.438 1 96.44 170 GLY A N 1
ATOM 1278 C CA . GLY A 1 170 ? -13.195 26.047 -2.607 1 96.44 170 GLY A CA 1
ATOM 1279 C C . GLY A 1 170 ? -13.016 25.5 -1.204 1 96.44 170 GLY A C 1
ATOM 1280 O O . GLY A 1 170 ? -13.914 25.625 -0.366 1 96.44 170 GLY A O 1
ATOM 1281 N N . PHE A 1 171 ? -11.852 24.906 -0.915 1 98.19 171 PHE A N 1
ATOM 1282 C CA . PHE A 1 171 ? -11.617 24.391 0.43 1 98.19 171 PHE A CA 1
ATOM 1283 C C . PHE A 1 171 ? -11.344 25.531 1.406 1 98.19 171 PHE A C 1
ATOM 1285 O O . PHE A 1 171 ? -10.664 26.5 1.062 1 98.19 171 PHE A O 1
ATOM 1292 N N . ASP A 1 172 ? -11.828 25.375 2.658 1 98.31 172 ASP A N 1
ATOM 1293 C CA . ASP A 1 172 ? -11.664 26.484 3.598 1 98.31 172 ASP A CA 1
ATOM 1294 C C . ASP A 1 172 ? -11.297 25.969 4.988 1 98.31 172 ASP A C 1
ATOM 1296 O O . ASP A 1 172 ? -11.133 26.766 5.922 1 98.31 172 ASP A O 1
ATOM 1300 N N . LYS A 1 173 ? -11.219 24.703 5.215 1 98.69 173 LYS A N 1
ATOM 1301 C CA . LYS A 1 173 ? -10.773 24.109 6.473 1 98.69 173 LYS A CA 1
ATOM 1302 C C . LYS A 1 173 ? -9.547 23.219 6.262 1 98.69 173 LYS A C 1
ATOM 1304 O O . LYS A 1 173 ? -9.602 22.266 5.5 1 98.69 173 LYS A O 1
ATOM 1309 N N . PHE A 1 174 ? -8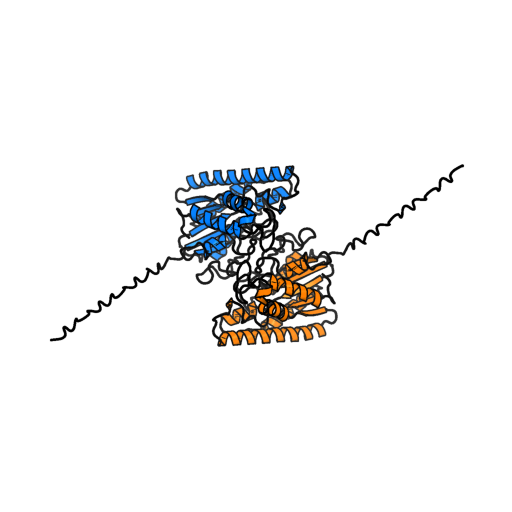.469 23.578 6.949 1 98.88 174 PHE A N 1
ATOM 1310 C CA . PHE A 1 174 ? -7.199 22.875 6.77 1 98.88 174 PHE A CA 1
ATOM 1311 C C . PHE A 1 174 ? -6.574 22.531 8.117 1 98.88 174 PHE A C 1
ATOM 1313 O O . PHE A 1 174 ? -6.625 23.328 9.055 1 98.88 174 PHE A O 1
ATOM 1320 N N . VAL A 1 175 ? -6.004 21.344 8.203 1 98.94 175 VAL A N 1
ATOM 1321 C CA . VAL A 1 175 ? -5.062 21 9.266 1 98.94 175 VAL A CA 1
ATOM 1322 C C . VAL A 1 175 ? -3.752 20.516 8.664 1 98.94 175 VAL A C 1
ATOM 1324 O O . VAL A 1 175 ? -3.752 19.641 7.793 1 98.94 175 VAL A O 1
ATOM 1327 N N . LEU A 1 176 ? -2.67 21.156 9.016 1 98.94 176 LEU A N 1
ATOM 1328 C CA . LEU A 1 176 ? -1.325 20.797 8.578 1 98.94 176 LEU A CA 1
ATOM 1329 C C . LEU A 1 176 ? -0.55 20.125 9.703 1 98.94 176 LEU A C 1
ATOM 1331 O O . LEU A 1 176 ? -0.358 20.703 10.766 1 98.94 176 LEU A O 1
ATOM 1335 N N . LEU A 1 177 ? -0.11 18.891 9.516 1 98.81 177 LEU A N 1
ATOM 1336 C CA . LEU A 1 177 ? 0.678 18.172 10.5 1 98.81 177 LEU A CA 1
ATOM 1337 C C . LEU A 1 177 ? 2.17 18.406 10.289 1 98.81 177 LEU A C 1
ATOM 1339 O O . LEU A 1 177 ? 2.646 18.406 9.156 1 98.81 177 LEU A O 1
ATOM 1343 N N . ASN A 1 178 ? 2.877 18.609 11.328 1 98.38 178 ASN A N 1
ATOM 1344 C CA . ASN A 1 178 ? 4.309 18.875 11.18 1 98.38 178 ASN A CA 1
ATOM 1345 C C . ASN A 1 178 ? 5.105 17.562 11.133 1 98.38 178 ASN A C 1
ATOM 1347 O O . ASN A 1 178 ? 4.562 16.484 11.398 1 98.38 178 ASN A O 1
ATOM 1351 N N . ILE A 1 179 ? 6.383 17.641 10.711 1 98.25 179 ILE A N 1
ATOM 1352 C CA . ILE A 1 179 ? 7.301 16.516 10.75 1 98.25 179 ILE A CA 1
ATOM 1353 C C . ILE A 1 179 ? 7.582 16.141 12.203 1 98.25 179 ILE A C 1
ATOM 1355 O O . ILE A 1 179 ? 7.84 17 13.039 1 98.25 179 ILE A O 1
ATOM 1359 N N . PRO A 1 180 ? 7.492 14.875 12.484 1 93.75 180 PRO A N 1
ATOM 1360 C CA . PRO A 1 180 ? 7.848 14.5 13.852 1 93.75 180 PRO A CA 1
ATOM 1361 C C . PRO A 1 180 ? 9.234 14.992 14.266 1 93.75 180 PRO A C 1
ATOM 1363 O O . PRO A 1 180 ? 10.219 14.711 13.586 1 93.75 180 PRO A O 1
ATOM 1366 N N . GLY A 1 181 ? 9.406 15.781 15.328 1 85.75 181 GLY A N 1
ATOM 1367 C CA . GLY A 1 181 ? 10.641 16.406 15.766 1 85.75 181 GLY A CA 1
ATOM 1368 C C . GLY A 1 181 ? 11.766 15.422 16.016 1 85.75 181 GLY A C 1
ATOM 1369 O O . GLY A 1 181 ? 12.945 15.758 15.875 1 85.75 181 GLY A O 1
ATOM 1370 N N . TYR A 1 182 ? 11.508 14.273 16.375 1 84.38 182 TYR A N 1
ATOM 1371 C CA . TYR A 1 182 ? 12.594 13.344 16.688 1 84.38 182 TYR A CA 1
ATOM 1372 C C . TYR A 1 182 ? 12.781 12.328 15.562 1 84.38 182 TYR A C 1
ATOM 1374 O O . TYR A 1 182 ? 13.289 11.234 15.789 1 84.38 182 TYR A O 1
ATOM 1382 N N . ALA A 1 183 ? 12.422 12.75 14.359 1 83.25 183 ALA A N 1
ATOM 1383 C CA . ALA A 1 183 ? 12.531 11.836 13.227 1 83.25 183 ALA A CA 1
ATOM 1384 C C . ALA A 1 183 ? 13.984 11.445 12.977 1 83.25 183 ALA A C 1
ATOM 1386 O O . ALA A 1 183 ? 14.258 10.445 12.312 1 83.25 183 ALA A O 1
ATOM 1387 N N . ASP A 1 184 ? 14.898 12.219 13.555 1 84.25 184 ASP A N 1
ATOM 1388 C CA . ASP A 1 184 ? 16.312 11.875 13.469 1 84.25 184 ASP A CA 1
ATOM 1389 C C . ASP A 1 184 ? 16.672 10.734 14.422 1 84.25 184 ASP A C 1
ATOM 1391 O O . ASP A 1 184 ? 17.797 10.234 14.406 1 84.25 184 ASP A O 1
ATOM 1395 N N . GLN A 1 185 ? 15.648 10.258 15.164 1 84.62 185 GLN A N 1
ATOM 1396 C CA . GLN A 1 185 ? 15.883 9.195 16.141 1 84.62 185 GLN A CA 1
ATOM 1397 C C . GLN A 1 185 ? 15.086 7.945 15.797 1 84.62 185 GLN A C 1
ATOM 1399 O O . GLN A 1 185 ? 15.031 7 16.578 1 84.62 185 GLN A O 1
ATOM 1404 N N . PHE A 1 186 ? 14.438 7.949 14.617 1 93 186 PHE A N 1
ATOM 1405 C CA . PHE A 1 186 ? 13.766 6.742 14.156 1 93 186 PHE A CA 1
ATOM 1406 C C . PHE A 1 186 ? 14.75 5.582 14.062 1 93 186 PHE A C 1
ATOM 1408 O O . PHE A 1 186 ? 15.961 5.793 13.938 1 93 186 PHE A O 1
ATOM 1415 N N . PRO A 1 187 ? 14.266 4.328 14.156 1 93.19 187 PRO A N 1
ATOM 1416 C CA . PRO A 1 187 ? 15.156 3.17 14.117 1 93.19 187 PRO A CA 1
ATOM 1417 C C . PRO A 1 187 ? 16.125 3.205 12.93 1 93.19 187 PRO A C 1
ATOM 1419 O O . PRO A 1 187 ? 17.297 2.848 13.07 1 93.19 187 PRO A O 1
ATOM 1422 N N . LYS A 1 188 ? 15.719 3.727 11.773 1 93.25 188 LYS A N 1
ATOM 1423 C CA . LYS A 1 188 ? 16.516 3.797 10.562 1 93.25 188 LYS A CA 1
ATOM 1424 C C . LYS A 1 188 ? 17.734 4.695 10.766 1 93.25 188 LYS A C 1
ATOM 1426 O O . LYS A 1 188 ? 18.734 4.574 10.039 1 93.25 188 LYS A O 1
ATOM 1431 N N . MET A 1 189 ? 17.703 5.559 11.703 1 95.38 189 MET A N 1
ATOM 1432 C CA . MET A 1 189 ? 18.719 6.578 11.891 1 95.38 189 MET A CA 1
ATOM 1433 C C . MET A 1 189 ? 19.766 6.121 12.898 1 95.38 189 MET A C 1
ATOM 1435 O O . MET A 1 189 ? 20.828 6.73 13.016 1 95.38 189 MET A O 1
ATOM 1439 N N . ILE A 1 190 ? 19.5 5.051 13.555 1 93 190 ILE A N 1
ATOM 1440 C CA . ILE A 1 190 ? 20.422 4.547 14.555 1 93 190 ILE A CA 1
ATOM 1441 C C . ILE A 1 190 ? 21.734 4.129 13.883 1 93 190 ILE A C 1
ATOM 1443 O O . ILE A 1 190 ? 21.719 3.41 12.883 1 93 190 ILE A O 1
ATOM 1447 N N . GLY A 1 191 ? 22.844 4.633 14.375 1 93.38 191 GLY A N 1
ATOM 1448 C CA . GLY A 1 191 ? 24.156 4.277 13.859 1 93.38 191 GLY A CA 1
ATOM 1449 C C . GLY A 1 191 ? 24.641 5.223 12.773 1 93.38 191 GLY A C 1
ATOM 1450 O O . GLY A 1 191 ? 25.797 5.141 12.352 1 93.38 191 GLY A O 1
ATOM 1451 N N . GLN A 1 192 ? 23.812 6.145 12.336 1 95.44 192 GLN A N 1
ATOM 1452 C CA . GLN A 1 192 ? 24.234 7.125 11.344 1 95.44 192 GLN A CA 1
ATOM 1453 C C . GLN A 1 192 ? 25.203 8.133 11.953 1 95.44 192 GLN A C 1
ATOM 1455 O O . GLN A 1 192 ? 25.203 8.352 13.164 1 95.44 192 GLN A O 1
ATOM 1460 N N . PRO A 1 193 ? 26.078 8.758 11.07 1 96.69 193 PRO A N 1
ATOM 1461 C CA . PRO A 1 193 ? 27.047 9.734 11.578 1 96.69 193 PRO A CA 1
ATOM 1462 C C . PRO A 1 193 ? 26.375 10.898 12.305 1 96.69 193 PRO A C 1
ATOM 1464 O O . PRO A 1 193 ? 25.375 11.43 11.828 1 96.69 193 PRO A O 1
ATOM 1467 N N . ALA A 1 194 ? 26.984 11.344 13.383 1 96.38 194 ALA A N 1
ATOM 1468 C CA . ALA A 1 194 ? 26.438 12.383 14.242 1 96.38 194 ALA A CA 1
ATOM 1469 C C . ALA A 1 194 ? 26.25 13.688 13.469 1 96.38 194 ALA A C 1
ATOM 1471 O O . ALA A 1 194 ? 25.266 14.406 13.68 1 96.38 194 ALA A O 1
ATOM 1472 N N . VAL A 1 195 ? 27.125 13.961 12.578 1 97.25 195 VAL A N 1
ATOM 1473 C CA . VAL A 1 195 ? 27.078 15.211 11.828 1 97.25 195 VAL A CA 1
ATOM 1474 C C . VAL A 1 195 ? 25.859 15.211 10.914 1 97.25 195 VAL A C 1
ATOM 1476 O O . VAL A 1 195 ? 25.203 16.25 10.734 1 97.25 195 VAL A O 1
ATOM 1479 N N . ASP A 1 196 ? 25.531 14.102 10.352 1 97.38 196 ASP A N 1
ATOM 1480 C CA . ASP A 1 196 ? 24.375 13.977 9.469 1 97.38 196 ASP A CA 1
ATOM 1481 C C . ASP A 1 196 ? 23.078 14.047 10.258 1 97.38 196 ASP A C 1
ATOM 1483 O O . ASP A 1 196 ? 22.109 14.656 9.812 1 97.38 196 ASP A O 1
ATOM 1487 N N . LEU A 1 197 ? 23.094 13.461 11.414 1 97.44 197 LEU A N 1
ATOM 1488 C CA . LEU A 1 197 ? 21.922 13.5 12.273 1 97.44 197 LEU A CA 1
ATOM 1489 C C . LEU A 1 197 ? 21.641 14.922 12.75 1 97.44 197 LEU A C 1
ATOM 1491 O O . LEU A 1 197 ? 20.484 15.344 12.836 1 97.44 197 LEU A O 1
ATOM 1495 N N . ALA A 1 198 ? 22.672 15.633 13.094 1 97 198 ALA A N 1
ATOM 1496 C CA . ALA A 1 198 ? 22.516 17.031 13.5 1 97 198 ALA A CA 1
ATOM 1497 C C . ALA A 1 198 ? 21.938 17.875 12.375 1 97 198 ALA A C 1
ATOM 1499 O O . ALA A 1 198 ? 21.094 18.734 12.609 1 97 198 ALA A O 1
ATOM 1500 N N . ARG A 1 199 ? 22.391 17.625 11.164 1 97.69 199 ARG A N 1
ATOM 1501 C CA . ARG A 1 199 ? 21.875 18.344 10.008 1 97.69 199 ARG A CA 1
ATOM 1502 C C . ARG A 1 199 ? 20.391 18.031 9.789 1 97.69 199 ARG A C 1
ATOM 1504 O O . ARG A 1 199 ? 19.594 18.922 9.516 1 97.69 199 ARG A O 1
ATOM 1511 N N . LEU A 1 200 ? 20.047 16.781 9.906 1 98.19 200 LEU A N 1
ATOM 1512 C CA . LEU A 1 200 ? 18.641 16.391 9.75 1 98.19 200 LEU A CA 1
ATOM 1513 C C . LEU A 1 200 ? 17.766 17.062 10.797 1 98.19 200 LEU A C 1
ATOM 1515 O O . LEU A 1 200 ? 16.688 17.562 10.477 1 98.19 200 LEU A O 1
ATOM 1519 N N . ARG A 1 201 ? 18.234 17.109 12.023 1 97.5 201 ARG A N 1
ATOM 1520 C CA . ARG A 1 201 ? 17.5 17.766 13.109 1 97.5 201 ARG A CA 1
ATOM 1521 C C . ARG A 1 201 ? 17.297 19.25 12.805 1 97.5 201 ARG A C 1
ATOM 1523 O O . ARG A 1 201 ? 16.188 19.781 12.977 1 97.5 201 ARG A O 1
ATOM 1530 N N . ALA A 1 202 ? 18.344 19.859 12.367 1 98.12 202 ALA A N 1
ATOM 1531 C CA . ALA A 1 202 ? 18.266 21.281 12.023 1 98.12 202 ALA A CA 1
ATOM 1532 C C . ALA A 1 202 ? 17.281 21.516 10.883 1 98.12 202 ALA A C 1
ATOM 1534 O O . ALA A 1 202 ? 16.516 22.484 10.891 1 98.12 202 ALA A O 1
ATOM 1535 N N . ASP A 1 203 ? 17.312 20.641 9.883 1 98.56 203 ASP A N 1
ATOM 1536 C CA . ASP A 1 203 ? 16.406 20.734 8.742 1 98.56 203 ASP A CA 1
ATOM 1537 C C . ASP A 1 203 ? 14.945 20.562 9.172 1 98.56 203 ASP A C 1
ATOM 1539 O O . ASP A 1 203 ? 14.062 21.281 8.695 1 98.56 203 ASP A O 1
ATOM 1543 N N . ILE A 1 204 ? 14.711 19.641 10.047 1 98.5 204 ILE A N 1
ATOM 1544 C CA . ILE A 1 204 ? 13.367 19.391 10.547 1 98.5 204 ILE A CA 1
ATOM 1545 C C . ILE A 1 204 ? 12.859 20.609 11.312 1 98.5 204 ILE A C 1
ATOM 1547 O O . ILE A 1 204 ? 11.734 21.062 11.094 1 98.5 204 ILE A O 1
ATOM 1551 N N . ILE A 1 205 ? 13.695 21.141 12.195 1 98.19 205 ILE A N 1
ATOM 1552 C CA . ILE A 1 205 ? 13.336 22.312 12.977 1 98.19 205 ILE A CA 1
ATOM 1553 C C . ILE A 1 205 ? 13.031 23.484 12.039 1 98.19 205 ILE A C 1
ATOM 1555 O O . ILE A 1 205 ? 12.016 24.156 12.188 1 98.19 205 ILE A O 1
ATOM 1559 N N . SER A 1 206 ? 13.922 23.672 11.07 1 98.62 206 SER A N 1
ATOM 1560 C CA . SER A 1 206 ? 13.758 24.75 10.109 1 98.62 206 SER A CA 1
ATOM 1561 C C . SER A 1 206 ? 12.469 24.594 9.312 1 98.62 206 SER A C 1
ATOM 1563 O O . SER A 1 206 ? 11.734 25.562 9.109 1 98.62 206 SER A O 1
ATOM 1565 N N . TYR A 1 207 ? 12.195 23.391 8.828 1 98.81 207 TYR A N 1
ATOM 1566 C CA . TYR A 1 207 ? 10.992 23.109 8.062 1 98.81 207 TYR A CA 1
ATOM 1567 C C . TYR A 1 207 ? 9.742 23.406 8.883 1 98.81 207 TYR A C 1
ATOM 1569 O O . TYR A 1 207 ? 8.844 24.109 8.422 1 98.81 207 TYR A O 1
ATOM 1577 N N . ASN A 1 208 ? 9.68 22.828 10.062 1 98.75 208 ASN A N 1
ATOM 1578 C CA . ASN A 1 208 ? 8.5 23 10.914 1 98.75 208 ASN A CA 1
ATOM 1579 C C . ASN A 1 208 ? 8.266 24.469 11.25 1 98.75 208 ASN A C 1
ATOM 1581 O O . ASN A 1 208 ? 7.125 24.938 11.25 1 98.75 208 ASN A O 1
ATOM 1585 N N . LYS A 1 209 ? 9.32 25.203 11.531 1 98.62 209 LYS A N 1
ATOM 1586 C CA . LYS A 1 209 ? 9.211 26.625 11.82 1 98.62 209 LYS A CA 1
ATOM 1587 C C . LYS A 1 209 ? 8.711 27.391 10.602 1 98.62 209 LYS A C 1
ATOM 1589 O O . LYS A 1 209 ? 7.883 28.297 10.727 1 98.62 209 LYS A O 1
ATOM 1594 N N . ALA A 1 210 ? 9.273 27.062 9.484 1 98.88 210 ALA A N 1
ATOM 1595 C CA . ALA A 1 210 ? 8.875 27.734 8.242 1 98.88 210 ALA A CA 1
ATOM 1596 C C . ALA A 1 210 ? 7.395 27.484 7.941 1 98.88 210 ALA A C 1
ATOM 1598 O O . ALA A 1 210 ? 6.68 28.406 7.543 1 98.88 210 ALA A O 1
ATOM 1599 N N . VAL A 1 211 ? 6.934 26.219 8.102 1 98.88 211 VAL A N 1
ATOM 1600 C CA . VAL A 1 211 ? 5.531 25.891 7.867 1 98.88 211 VAL A CA 1
ATOM 1601 C C . VAL A 1 211 ? 4.648 26.688 8.836 1 98.88 211 VAL A C 1
ATOM 1603 O O . VAL A 1 211 ? 3.623 27.234 8.438 1 98.88 211 VAL A O 1
ATOM 1606 N N . GLN A 1 212 ? 5.062 26.75 10.086 1 98.56 212 GLN A N 1
ATOM 1607 C CA . GLN A 1 212 ? 4.309 27.484 11.094 1 98.56 212 GLN A CA 1
ATOM 1608 C C . GLN A 1 212 ? 4.195 28.969 10.727 1 98.56 212 GLN A C 1
ATOM 1610 O O . GLN A 1 212 ? 3.107 29.547 10.781 1 98.56 212 GLN A O 1
ATOM 1615 N N . SER A 1 213 ? 5.277 29.562 10.367 1 98.5 213 SER A N 1
ATOM 1616 C CA . SER A 1 213 ? 5.305 30.984 10.023 1 98.5 213 SER A CA 1
ATOM 1617 C C . SER A 1 213 ? 4.473 31.266 8.773 1 98.5 213 SER A C 1
ATOM 1619 O O . SER A 1 213 ? 3.701 32.219 8.742 1 98.5 213 SER A O 1
ATOM 1621 N N . LYS A 1 214 ? 4.641 30.453 7.762 1 98.69 214 LYS A N 1
ATOM 1622 C CA . LYS A 1 214 ? 3.908 30.672 6.516 1 98.69 214 LYS A CA 1
ATOM 1623 C C . LYS A 1 214 ? 2.416 30.406 6.707 1 98.69 214 LYS A C 1
ATOM 1625 O O . LYS A 1 214 ? 1.584 31.062 6.074 1 98.69 214 LYS A O 1
ATOM 1630 N N . ALA A 1 215 ? 2.084 29.438 7.531 1 98.69 215 ALA A N 1
ATOM 1631 C CA . ALA A 1 215 ? 0.681 29.172 7.84 1 98.69 215 ALA A CA 1
ATOM 1632 C C . ALA A 1 215 ? 0.027 30.391 8.5 1 98.69 215 ALA A C 1
ATOM 1634 O O . ALA A 1 215 ? -1.11 30.734 8.18 1 98.69 215 ALA A O 1
ATOM 1635 N N . ALA A 1 216 ? 0.722 31.031 9.438 1 97.88 216 ALA A N 1
ATOM 1636 C CA . ALA A 1 216 ? 0.203 32.219 10.102 1 97.88 216 ALA A CA 1
ATOM 1637 C C . ALA A 1 216 ? -0.029 33.344 9.102 1 97.88 216 ALA A C 1
ATOM 1639 O O . ALA A 1 216 ? -1.078 34 9.117 1 97.88 216 ALA A O 1
ATOM 1640 N N . ALA A 1 217 ? 0.913 33.562 8.227 1 98.25 217 ALA A N 1
ATOM 1641 C CA . ALA A 1 217 ? 0.786 34.594 7.199 1 98.25 217 ALA A CA 1
ATOM 1642 C C . ALA A 1 217 ? -0.362 34.281 6.242 1 98.25 217 ALA A C 1
ATOM 1644 O O . ALA A 1 217 ? -1.106 35.156 5.84 1 98.25 217 ALA A O 1
ATOM 1645 N N . PHE A 1 218 ? -0.448 33 5.824 1 98.44 218 PHE A N 1
ATOM 1646 C CA . PHE A 1 218 ? -1.491 32.562 4.91 1 98.44 218 PHE A CA 1
ATOM 1647 C C . PHE A 1 218 ? -2.873 32.781 5.508 1 98.44 218 PHE A C 1
ATOM 1649 O O . PHE A 1 218 ? -3.775 33.281 4.828 1 98.44 218 PHE A O 1
ATOM 1656 N N . ALA A 1 219 ? -3.057 32.438 6.777 1 96.75 219 ALA A N 1
ATOM 1657 C CA . ALA A 1 219 ? -4.332 32.625 7.465 1 96.75 219 ALA A CA 1
ATOM 1658 C C . ALA A 1 219 ? -4.699 34.094 7.555 1 96.75 219 ALA A C 1
ATOM 1660 O O . ALA A 1 219 ? -5.867 34.469 7.41 1 96.75 219 ALA A O 1
ATOM 1661 N N . SER A 1 220 ? -3.721 34.938 7.809 1 97.31 220 SER A N 1
ATOM 1662 C CA . SER A 1 220 ? -3.947 36.375 7.891 1 97.31 220 SER A CA 1
ATOM 1663 C C . SER A 1 220 ? -4.43 36.938 6.559 1 97.31 220 SER A C 1
ATOM 1665 O O . SER A 1 220 ? -5.262 37.844 6.527 1 97.31 220 SER A O 1
ATOM 1667 N N . SER A 1 221 ? -3.986 36.375 5.523 1 97.5 221 SER A N 1
ATOM 1668 C CA . SER A 1 221 ? -4.328 36.844 4.191 1 97.5 221 SER A CA 1
ATOM 1669 C C . SER A 1 221 ? -5.609 36.188 3.678 1 97.5 221 SER A C 1
ATOM 1671 O O . SER A 1 221 ? -6.168 36.625 2.666 1 97.5 221 SER A O 1
ATOM 1673 N N . HIS A 1 222 ? -6.094 35.188 4.352 1 97.94 222 HIS A N 1
ATOM 1674 C CA . HIS A 1 222 ? -7.316 34.469 4 1 97.94 222 HIS A CA 1
ATOM 1675 C C . HIS A 1 222 ? -8.234 34.344 5.211 1 97.94 222 HIS A C 1
ATOM 1677 O O . HIS A 1 222 ? -8.414 33.25 5.734 1 97.94 222 HIS A O 1
ATOM 1683 N N . PRO A 1 223 ? -8.93 35.344 5.559 1 95.88 223 PRO A N 1
ATOM 1684 C CA . PRO A 1 223 ? -9.672 35.375 6.82 1 95.88 223 PRO A CA 1
ATOM 1685 C C . PRO A 1 223 ? -10.82 34.375 6.844 1 95.88 223 PRO A C 1
ATOM 1687 O O . PRO A 1 223 ? -11.32 34.031 7.918 1 95.88 223 PRO A O 1
ATOM 1690 N N . THR A 1 224 ? -11.258 33.875 5.719 1 96.81 224 THR A N 1
ATOM 1691 C CA . THR A 1 224 ? -12.367 32.906 5.68 1 96.81 224 THR A CA 1
ATOM 1692 C C . THR A 1 224 ? -11.859 31.484 5.805 1 96.81 224 THR A C 1
ATOM 1694 O O . THR A 1 224 ? -12.656 30.562 5.977 1 96.81 224 THR A O 1
ATOM 1697 N N . VAL A 1 225 ? -10.57 31.328 5.711 1 98.06 225 VAL A N 1
ATOM 1698 C CA . VAL A 1 225 ? -9.961 30 5.789 1 98.06 225 VAL A CA 1
ATOM 1699 C C . VAL A 1 225 ? -9.633 29.672 7.242 1 98.06 225 VAL A C 1
ATOM 1701 O O . VAL A 1 225 ? -9.016 30.469 7.945 1 98.06 225 VAL A O 1
ATOM 1704 N N . LYS A 1 226 ? -10.117 28.531 7.719 1 98.38 226 LYS A N 1
ATOM 1705 C CA . LYS A 1 226 ? -9.703 27.984 9 1 98.38 226 LYS A CA 1
ATOM 1706 C C . LYS A 1 226 ? -8.492 27.062 8.836 1 98.38 226 LYS A C 1
ATOM 1708 O O . LYS A 1 226 ? -8.602 25.984 8.227 1 98.38 226 LYS A O 1
ATOM 1713 N N . LEU A 1 227 ? -7.355 27.484 9.305 1 98.31 227 LEU A N 1
ATOM 1714 C CA . LEU A 1 227 ? -6.094 26.781 9.141 1 98.31 227 LEU A CA 1
ATOM 1715 C C . LEU A 1 227 ? -5.441 26.5 10.492 1 98.31 227 LEU A C 1
ATOM 1717 O O . LEU A 1 227 ? -5.195 27.438 11.266 1 98.31 227 LEU A O 1
ATOM 1721 N N . GLN A 1 228 ? -5.18 25.203 10.781 1 97.69 228 GLN A N 1
ATOM 1722 C CA . GLN A 1 228 ? -4.539 24.812 12.031 1 97.69 228 GLN A CA 1
ATOM 1723 C C . GLN A 1 228 ? -3.277 24 11.766 1 97.69 228 GLN A C 1
ATOM 1725 O O . GLN A 1 228 ? -3.246 23.156 10.859 1 97.69 228 GLN A O 1
ATOM 1730 N N . ILE A 1 229 ? -2.285 24.312 12.594 1 98.38 229 ILE A N 1
ATOM 1731 C CA . ILE A 1 229 ? -1.11 23.438 12.641 1 98.38 229 ILE A CA 1
ATOM 1732 C C . ILE A 1 229 ? -1.279 22.406 13.75 1 98.38 229 ILE A C 1
ATOM 1734 O O . ILE A 1 229 ? -1.673 22.734 14.867 1 98.38 229 ILE A O 1
ATOM 1738 N N . PHE A 1 230 ? -1.055 21.172 13.414 1 98.69 230 PHE A N 1
ATOM 1739 C CA . PHE A 1 230 ? -1.109 20.109 14.406 1 98.69 230 PHE A CA 1
ATOM 1740 C C . PHE A 1 230 ? 0.286 19.562 14.695 1 98.69 230 PHE A C 1
ATOM 1742 O O . PHE A 1 230 ? 0.984 19.109 13.789 1 98.69 230 PHE A O 1
ATOM 1749 N N . ASP A 1 231 ? 0.65 19.641 15.961 1 98.06 231 ASP A N 1
ATOM 1750 C CA . ASP A 1 231 ? 1.943 19.125 16.406 1 98.06 231 ASP A CA 1
ATOM 1751 C C . ASP A 1 231 ? 1.886 17.625 16.641 1 98.06 231 ASP A C 1
ATOM 1753 O O . ASP A 1 231 ? 1.152 17.156 17.516 1 98.06 231 ASP A O 1
ATOM 1757 N N . THR A 1 232 ? 2.715 16.891 15.922 1 97.94 232 THR A N 1
ATOM 1758 C CA . THR A 1 232 ? 2.674 15.445 16.016 1 97.94 232 THR A CA 1
ATOM 1759 C C . THR A 1 232 ? 3.568 14.953 17.156 1 97.94 232 THR A C 1
ATOM 1761 O O . THR A 1 232 ? 3.439 13.812 17.594 1 97.94 232 THR A O 1
ATOM 1764 N N . LYS A 1 233 ? 4.449 15.742 17.625 1 95.88 233 LYS A N 1
ATOM 1765 C CA . LYS A 1 233 ? 5.531 15.352 18.531 1 95.88 233 LYS A CA 1
ATOM 1766 C C . LYS A 1 233 ? 4.98 14.773 19.828 1 95.88 233 LYS A C 1
ATOM 1768 O O . LYS A 1 233 ? 5.461 13.742 20.312 1 95.88 233 LYS A O 1
ATOM 1773 N N . PRO A 1 234 ? 3.932 15.344 20.469 1 95.94 234 PRO A N 1
ATOM 1774 C CA . PRO A 1 234 ? 3.469 14.812 21.75 1 95.94 234 PRO A CA 1
ATOM 1775 C C . PRO A 1 234 ? 2.98 13.367 21.656 1 95.94 234 PRO A C 1
ATOM 1777 O O . PRO A 1 234 ? 3.199 12.578 22.578 1 95.94 234 PRO A O 1
ATOM 1780 N N . SER A 1 235 ? 2.303 12.992 20.594 1 96.75 235 SER A N 1
ATOM 1781 C CA . SER A 1 235 ? 1.828 11.625 20.422 1 96.75 235 SER A CA 1
ATOM 1782 C C . SER A 1 235 ? 2.994 10.648 20.297 1 96.75 235 SER A C 1
ATOM 1784 O O . SER A 1 235 ? 2.982 9.586 20.922 1 96.75 235 SER A O 1
ATOM 1786 N N . PHE A 1 236 ? 3.992 11.047 19.484 1 96.38 236 PHE A N 1
ATOM 1787 C CA . PHE A 1 236 ? 5.184 10.219 19.344 1 96.38 236 PHE A CA 1
ATOM 1788 C C . PHE A 1 236 ? 5.898 10.078 20.688 1 96.38 236 PHE A C 1
ATOM 1790 O O . PHE A 1 236 ? 6.219 8.969 21.125 1 96.38 236 PHE A O 1
ATOM 1797 N N . ASP A 1 237 ? 6.105 11.188 21.406 1 95 237 ASP A N 1
ATOM 1798 C CA . ASP A 1 237 ? 6.836 11.203 22.672 1 95 237 ASP A CA 1
ATOM 1799 C C . ASP A 1 237 ? 6.16 10.305 23.703 1 95 237 ASP A C 1
ATOM 1801 O O . ASP A 1 237 ? 6.824 9.523 24.375 1 95 237 ASP A O 1
ATOM 1805 N N . GLN A 1 238 ? 4.918 10.438 23.781 1 96.12 238 GLN A N 1
ATOM 1806 C CA . GLN A 1 238 ? 4.188 9.688 24.781 1 96.12 238 GLN A CA 1
ATOM 1807 C C . GLN A 1 238 ? 4.324 8.18 24.562 1 96.12 238 GLN A C 1
ATOM 1809 O O . GLN A 1 238 ? 4.59 7.43 25.5 1 96.12 238 GLN A O 1
ATOM 1814 N N . VAL A 1 239 ? 4.203 7.723 23.344 1 96.06 239 VAL A N 1
ATOM 1815 C CA . VAL A 1 239 ? 4.234 6.293 23.062 1 96.06 239 VAL A CA 1
ATOM 1816 C C . VAL A 1 239 ? 5.668 5.777 23.172 1 96.06 239 VAL A C 1
ATOM 1818 O O . VAL A 1 239 ? 5.918 4.738 23.781 1 96.06 239 VAL A O 1
ATOM 1821 N N . VAL A 1 240 ? 6.613 6.547 22.625 1 94.94 240 VAL A N 1
ATOM 1822 C CA . VAL A 1 240 ? 8 6.109 22.578 1 94.94 240 VAL A CA 1
ATOM 1823 C C . VAL A 1 240 ? 8.562 6.051 24 1 94.94 240 VAL A C 1
ATOM 1825 O O . VAL A 1 240 ? 9.258 5.098 24.359 1 94.94 240 VAL A O 1
ATOM 1828 N N . ASN A 1 241 ? 8.234 7 24.859 1 95.25 241 ASN A N 1
ATOM 1829 C CA . ASN A 1 241 ? 8.742 7.062 26.219 1 95.25 241 ASN A CA 1
ATOM 1830 C C . ASN A 1 241 ? 8.062 6.043 27.125 1 95.25 241 ASN A C 1
ATOM 1832 O O . ASN A 1 241 ? 8.531 5.777 28.234 1 95.25 241 ASN A O 1
ATOM 1836 N N . ASN A 1 242 ? 6.965 5.461 26.672 1 97.19 242 ASN A N 1
ATOM 1837 C CA . ASN A 1 242 ? 6.219 4.465 27.438 1 97.19 242 ASN A CA 1
ATOM 1838 C C . ASN A 1 242 ? 6.039 3.172 26.641 1 97.19 242 ASN A C 1
ATOM 1840 O O . ASN A 1 242 ? 4.977 2.553 26.688 1 97.19 242 ASN A O 1
ATOM 1844 N N . TYR A 1 243 ? 7.039 2.826 25.891 1 95.88 243 TYR A N 1
ATOM 1845 C CA . TYR A 1 243 ? 6.973 1.724 24.938 1 95.88 243 TYR A CA 1
ATOM 1846 C C . TYR A 1 243 ? 6.422 0.465 25.594 1 95.88 243 TYR A C 1
ATOM 1848 O O . TYR A 1 243 ? 5.652 -0.279 24.984 1 95.88 243 TYR A O 1
ATOM 1856 N N . ALA A 1 244 ? 6.719 0.19 26.812 1 96.12 244 ALA A N 1
ATOM 1857 C CA . ALA A 1 244 ? 6.316 -1.039 27.484 1 96.12 244 ALA A CA 1
ATOM 1858 C C . ALA A 1 244 ? 4.809 -1.083 27.703 1 96.12 244 ALA A C 1
ATOM 1860 O O . ALA A 1 244 ? 4.195 -2.15 27.641 1 96.12 244 ALA A O 1
ATOM 1861 N N . LYS A 1 245 ? 4.27 0.055 27.953 1 95.5 245 LYS A N 1
ATOM 1862 C CA . LYS A 1 245 ? 2.828 0.162 28.156 1 95.5 245 LYS A CA 1
ATOM 1863 C C . LYS A 1 245 ? 2.072 -0.264 26.891 1 95.5 245 LYS A C 1
ATOM 1865 O O . LYS A 1 245 ? 0.914 -0.68 26.969 1 95.5 245 LYS A O 1
ATOM 1870 N N . TYR A 1 246 ? 2.754 -0.21 25.828 1 92.25 246 TYR A N 1
ATOM 1871 C CA . TYR A 1 246 ? 2.111 -0.513 24.562 1 92.25 246 TYR A CA 1
ATOM 1872 C C . TYR A 1 246 ? 2.549 -1.877 24.031 1 92.25 246 TYR A C 1
ATOM 1874 O O . TYR A 1 246 ? 2.326 -2.203 22.859 1 92.25 246 TYR A O 1
ATOM 1882 N N . GLY A 1 247 ? 3.285 -2.584 24.891 1 90.56 247 GLY A N 1
ATOM 1883 C CA . GLY A 1 247 ? 3.602 -3.971 24.594 1 90.56 247 GLY A CA 1
ATOM 1884 C C . GLY A 1 247 ? 4.91 -4.129 23.844 1 90.56 247 GLY A C 1
ATOM 1885 O O . GLY A 1 247 ? 5.25 -5.234 23.406 1 90.56 247 GLY A O 1
ATOM 1886 N N . ALA A 1 248 ? 5.656 -3.061 23.641 1 94.38 248 ALA A N 1
ATOM 1887 C CA . ALA A 1 248 ? 6.926 -3.129 22.938 1 94.38 248 ALA A CA 1
ATOM 1888 C C . ALA A 1 248 ? 8.078 -3.461 23.875 1 94.38 248 ALA A C 1
ATOM 1890 O O . ALA A 1 248 ? 8.078 -3.031 25.031 1 94.38 248 ALA A O 1
ATOM 1891 N N . LYS A 1 249 ? 9.086 -4.254 23.375 1 94.38 249 LYS A N 1
ATOM 1892 C CA . LYS A 1 249 ? 10.227 -4.656 24.188 1 94.38 249 LYS A CA 1
ATOM 1893 C C . LYS A 1 249 ? 11.164 -3.479 24.438 1 94.38 249 LYS A C 1
ATOM 1895 O O . LYS A 1 249 ? 11.867 -3.443 25.453 1 94.38 249 LYS A O 1
ATOM 1900 N N . ASP A 1 250 ? 11.211 -2.572 23.547 1 95.25 250 ASP A N 1
ATOM 1901 C CA . ASP A 1 250 ? 11.977 -1.337 23.688 1 95.25 250 ASP A CA 1
ATOM 1902 C C . ASP A 1 250 ? 11.453 -0.257 22.75 1 95.25 250 ASP A C 1
ATOM 1904 O O . ASP A 1 250 ? 10.5 -0.488 22 1 95.25 250 ASP A O 1
ATOM 1908 N N . ALA A 1 251 ? 12.055 0.888 22.766 1 94.44 251 ALA A N 1
ATOM 1909 C CA . ALA A 1 251 ? 11.555 2.061 22.062 1 94.44 251 ALA A CA 1
ATOM 1910 C C . ALA A 1 251 ? 11.945 2.014 20.578 1 94.44 251 ALA A C 1
ATOM 1912 O O . ALA A 1 251 ? 11.414 2.775 19.766 1 94.44 251 ALA A O 1
ATOM 1913 N N . THR A 1 252 ? 12.812 1.044 20.203 1 93.88 252 THR A N 1
ATOM 1914 C CA . THR A 1 252 ? 13.359 1.092 18.859 1 93.88 252 THR A CA 1
ATOM 1915 C C . THR A 1 252 ? 12.984 -0.161 18.062 1 93.88 252 THR A C 1
ATOM 1917 O O . THR A 1 252 ? 13.289 -0.27 16.875 1 93.88 252 THR A O 1
ATOM 1920 N N . CYS A 1 253 ? 12.289 -0.999 18.734 1 94 253 CYS A N 1
ATOM 1921 C CA . CYS A 1 253 ? 11.969 -2.248 18.047 1 94 253 CYS A CA 1
ATOM 1922 C C . CYS A 1 253 ? 10.992 -2.012 16.906 1 94 253 CYS A C 1
ATOM 1924 O O . CYS A 1 253 ? 10.102 -1.166 17.016 1 94 253 CYS A O 1
ATOM 1926 N N . PHE A 1 254 ? 11.148 -2.732 15.812 1 91.19 254 PHE A N 1
ATOM 1927 C CA . PHE A 1 254 ? 10.227 -2.658 14.688 1 91.19 254 PHE A CA 1
ATOM 1928 C C . PHE A 1 254 ? 9.867 -4.055 14.188 1 91.19 254 PHE A C 1
ATOM 1930 O O . PHE A 1 254 ? 10.633 -5 14.367 1 91.19 254 PHE A O 1
ATOM 1937 N N . GLY A 1 255 ? 8.664 -4.148 13.625 1 84.38 255 GLY A N 1
ATOM 1938 C CA . GLY A 1 255 ? 8.102 -5.395 13.133 1 84.38 255 GLY A CA 1
ATOM 1939 C C . GLY A 1 255 ? 6.586 -5.402 13.117 1 84.38 255 GLY A C 1
ATOM 1940 O O . GLY A 1 255 ? 5.949 -4.395 13.445 1 84.38 255 GLY A O 1
ATOM 1941 N N . ALA A 1 256 ? 6.012 -6.578 12.781 1 75.38 256 ALA A N 1
ATOM 1942 C CA . ALA A 1 256 ? 4.574 -6.668 12.523 1 75.38 256 ALA A CA 1
ATOM 1943 C C . ALA A 1 256 ? 3.783 -6.688 13.828 1 75.38 256 ALA A C 1
ATOM 1945 O O . ALA A 1 256 ? 2.592 -6.371 13.844 1 75.38 256 ALA A O 1
ATOM 1946 N N . SER A 1 257 ? 4.504 -7.074 14.852 1 77.81 257 SER A N 1
ATOM 1947 C CA . SER A 1 257 ? 3.744 -7.18 16.094 1 77.81 257 SER A CA 1
ATOM 1948 C C . SER A 1 257 ? 4.609 -6.824 17.297 1 77.81 257 SER A C 1
ATOM 1950 O O . SER A 1 257 ? 5.828 -7 17.266 1 77.81 257 SER A O 1
ATOM 1952 N N . ASN A 1 258 ? 4.016 -6.211 18.25 1 83.19 258 ASN A N 1
ATOM 1953 C CA . ASN A 1 258 ? 4.574 -5.941 19.562 1 83.19 258 ASN A CA 1
ATOM 1954 C C . ASN A 1 258 ? 5.773 -5.004 19.484 1 83.19 258 ASN A C 1
ATOM 1956 O O . ASN A 1 258 ? 6.754 -5.176 20.219 1 83.19 258 ASN A O 1
ATOM 1960 N N . CYS A 1 259 ? 5.746 -4.125 18.516 1 91.62 259 CYS A N 1
ATOM 1961 C CA . CYS A 1 259 ? 6.734 -3.061 18.359 1 91.62 259 CYS A CA 1
ATOM 1962 C C . CYS A 1 259 ? 6.051 -1.722 18.109 1 91.62 259 CYS A C 1
ATOM 1964 O O . CYS A 1 259 ? 4.883 -1.679 17.719 1 91.62 259 CYS A O 1
ATOM 1966 N N . LEU A 1 260 ? 6.801 -0.659 18.375 1 94.62 260 LEU A N 1
ATOM 1967 C CA . LEU A 1 260 ? 6.246 0.676 18.172 1 94.62 260 LEU A CA 1
ATOM 1968 C C . LEU A 1 260 ? 6.34 1.09 16.719 1 94.62 260 LEU A C 1
ATOM 1970 O O . LEU A 1 260 ? 5.672 2.035 16.281 1 94.62 260 LEU A O 1
ATOM 1974 N N . TRP A 1 261 ? 7.254 0.351 16.062 1 94.44 261 TRP A N 1
ATOM 1975 C CA . TRP A 1 261 ? 7.5 0.666 14.664 1 94.44 261 TRP A CA 1
ATOM 1976 C C . TRP A 1 261 ? 7.16 -0.523 13.766 1 94.44 261 TRP A C 1
ATOM 1978 O O . TRP A 1 261 ? 7.449 -1.67 14.117 1 94.44 261 TRP A O 1
ATOM 1988 N N . ALA A 1 262 ? 6.469 -0.235 12.648 1 92 262 ALA A N 1
ATOM 1989 C CA . ALA A 1 262 ? 6.109 -1.289 11.703 1 92 262 ALA A CA 1
ATOM 1990 C C . ALA A 1 262 ? 7.328 -1.754 10.914 1 92 262 ALA A C 1
ATOM 1992 O O . ALA A 1 262 ? 7.402 -2.912 10.5 1 92 262 ALA A O 1
ATOM 1993 N N . ASP A 1 263 ? 8.203 -0.833 10.625 1 91.62 263 ASP A N 1
ATOM 1994 C CA . ASP A 1 263 ? 9.523 -1.048 10.047 1 91.62 263 ASP A CA 1
ATOM 1995 C C . ASP A 1 263 ? 10.539 -0.045 10.602 1 91.62 263 ASP A C 1
ATOM 1997 O O . ASP A 1 263 ? 10.305 0.571 11.641 1 91.62 263 ASP A O 1
ATOM 2001 N N . ASP A 1 264 ? 11.641 0.085 9.969 1 92.69 264 ASP A N 1
ATOM 2002 C CA . ASP A 1 264 ? 12.68 0.888 10.602 1 92.69 264 ASP A CA 1
ATOM 2003 C C . ASP A 1 264 ? 12.414 2.379 10.406 1 92.69 264 ASP A C 1
ATOM 2005 O O . ASP A 1 264 ? 13.195 3.217 10.875 1 92.69 264 ASP A O 1
ATOM 2009 N N . TYR A 1 265 ? 11.234 2.723 9.805 1 94.62 265 TYR A N 1
ATOM 2010 C CA . TYR A 1 265 ? 11.031 4.137 9.508 1 94.62 265 TYR A CA 1
ATOM 2011 C C . TYR A 1 265 ? 9.586 4.543 9.781 1 94.62 265 TYR A C 1
ATOM 2013 O O . TYR A 1 265 ? 9.289 5.73 9.945 1 94.62 265 TYR A O 1
ATOM 2021 N N . HIS A 1 266 ? 8.68 3.584 9.797 1 95.81 266 HIS A N 1
ATOM 2022 C CA . HIS A 1 266 ? 7.258 3.9 9.898 1 95.81 266 HIS A CA 1
ATOM 2023 C C . HIS A 1 266 ? 6.691 3.459 11.242 1 95.81 266 HIS A C 1
ATOM 2025 O O . HIS A 1 266 ? 6.965 2.348 11.703 1 95.81 266 HIS A O 1
ATOM 2031 N N . ALA A 1 267 ? 5.887 4.34 11.805 1 94.56 267 ALA A N 1
ATOM 2032 C CA . ALA A 1 267 ? 5.227 4.047 13.07 1 94.56 267 ALA A CA 1
ATOM 2033 C C . ALA A 1 267 ? 4.168 2.959 12.906 1 94.56 267 ALA A C 1
ATOM 2035 O O . ALA A 1 267 ? 3.562 2.832 11.836 1 94.56 267 ALA A O 1
ATOM 2036 N N . SER A 1 268 ? 4 2.271 14 1 92.31 268 SER A N 1
ATOM 2037 C CA . SER A 1 268 ? 2.938 1.273 14.039 1 92.31 268 SER A CA 1
ATOM 2038 C C . SER A 1 268 ? 1.67 1.84 14.672 1 92.31 268 SER A C 1
ATOM 2040 O O . SER A 1 268 ? 1.552 3.053 14.859 1 92.31 268 SER A O 1
ATOM 2042 N N . GLY A 1 269 ? 0.754 0.963 15 1 92 269 GLY A N 1
ATOM 2043 C CA . GLY A 1 269 ? -0.617 1.304 15.344 1 92 269 GLY A CA 1
ATOM 2044 C C . GLY A 1 269 ? -0.724 2.182 16.578 1 92 269 GLY A C 1
ATOM 2045 O O . GLY A 1 269 ? -1.525 3.117 16.609 1 92 269 GLY A O 1
ATOM 2046 N N . ALA A 1 270 ? 0.117 1.938 17.578 1 93.81 270 ALA A N 1
ATOM 2047 C CA . ALA A 1 270 ? -0.017 2.668 18.828 1 93.81 270 ALA A CA 1
ATOM 2048 C C . ALA A 1 270 ? 0.184 4.168 18.625 1 93.81 270 ALA A C 1
ATOM 2050 O O . ALA A 1 270 ? -0.592 4.98 19.125 1 93.81 270 ALA A O 1
ATOM 2051 N N . ILE A 1 271 ? 1.159 4.516 17.875 1 95.81 271 ILE A N 1
ATOM 2052 C CA . ILE A 1 271 ? 1.46 5.922 17.625 1 95.81 271 ILE A CA 1
ATOM 2053 C C . ILE A 1 271 ? 0.365 6.539 16.75 1 95.81 271 ILE A C 1
ATOM 2055 O O . ILE A 1 271 ? -0.138 7.625 17.062 1 95.81 271 ILE A O 1
ATOM 2059 N N . HIS A 1 272 ? -0.017 5.816 15.734 1 97 272 HIS A N 1
ATOM 2060 C CA . HIS A 1 272 ? -1.062 6.316 14.852 1 97 272 HIS A CA 1
ATOM 2061 C C . HIS A 1 272 ? -2.377 6.504 15.602 1 97 272 HIS A C 1
ATOM 2063 O O . HIS A 1 272 ? -3.098 7.477 15.367 1 97 272 HIS A O 1
ATOM 2069 N N . LYS A 1 273 ? -2.727 5.613 16.453 1 97.19 273 LYS A N 1
ATOM 2070 C CA . LYS A 1 273 ? -3.971 5.703 17.219 1 97.19 273 LYS A CA 1
ATOM 2071 C C . LYS A 1 273 ? -3.969 6.93 18.125 1 97.19 273 LYS A C 1
ATOM 2073 O O . LYS A 1 273 ? -4.918 7.715 18.125 1 97.19 273 LYS A O 1
ATOM 2078 N N . LEU A 1 274 ? -2.938 7.086 18.875 1 98.19 274 LEU A N 1
ATOM 2079 C CA . LEU A 1 274 ? -2.867 8.227 19.781 1 98.19 274 LEU A CA 1
ATOM 2080 C C . LEU A 1 274 ? -2.816 9.539 19 1 98.19 274 LEU A C 1
ATOM 2082 O O . LEU A 1 274 ? -3.445 10.523 19.391 1 98.19 274 LEU A O 1
ATOM 2086 N N . LEU A 1 275 ? -2.055 9.523 17.938 1 98.38 275 LEU A N 1
ATOM 2087 C CA . LEU A 1 275 ? -1.985 10.703 17.078 1 98.38 275 LEU A CA 1
ATOM 2088 C C . LEU A 1 275 ? -3.369 11.086 16.562 1 98.38 275 LEU A C 1
ATOM 2090 O O . LEU A 1 275 ? -3.752 12.258 16.594 1 98.38 275 LEU A O 1
ATOM 2094 N N . ALA A 1 276 ? -4.098 10.102 16.125 1 98.81 276 ALA A N 1
ATOM 2095 C CA . ALA A 1 276 ? -5.453 10.328 15.625 1 98.81 276 ALA A CA 1
ATOM 2096 C C . ALA A 1 276 ? -6.352 10.883 16.719 1 98.81 276 ALA A C 1
ATOM 2098 O O . ALA A 1 276 ? -7.137 11.805 16.484 1 98.81 276 ALA A O 1
ATOM 2099 N N . GLN A 1 277 ? -6.273 10.336 17.906 1 98.69 277 GLN A N 1
ATOM 2100 C CA . GLN A 1 277 ? -7.051 10.812 19.047 1 98.69 277 GLN A CA 1
ATOM 2101 C C . GLN A 1 277 ? -6.75 12.273 19.344 1 98.69 277 GLN A C 1
ATOM 2103 O O . GLN A 1 277 ? -7.668 13.07 19.562 1 98.69 277 GLN A O 1
ATOM 2108 N N . ASN A 1 278 ? -5.535 12.594 19.344 1 98.75 278 ASN A N 1
ATOM 2109 C CA . ASN A 1 278 ? -5.137 13.969 19.609 1 98.75 278 ASN A CA 1
ATOM 2110 C C . ASN A 1 278 ? -5.566 14.906 18.484 1 98.75 278 ASN A C 1
ATOM 2112 O O . ASN A 1 278 ? -5.941 16.047 18.734 1 98.75 278 ASN A O 1
ATOM 2116 N N . LEU A 1 279 ? -5.48 14.422 17.266 1 98.81 279 LEU A N 1
ATOM 2117 C CA . LEU A 1 279 ? -5.879 15.219 16.109 1 98.81 279 LEU A CA 1
ATOM 2118 C C . LEU A 1 279 ? -7.367 15.555 16.172 1 98.81 279 LEU A C 1
ATOM 2120 O O . LEU A 1 279 ? -7.762 16.703 15.938 1 98.81 279 LEU A O 1
ATOM 2124 N N . VAL A 1 280 ? -8.195 14.586 16.484 1 98.62 280 VAL A N 1
ATOM 2125 C CA . VAL A 1 280 ? -9.641 14.781 16.578 1 98.62 280 VAL A CA 1
ATOM 2126 C C . VAL A 1 280 ? -9.945 15.867 17.609 1 98.62 280 VAL A C 1
ATOM 2128 O O . VAL A 1 280 ? 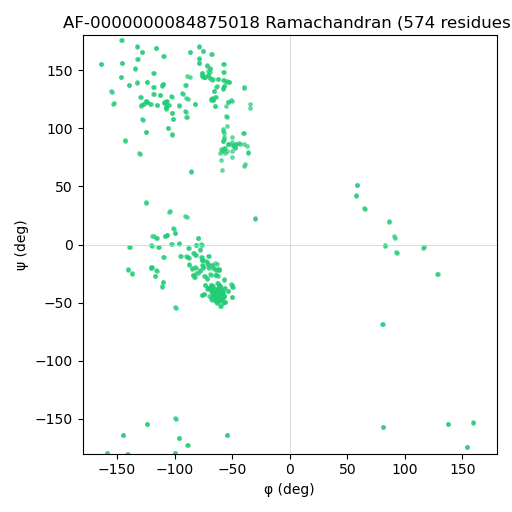-10.781 16.734 17.375 1 98.62 280 VAL A O 1
ATOM 2131 N N . LYS A 1 281 ? -9.234 15.836 18.688 1 98.12 281 LYS A N 1
ATOM 2132 C CA . LYS A 1 281 ? -9.414 16.844 19.734 1 98.12 281 LYS A CA 1
ATOM 2133 C C . LYS A 1 281 ? -8.961 18.219 19.25 1 98.12 281 LYS A C 1
ATOM 2135 O O . LYS A 1 281 ? -9.625 19.219 19.516 1 98.12 281 LYS A O 1
ATOM 2140 N N . ALA A 1 282 ? -7.895 18.203 18.578 1 98.12 282 ALA A N 1
ATOM 2141 C CA . ALA A 1 282 ? -7.285 19.469 18.172 1 98.12 282 ALA A CA 1
ATOM 2142 C C . ALA A 1 282 ? -8.164 20.203 17.172 1 98.12 282 ALA A C 1
ATOM 2144 O O . ALA A 1 282 ? -8.234 21.438 17.188 1 98.12 282 ALA A O 1
ATOM 2145 N N . VAL A 1 283 ? -8.867 19.453 16.266 1 98.19 283 VAL A N 1
ATOM 2146 C CA . VAL A 1 283 ? -9.547 20.109 15.164 1 98.19 283 VAL A CA 1
ATOM 2147 C C . VAL A 1 283 ? -11.039 20.234 15.477 1 98.19 283 VAL A C 1
ATOM 2149 O O . VAL A 1 283 ? -11.828 20.625 14.609 1 98.19 283 VAL A O 1
ATOM 2152 N N . ARG A 1 284 ? -11.477 20.031 16.656 1 96.06 284 ARG A N 1
ATOM 2153 C CA . ARG A 1 284 ? -12.891 19.984 17.016 1 96.06 284 ARG A CA 1
ATOM 2154 C C . ARG A 1 284 ? -13.57 21.328 16.781 1 96.06 284 ARG A C 1
ATOM 2156 O O . ARG A 1 284 ? -14.781 21.375 16.562 1 96.06 284 ARG A O 1
ATOM 2163 N N . GLY A 1 285 ? -12.859 22.375 16.828 1 95.62 285 GLY A N 1
ATOM 2164 C CA . GLY A 1 285 ? -13.422 23.703 16.625 1 95.62 285 GLY A CA 1
ATOM 2165 C C . GLY A 1 285 ? -13.734 24.016 15.172 1 95.62 285 GLY A C 1
ATOM 2166 O O . GLY A 1 285 ? -14.516 24.906 14.875 1 95.62 285 GLY A O 1
ATOM 2167 N N . ILE A 1 286 ? -13.148 23.25 14.289 1 96.31 286 ILE A N 1
ATOM 2168 C CA . ILE A 1 286 ? -13.367 23.594 12.883 1 96.31 286 ILE A CA 1
ATOM 2169 C C . ILE A 1 286 ? -14.016 22.406 12.164 1 96.31 286 ILE A C 1
ATOM 2171 O O . ILE A 1 286 ? -14.57 22.578 11.07 1 96.31 286 ILE A O 1
ATOM 2175 N N . PHE A 1 287 ? -13.898 21.203 12.711 1 97.5 287 PHE A N 1
ATOM 2176 C CA . PHE A 1 287 ? -14.414 20 12.07 1 97.5 287 PHE A CA 1
ATOM 2177 C C . PHE A 1 287 ? -14.719 18.922 13.102 1 97.5 287 PHE A C 1
ATOM 2179 O O . PHE A 1 287 ? -13.914 18.656 14 1 97.5 287 PHE A O 1
ATOM 2186 N N . THR A 1 288 ? -15.844 18.375 13.008 1 96.5 288 THR A N 1
ATOM 2187 C CA . THR A 1 288 ? -16.203 17.234 13.852 1 96.5 288 THR A CA 1
ATOM 2188 C C . THR A 1 288 ? -16.234 15.945 13.031 1 96.5 288 THR A C 1
ATOM 2190 O O . THR A 1 288 ? -16.984 15.844 12.062 1 96.5 288 THR A O 1
ATOM 2193 N N . PHE A 1 289 ? -15.477 15.016 13.438 1 97.12 289 PHE A N 1
ATOM 2194 C CA . PHE A 1 289 ? -15.453 13.734 12.742 1 97.12 289 PHE A CA 1
ATOM 2195 C C . PHE A 1 289 ? -16.703 12.914 13.078 1 97.12 289 PHE A C 1
ATOM 2197 O O . PHE A 1 289 ? -17.172 12.938 14.211 1 97.12 289 PHE A O 1
ATOM 2204 N N . MET B 1 1 ? 72.125 -32.375 40.562 1 26.02 1 MET B N 1
ATOM 2205 C CA . MET B 1 1 ? 71 -33.031 39.875 1 26.02 1 MET B CA 1
ATOM 2206 C C . MET B 1 1 ? 70.375 -32.062 38.875 1 26.02 1 MET B C 1
ATOM 2208 O O . MET B 1 1 ? 69.938 -30.969 39.25 1 26.02 1 MET B O 1
ATOM 2212 N N . LYS B 1 2 ? 71 -32.062 37.688 1 31.5 2 LYS B N 1
ATOM 2213 C CA . LYS B 1 2 ? 70.875 -31.312 36.438 1 31.5 2 LYS B CA 1
ATOM 2214 C C . LYS B 1 2 ? 69.438 -31.484 35.844 1 31.5 2 LYS B C 1
ATOM 2216 O O . LYS B 1 2 ? 69.125 -32.562 35.375 1 31.5 2 LYS B O 1
ATOM 2221 N N . GLY B 1 3 ? 68.438 -31 36.562 1 32.53 3 GLY B N 1
ATOM 2222 C CA . GLY B 1 3 ? 67.125 -31.344 36.125 1 32.53 3 GLY B CA 1
ATOM 2223 C C . GLY B 1 3 ? 66.812 -31 34.688 1 32.53 3 GLY B C 1
ATOM 2224 O O . GLY B 1 3 ? 67.375 -30.047 34.156 1 32.53 3 GLY B O 1
ATOM 2225 N N . LEU B 1 4 ? 66.5 -32.031 33.906 1 36.22 4 LEU B N 1
ATOM 2226 C CA . LEU B 1 4 ? 66.125 -32.125 32.5 1 36.22 4 LEU B CA 1
ATOM 2227 C C . LEU B 1 4 ? 65 -31.141 32.188 1 36.22 4 LEU B C 1
ATOM 2229 O O . LEU B 1 4 ? 63.906 -31.203 32.781 1 36.22 4 LEU B O 1
ATOM 2233 N N . VAL B 1 5 ? 65.25 -29.953 31.75 1 39.28 5 VAL B N 1
ATOM 2234 C CA . VAL B 1 5 ? 64.375 -28.922 31.266 1 39.28 5 VAL B CA 1
ATOM 2235 C C . VAL B 1 5 ? 63.594 -29.438 30.047 1 39.28 5 VAL B C 1
ATOM 2237 O O . VAL B 1 5 ? 64.188 -29.75 29.016 1 39.28 5 VAL B O 1
ATOM 2240 N N . THR B 1 6 ? 62.656 -30.297 30.312 1 33.44 6 THR B N 1
ATOM 2241 C CA . THR B 1 6 ? 61.844 -30.766 29.203 1 33.44 6 THR B CA 1
ATOM 2242 C C . THR B 1 6 ? 61.219 -29.594 28.438 1 33.44 6 THR B C 1
ATOM 2244 O O . THR B 1 6 ? 60.625 -28.703 29.047 1 33.44 6 THR B O 1
ATOM 2247 N N . TYR B 1 7 ? 61.75 -29.25 27.328 1 34.5 7 TYR B N 1
ATOM 2248 C CA . TYR B 1 7 ? 61.281 -28.281 26.359 1 34.5 7 TYR B CA 1
ATOM 2249 C C . TYR B 1 7 ? 59.875 -28.656 25.859 1 34.5 7 TYR B C 1
ATOM 2251 O O . TYR B 1 7 ? 59.688 -29.734 25.312 1 34.5 7 TYR B O 1
ATOM 2259 N N . LEU B 1 8 ? 58.875 -28.297 26.656 1 34.72 8 LEU B N 1
ATOM 2260 C CA . LEU B 1 8 ? 57.5 -28.469 26.188 1 34.72 8 LEU B CA 1
ATOM 2261 C C . LEU B 1 8 ? 57.281 -27.719 24.875 1 34.72 8 LEU B C 1
ATOM 2263 O O . LEU B 1 8 ? 57.438 -26.5 24.812 1 34.72 8 LEU B O 1
ATOM 2267 N N . ALA B 1 9 ? 57.469 -28.406 23.766 1 36.25 9 ALA B N 1
ATOM 2268 C CA . ALA B 1 9 ? 57.094 -27.922 22.438 1 36.25 9 ALA B CA 1
ATOM 2269 C C . ALA B 1 9 ? 55.625 -27.562 22.375 1 36.25 9 ALA B C 1
ATOM 2271 O O . ALA B 1 9 ? 54.75 -28.438 22.547 1 36.25 9 ALA B O 1
ATOM 2272 N N . LEU B 1 10 ? 55.281 -26.391 22.797 1 34.31 10 LEU B N 1
ATOM 2273 C CA . LEU B 1 10 ? 53.906 -25.922 22.562 1 34.31 10 LEU B CA 1
ATOM 2274 C C . LEU B 1 10 ? 53.562 -25.938 21.078 1 34.31 10 LEU B C 1
ATOM 2276 O O . LEU B 1 10 ? 54.188 -25.219 20.297 1 34.31 10 LEU B O 1
ATOM 2280 N N . ALA B 1 11 ? 53.156 -27.156 20.578 1 37.03 11 ALA B N 1
ATOM 2281 C CA . ALA B 1 11 ? 52.562 -27.188 19.25 1 37.03 11 ALA B CA 1
ATOM 2282 C C . ALA B 1 11 ? 51.406 -26.172 19.141 1 37.03 11 ALA B C 1
ATOM 2284 O O . ALA B 1 11 ? 50.406 -26.297 19.859 1 37.03 11 ALA B O 1
ATOM 2285 N N . VAL B 1 12 ? 51.75 -24.969 18.812 1 35.66 12 VAL B N 1
ATOM 2286 C CA . VAL B 1 12 ? 50.719 -24 18.406 1 35.66 12 VAL B CA 1
ATOM 2287 C C . VAL B 1 12 ? 49.906 -24.578 17.266 1 35.66 12 VAL B C 1
ATOM 2289 O O . VAL B 1 12 ? 50.406 -24.812 16.172 1 35.66 12 VAL B O 1
ATOM 2292 N N . SER B 1 13 ? 48.938 -25.453 17.609 1 33.5 13 SER B N 1
ATOM 2293 C CA . SER B 1 13 ? 47.969 -25.797 16.562 1 33.5 13 SER B CA 1
ATOM 2294 C C . SER B 1 13 ? 47.406 -24.547 15.914 1 33.5 13 SER B C 1
ATOM 2296 O O . SER B 1 13 ? 46.812 -23.703 16.594 1 33.5 13 SER B O 1
ATOM 2298 N N . CYS B 1 14 ? 48.062 -24.047 14.875 1 35.06 14 CYS B N 1
ATOM 2299 C CA . CYS B 1 14 ? 47.438 -23.078 13.984 1 35.06 14 CYS B CA 1
ATOM 2300 C C . CYS B 1 14 ? 46.062 -23.578 13.523 1 35.06 14 CYS B C 1
ATOM 2302 O O . CYS B 1 14 ? 45.969 -24.547 12.773 1 35.06 14 CYS B O 1
ATOM 2304 N N . SER B 1 15 ? 45.125 -23.484 14.438 1 35.38 15 SER B N 1
ATOM 2305 C CA . SER B 1 15 ? 43.781 -23.688 13.93 1 35.38 15 SER B CA 1
ATOM 2306 C C . SER B 1 15 ? 43.531 -22.875 12.656 1 35.38 15 SER B C 1
ATOM 2308 O O . SER B 1 15 ? 43.562 -21.641 12.688 1 35.38 15 SER B O 1
ATOM 2310 N N . GLN B 1 16 ? 43.969 -23.469 11.531 1 35.66 16 GLN B N 1
ATOM 2311 C CA . GLN B 1 16 ? 43.438 -22.891 10.297 1 35.66 16 GLN B CA 1
ATOM 2312 C C . GLN B 1 16 ? 41.938 -22.672 10.383 1 35.66 16 GLN B C 1
ATOM 2314 O O . GLN B 1 16 ? 41.188 -23.625 10.586 1 35.66 16 GLN B O 1
ATOM 2319 N N . THR B 1 17 ? 41.594 -21.516 10.922 1 37.44 17 THR B N 1
ATOM 2320 C CA . THR B 1 17 ? 40.219 -21.109 10.711 1 37.44 17 THR B CA 1
ATOM 2321 C C . THR B 1 17 ? 39.812 -21.266 9.242 1 37.44 17 THR B C 1
ATOM 2323 O O . THR B 1 17 ? 40.438 -20.656 8.367 1 37.44 17 THR B O 1
ATOM 2326 N N . PHE B 1 18 ? 39.406 -22.438 8.82 1 32.09 18 PHE B N 1
ATOM 2327 C CA . PHE B 1 18 ? 38.719 -22.469 7.531 1 32.09 18 PHE B CA 1
ATOM 2328 C C . PHE B 1 18 ? 37.719 -21.312 7.422 1 32.09 18 PHE B C 1
ATOM 2330 O O . PHE B 1 18 ? 36.812 -21.219 8.227 1 32.09 18 PHE B O 1
ATOM 2337 N N . ALA B 1 19 ? 38.25 -20.188 6.984 1 37.56 19 ALA B N 1
ATOM 2338 C CA . ALA B 1 19 ? 37.25 -19.203 6.527 1 37.56 19 ALA B CA 1
ATOM 2339 C C . ALA B 1 19 ? 36.125 -19.875 5.762 1 37.56 19 ALA B C 1
ATOM 2341 O O . ALA B 1 19 ? 36.375 -20.672 4.855 1 37.56 19 ALA B O 1
ATOM 2342 N N . SER B 1 20 ? 35.062 -20.172 6.426 1 36.31 20 SER B N 1
ATOM 2343 C CA . SER B 1 20 ? 33.906 -20.656 5.66 1 36.31 20 SER B CA 1
ATOM 2344 C C . SER B 1 20 ? 33.844 -19.969 4.301 1 36.31 20 SER B C 1
ATOM 2346 O O . SER B 1 20 ? 34.062 -18.75 4.195 1 36.31 20 SER B O 1
ATOM 2348 N N . PRO B 1 21 ? 33.938 -20.609 3.191 1 36.12 21 PRO B N 1
ATOM 2349 C CA . PRO B 1 21 ? 33.688 -19.938 1.911 1 36.12 21 PRO B CA 1
ATOM 2350 C C . PRO B 1 21 ? 32.562 -18.922 1.978 1 36.12 21 PRO B C 1
ATOM 2352 O O . PRO B 1 21 ? 31.484 -19.219 2.475 1 36.12 21 PRO B O 1
ATOM 2355 N N . VAL B 1 22 ? 32.812 -17.734 2.379 1 40.47 22 VAL B N 1
ATOM 2356 C CA . VAL B 1 22 ? 31.812 -16.734 2.1 1 40.47 22 VAL B CA 1
ATOM 2357 C C . VAL B 1 22 ? 31.219 -16.969 0.715 1 40.47 22 VAL B C 1
ATOM 2359 O O . VAL B 1 22 ? 31.891 -16.812 -0.3 1 40.47 22 VAL B O 1
ATOM 2362 N N . ARG B 1 23 ? 30.422 -18.078 0.536 1 38.22 23 ARG B N 1
ATOM 2363 C CA . ARG B 1 23 ? 29.719 -18.266 -0.729 1 38.22 23 ARG B CA 1
ATOM 2364 C C . ARG B 1 23 ? 29.25 -16.922 -1.295 1 38.22 23 ARG B C 1
ATOM 2366 O O . ARG B 1 23 ? 28.469 -16.203 -0.651 1 38.22 23 ARG B O 1
ATOM 2373 N N . SER B 1 24 ? 29.906 -16.125 -1.872 1 45.22 24 SER B N 1
ATOM 2374 C CA . SER B 1 24 ? 29.641 -14.93 -2.664 1 45.22 24 SER B CA 1
ATOM 2375 C C . SER B 1 24 ? 28.297 -15.031 -3.377 1 45.22 24 SER B C 1
ATOM 2377 O O . SER B 1 24 ? 28.219 -15.484 -4.523 1 45.22 24 SER B O 1
ATOM 2379 N N . THR B 1 25 ? 27.141 -15.859 -3.027 1 56.41 25 THR B N 1
ATOM 2380 C CA . THR B 1 25 ? 26.078 -16.312 -3.912 1 56.41 25 THR B CA 1
ATOM 2381 C C . THR B 1 25 ? 25.422 -15.133 -4.625 1 56.41 25 THR B C 1
ATOM 2383 O O . THR B 1 25 ? 25.109 -14.117 -4 1 56.41 25 THR B O 1
ATOM 2386 N N . SER B 1 26 ? 25.641 -14.969 -6.039 1 82.5 26 SER B N 1
ATOM 2387 C CA . SER B 1 26 ? 25.125 -14.047 -7.043 1 82.5 26 SER B CA 1
ATOM 2388 C C . SER B 1 26 ? 23.641 -13.781 -6.84 1 82.5 26 SER B C 1
ATOM 2390 O O . SER B 1 26 ? 22.906 -14.648 -6.359 1 82.5 26 SER B O 1
ATOM 2392 N N . ALA B 1 27 ? 23.297 -12.555 -6.941 1 93.62 27 ALA B N 1
ATOM 2393 C CA . ALA B 1 27 ? 21.906 -12.125 -6.812 1 93.62 27 ALA B CA 1
ATOM 2394 C C . ALA B 1 27 ? 21.016 -12.844 -7.824 1 93.62 27 ALA B C 1
ATOM 2396 O O . ALA B 1 27 ? 21.453 -13.164 -8.93 1 93.62 27 ALA B O 1
ATOM 2397 N N . LYS B 1 28 ? 19.891 -13.281 -7.418 1 97.81 28 LYS B N 1
ATOM 2398 C CA . LYS B 1 28 ? 18.844 -13.812 -8.281 1 97.81 28 LYS B CA 1
ATOM 2399 C C . LYS B 1 28 ? 17.641 -12.867 -8.336 1 97.81 28 LYS B C 1
ATOM 2401 O O . LYS B 1 28 ? 17.531 -11.953 -7.512 1 97.81 28 LYS B O 1
ATOM 2406 N N . ASN B 1 29 ? 16.812 -13.094 -9.391 1 98.38 29 ASN B N 1
ATOM 2407 C CA . ASN B 1 29 ? 15.648 -12.234 -9.547 1 98.38 29 ASN B CA 1
ATOM 2408 C C . ASN B 1 29 ? 14.344 -12.977 -9.266 1 98.38 29 ASN B C 1
ATOM 2410 O O . ASN B 1 29 ? 14.211 -14.148 -9.617 1 98.38 29 ASN B O 1
ATOM 2414 N N . LEU B 1 30 ? 13.461 -12.297 -8.57 1 98.81 30 LEU B N 1
ATOM 2415 C CA . LEU B 1 30 ? 12.062 -12.688 -8.461 1 98.81 30 LEU B CA 1
ATOM 2416 C C . LEU B 1 30 ? 11.156 -11.641 -9.102 1 98.81 30 LEU B C 1
ATOM 2418 O O . LEU B 1 30 ? 11.219 -10.461 -8.75 1 98.81 30 LEU B O 1
ATOM 2422 N N . VAL B 1 31 ? 10.398 -12.031 -10.109 1 98.88 31 VAL B N 1
ATOM 2423 C CA . VAL B 1 31 ? 9.398 -11.164 -10.727 1 98.88 31 VAL B CA 1
ATOM 2424 C C . VAL B 1 31 ? 8 -11.625 -10.328 1 98.88 31 VAL B C 1
ATOM 2426 O O . VAL B 1 31 ? 7.648 -12.797 -10.508 1 98.88 31 VAL B O 1
ATOM 2429 N N . VAL B 1 32 ? 7.23 -10.68 -9.734 1 98.94 32 VAL B N 1
ATOM 2430 C CA . VAL B 1 32 ? 5.93 -11.039 -9.18 1 98.94 32 VAL B CA 1
ATOM 2431 C C . VAL B 1 32 ? 4.828 -10.266 -9.898 1 98.94 32 VAL B C 1
ATOM 2433 O O . VAL B 1 32 ? 4.945 -9.055 -10.109 1 98.94 32 VAL B O 1
ATOM 2436 N N . PHE B 1 33 ? 3.803 -10.938 -10.367 1 98.94 33 PHE B N 1
ATOM 2437 C CA . PHE B 1 33 ? 2.549 -10.359 -10.836 1 98.94 33 PHE B CA 1
ATOM 2438 C C . PHE B 1 33 ? 1.376 -10.852 -9.992 1 98.94 33 PHE B C 1
ATOM 2440 O O . PHE B 1 33 ? 1.384 -11.977 -9.5 1 98.94 33 PHE B O 1
ATOM 2447 N N . GLY B 1 34 ? 0.409 -9.969 -9.859 1 98.88 34 GLY B N 1
ATOM 2448 C CA . GLY B 1 34 ? -0.702 -10.438 -9.047 1 98.88 34 GLY B CA 1
ATOM 2449 C C . GLY B 1 34 ? -1.549 -9.305 -8.484 1 98.88 34 GLY B C 1
ATOM 2450 O O . GLY B 1 34 ? -1.726 -8.273 -9.141 1 98.88 34 GLY B O 1
ATOM 2451 N N . ASP B 1 35 ? -2.164 -9.617 -7.352 1 98.5 35 ASP B N 1
ATOM 2452 C CA . ASP B 1 35 ? -3.133 -8.711 -6.746 1 98.5 35 ASP B CA 1
ATOM 2453 C C . ASP B 1 35 ? -2.742 -8.367 -5.309 1 98.5 35 ASP B C 1
ATOM 2455 O O . ASP B 1 35 ? -1.556 -8.336 -4.973 1 98.5 35 ASP B O 1
ATOM 2459 N N . SER B 1 36 ? -3.719 -7.996 -4.453 1 98.12 36 SER B N 1
ATOM 2460 C CA . SER B 1 36 ? -3.494 -7.5 -3.102 1 98.12 36 SER B CA 1
ATOM 2461 C C . SER B 1 36 ? -2.797 -8.539 -2.236 1 98.12 36 SER B C 1
ATOM 2463 O O . SER B 1 36 ? -2.146 -8.203 -1.247 1 98.12 36 SER B O 1
ATOM 2465 N N . TYR B 1 37 ? -2.879 -9.797 -2.59 1 97.88 37 TYR B N 1
ATOM 2466 C CA . TYR B 1 37 ? -2.262 -10.852 -1.792 1 97.88 37 TYR B CA 1
ATOM 2467 C C . TYR B 1 37 ? -0.753 -10.883 -2 1 97.88 37 TYR B C 1
ATOM 2469 O O . TYR B 1 37 ? -0.023 -11.492 -1.217 1 97.88 37 TYR B O 1
ATOM 2477 N N . SER B 1 38 ? -0.312 -10.164 -3.057 1 98.81 38 SER B N 1
ATOM 2478 C CA . SER B 1 38 ? 1.107 -10.266 -3.379 1 98.81 38 SER B CA 1
ATOM 2479 C C . SER B 1 38 ? 1.808 -8.914 -3.227 1 98.81 38 SER B C 1
ATOM 2481 O O . SER B 1 38 ? 3.008 -8.859 -2.949 1 98.81 38 SER B O 1
ATOM 2483 N N . THR B 1 39 ? 1.106 -7.797 -3.379 1 98.19 39 THR B N 1
ATOM 2484 C CA . THR B 1 39 ? 1.745 -6.504 -3.592 1 98.19 39 THR B CA 1
ATOM 2485 C C . THR B 1 39 ? 2.508 -6.066 -2.344 1 98.19 39 THR B C 1
ATOM 2487 O O . THR B 1 39 ? 2.035 -6.262 -1.222 1 98.19 39 THR B O 1
ATOM 2490 N N . VAL B 1 40 ? 3.682 -5.449 -2.607 1 96.88 40 VAL B N 1
ATOM 2491 C CA . VAL B 1 40 ? 4.469 -4.82 -1.553 1 96.88 40 VAL B CA 1
ATOM 2492 C C . VAL B 1 40 ? 4.535 -3.314 -1.788 1 96.88 40 VAL B C 1
ATOM 2494 O O . VAL B 1 40 ? 5.301 -2.609 -1.125 1 96.88 40 VAL B O 1
ATOM 2497 N N . GLY B 1 41 ? 3.805 -2.863 -2.779 1 95.81 41 GLY B N 1
ATOM 2498 C CA . GLY B 1 41 ? 3.699 -1.434 -3.025 1 95.81 41 GLY B CA 1
ATOM 2499 C C . GLY B 1 41 ? 4.816 -0.896 -3.9 1 95.81 41 GLY B C 1
ATOM 2500 O O . GLY B 1 41 ? 5.055 0.313 -3.936 1 95.81 41 GLY B O 1
ATOM 2501 N N . PHE B 1 42 ? 5.527 -1.709 -4.684 1 97.44 42 PHE B N 1
ATOM 2502 C CA . PHE B 1 42 ? 6.652 -1.353 -5.539 1 97.44 42 PHE B CA 1
ATOM 2503 C C . PHE B 1 42 ? 6.195 -0.484 -6.707 1 97.44 42 PHE B C 1
ATOM 2505 O O . PHE B 1 42 ? 5.258 -0.841 -7.422 1 97.44 42 PHE B O 1
ATOM 2512 N N . TRP B 1 43 ? 6.82 0.708 -6.855 1 97.25 43 TRP B N 1
ATOM 2513 C CA . TRP B 1 43 ? 6.691 1.532 -8.055 1 97.25 43 TRP B CA 1
ATOM 2514 C C . TRP B 1 43 ? 7.926 1.397 -8.945 1 97.25 43 TRP B C 1
ATOM 2516 O O . TRP B 1 43 ? 9.008 1.87 -8.586 1 97.25 43 TRP B O 1
ATOM 2526 N N . PRO B 1 44 ? 7.723 0.797 -10.148 1 97.5 44 PRO B N 1
ATOM 2527 C CA . PRO B 1 44 ? 8.891 0.468 -10.969 1 97.5 44 PRO B CA 1
ATOM 2528 C C . PRO B 1 44 ? 9.562 1.705 -11.562 1 97.5 44 PRO B C 1
ATOM 2530 O O . PRO B 1 44 ? 10.688 1.622 -12.062 1 97.5 44 PRO B O 1
ATOM 2533 N N . GLY B 1 45 ? 8.922 2.857 -11.602 1 95 45 GLY B N 1
ATOM 2534 C CA . GLY B 1 45 ? 9.547 4.082 -12.07 1 95 45 GLY B CA 1
ATOM 2535 C C . GLY B 1 45 ? 10.469 4.715 -11.047 1 95 45 GLY B C 1
ATOM 2536 O O . GLY B 1 45 ? 11.125 5.719 -11.328 1 95 45 GLY B O 1
ATOM 2537 N N . GLY B 1 46 ? 10.508 4.137 -9.859 1 94 46 GLY B N 1
ATOM 2538 C CA . GLY B 1 46 ? 11.383 4.586 -8.789 1 94 46 GLY B CA 1
ATOM 2539 C C . GLY B 1 46 ? 12.648 3.762 -8.672 1 94 46 GLY B C 1
ATOM 2540 O O . GLY B 1 46 ? 13.195 3.303 -9.672 1 94 46 GLY B O 1
ATOM 2541 N N . GLN B 1 47 ? 13.117 3.699 -7.438 1 92.75 47 GLN B N 1
ATOM 2542 C CA . GLN B 1 47 ? 14.336 2.928 -7.203 1 92.75 47 GLN B CA 1
ATOM 2543 C C . GLN B 1 47 ? 14.094 1.438 -7.418 1 92.75 47 GLN B C 1
ATOM 2545 O O . GLN B 1 47 ? 13.156 0.869 -6.852 1 92.75 47 GLN B O 1
ATOM 2550 N N . LEU B 1 48 ? 14.883 0.851 -8.25 1 96.81 48 LEU B N 1
ATOM 2551 C CA . LEU B 1 48 ? 14.766 -0.58 -8.516 1 96.81 48 LEU B CA 1
ATOM 2552 C C . LEU B 1 48 ? 15.414 -1.393 -7.398 1 96.81 48 LEU B C 1
ATOM 2554 O O . LEU B 1 48 ? 16.188 -0.854 -6.602 1 96.81 48 LEU B O 1
ATOM 2558 N N . PRO B 1 49 ? 15.07 -2.695 -7.258 1 97.75 49 PRO B N 1
ATOM 2559 C CA . PRO B 1 49 ? 15.625 -3.562 -6.219 1 97.75 49 PRO B CA 1
ATOM 2560 C C . PRO B 1 49 ? 17.156 -3.602 -6.238 1 97.75 49 PRO B C 1
ATOM 2562 O O . PRO B 1 49 ? 17.766 -3.596 -7.312 1 97.75 49 PRO B O 1
ATOM 2565 N N . SER B 1 50 ? 17.75 -3.6 -5.113 1 95.75 50 SER B N 1
ATOM 2566 C CA . SER B 1 50 ? 19.188 -3.662 -4.871 1 95.75 50 SER B CA 1
ATOM 2567 C C . SER B 1 50 ? 19.5 -4.441 -3.596 1 95.75 50 SER B C 1
ATOM 2569 O O . SER B 1 50 ? 18.594 -4.902 -2.904 1 95.75 50 SER B O 1
ATOM 2571 N N . ALA B 1 51 ? 20.75 -4.625 -3.324 1 94.44 51 ALA B N 1
ATOM 2572 C CA . ALA B 1 51 ? 21.156 -5.34 -2.117 1 94.44 51 ALA B CA 1
ATOM 2573 C C . ALA B 1 51 ? 20.688 -4.617 -0.862 1 94.44 51 ALA B C 1
ATOM 2575 O O . ALA B 1 51 ? 20.297 -5.254 0.118 1 94.44 51 ALA B O 1
ATOM 2576 N N . SER B 1 52 ? 20.656 -3.301 -0.869 1 91.06 52 SER B N 1
ATOM 2577 C CA . SER B 1 52 ? 20.297 -2.516 0.304 1 91.06 52 SER B CA 1
ATOM 2578 C C . SER B 1 52 ? 18.781 -2.443 0.468 1 91.06 52 SER B C 1
ATOM 2580 O O . SER B 1 52 ? 18.281 -2.193 1.566 1 91.06 52 SER B O 1
ATOM 2582 N N . ASN B 1 53 ? 18.078 -2.611 -0.625 1 94.62 53 ASN B N 1
ATOM 2583 C CA . ASN B 1 53 ? 16.625 -2.656 -0.641 1 94.62 53 ASN B CA 1
ATOM 2584 C C . ASN B 1 53 ? 16.094 -3.668 -1.657 1 94.62 53 ASN B C 1
ATOM 2586 O O . ASN B 1 53 ? 15.773 -3.307 -2.791 1 94.62 53 ASN B O 1
ATOM 2590 N N . PRO B 1 54 ? 15.945 -4.855 -1.188 1 97.44 54 PRO B N 1
ATOM 2591 C CA . PRO B 1 54 ? 15.719 -5.945 -2.137 1 97.44 54 PRO B CA 1
ATOM 2592 C C . PRO B 1 54 ? 14.344 -5.887 -2.793 1 97.44 54 PRO B C 1
ATOM 2594 O O . PRO B 1 54 ? 14.078 -6.609 -3.756 1 97.44 54 PRO B O 1
ATOM 2597 N N . ILE B 1 55 ? 13.375 -4.996 -2.324 1 97.44 55 ILE B N 1
ATOM 2598 C CA . ILE B 1 55 ? 12.102 -4.84 -3.016 1 97.44 55 ILE B CA 1
ATOM 2599 C C . ILE B 1 55 ? 12.062 -3.49 -3.725 1 97.44 55 ILE B C 1
ATOM 2601 O O . ILE B 1 55 ? 11.008 -3.068 -4.211 1 97.44 55 ILE B O 1
ATOM 2605 N N . GLY B 1 56 ? 13.211 -2.725 -3.756 1 96 56 GLY B N 1
ATOM 2606 C CA . GLY B 1 56 ? 13.336 -1.452 -4.449 1 96 56 GLY B CA 1
ATOM 2607 C C . GLY B 1 56 ? 12.758 -0.288 -3.666 1 96 56 GLY B C 1
ATOM 2608 O O . GLY B 1 56 ? 13.5 0.558 -3.164 1 96 56 GLY B O 1
ATOM 2609 N N . ASN B 1 57 ? 11.445 -0.328 -3.561 1 93.25 57 ASN B N 1
ATOM 2610 C CA . ASN B 1 57 ? 10.672 0.662 -2.822 1 93.25 57 ASN B CA 1
ATOM 2611 C C . ASN B 1 57 ? 9.258 0.163 -2.529 1 93.25 57 ASN B C 1
ATOM 2613 O O . ASN B 1 57 ? 8.727 -0.669 -3.266 1 93.25 57 ASN B O 1
ATOM 2617 N N . PRO B 1 58 ? 8.672 0.709 -1.498 1 91.56 58 PRO B N 1
ATOM 2618 C CA . PRO B 1 58 ? 9.391 1.221 -0.329 1 91.56 58 PRO B CA 1
ATOM 2619 C C . PRO B 1 58 ? 10.312 0.176 0.302 1 91.56 58 PRO B C 1
ATOM 2621 O O . PRO B 1 58 ? 10.727 -0.771 -0.369 1 91.56 58 PRO B O 1
ATOM 2624 N N . GLY B 1 59 ? 10.766 0.341 1.46 1 90.19 59 GLY B N 1
ATOM 2625 C CA . GLY B 1 59 ? 11.547 -0.667 2.152 1 90.19 59 GLY B CA 1
ATOM 2626 C C . GLY B 1 59 ? 10.703 -1.775 2.754 1 90.19 59 GLY B C 1
ATOM 2627 O O . GLY B 1 59 ? 9.516 -1.581 3.023 1 90.19 59 GLY B O 1
ATOM 2628 N N . LEU B 1 60 ? 11.289 -2.898 2.947 1 92.81 60 LEU B N 1
ATOM 2629 C CA . LEU B 1 60 ? 10.594 -3.998 3.605 1 92.81 60 LEU B CA 1
ATOM 2630 C C . LEU B 1 60 ? 10 -3.545 4.934 1 92.81 60 LEU B C 1
ATOM 2632 O O . LEU B 1 60 ? 10.648 -2.826 5.699 1 92.81 60 LEU B O 1
ATOM 2636 N N . PRO B 1 61 ? 8.703 -4.059 5.223 1 94.19 61 PRO B N 1
ATOM 2637 C CA . PRO B 1 61 ? 7.867 -5.035 4.516 1 94.19 61 PRO B CA 1
ATOM 2638 C C . PRO B 1 61 ? 7.105 -4.418 3.346 1 94.19 61 PRO B C 1
ATOM 2640 O O . PRO B 1 61 ? 6.41 -5.129 2.615 1 94.19 61 PRO B O 1
ATOM 2643 N N . GLY B 1 62 ? 7.262 -3.111 3.109 1 93.38 62 GLY B N 1
ATOM 2644 C CA . GLY B 1 62 ? 6.523 -2.406 2.074 1 93.38 62 GLY B CA 1
ATOM 2645 C C . GLY B 1 62 ? 5.121 -2.014 2.5 1 93.38 62 GLY B C 1
ATOM 2646 O O . GLY B 1 62 ? 4.879 -1.737 3.678 1 93.38 62 GLY B O 1
ATOM 2647 N N . GLN B 1 63 ? 4.273 -1.823 1.501 1 93.5 63 GLN B N 1
ATOM 2648 C CA . GLN B 1 63 ? 2.848 -1.584 1.685 1 93.5 63 GLN B CA 1
ATOM 2649 C C . GLN B 1 63 ? 2.029 -2.814 1.302 1 93.5 63 GLN B C 1
ATOM 2651 O O . GLN B 1 63 ? 1.787 -3.061 0.119 1 93.5 63 GLN B O 1
ATOM 2656 N N . THR B 1 64 ? 1.648 -3.527 2.359 1 94.75 64 THR B N 1
ATOM 2657 C CA . THR B 1 64 ? 0.961 -4.793 2.125 1 94.75 64 THR B CA 1
ATOM 2658 C C . THR B 1 64 ? -0.464 -4.742 2.668 1 94.75 64 THR B C 1
ATOM 2660 O O . THR B 1 64 ? -0.843 -3.781 3.344 1 94.75 64 THR B O 1
ATOM 2663 N N . THR B 1 65 ? -1.248 -5.723 2.33 1 94.44 65 THR B N 1
ATOM 2664 C CA . THR B 1 65 ? -2.568 -5.918 2.92 1 94.44 65 THR B CA 1
ATOM 2665 C C . THR B 1 65 ? -2.523 -6.98 4.012 1 94.44 65 THR B C 1
ATOM 2667 O O . THR B 1 65 ? -3.564 -7.43 4.492 1 94.44 65 THR B O 1
ATOM 2670 N N . SER B 1 66 ? -1.321 -7.43 4.418 1 93.5 66 SER B N 1
ATOM 2671 C CA . SER B 1 66 ? -1.156 -8.523 5.371 1 93.5 66 SER B CA 1
ATOM 2672 C C . SER B 1 66 ? -0.795 -7.996 6.758 1 93.5 66 SER B C 1
ATOM 2674 O O . SER B 1 66 ? -0.586 -8.773 7.688 1 93.5 66 SER B O 1
ATOM 2676 N N . ALA B 1 67 ? -0.681 -6.73 6.953 1 88.94 67 ALA B N 1
ATOM 2677 C CA . ALA B 1 67 ? -0.221 -6.137 8.203 1 88.94 67 ALA B CA 1
ATOM 2678 C C . ALA B 1 67 ? 1.178 -6.629 8.562 1 88.94 67 ALA B C 1
ATOM 2680 O O . ALA B 1 67 ? 1.421 -7.059 9.695 1 88.94 67 ALA B O 1
ATOM 2681 N N . GLY B 1 68 ? 2.064 -6.535 7.633 1 91.06 68 GLY B N 1
ATOM 2682 C CA . GLY B 1 68 ? 3.426 -7.031 7.758 1 91.06 68 GLY B CA 1
ATOM 2683 C C . GLY B 1 68 ? 3.916 -7.742 6.512 1 91.06 68 GLY B C 1
ATOM 2684 O O . GLY B 1 68 ? 3.424 -7.492 5.41 1 91.06 68 GLY B O 1
ATOM 2685 N N . LEU B 1 69 ? 4.891 -8.641 6.75 1 94.44 69 LEU B N 1
ATOM 2686 C CA . LEU B 1 69 ? 5.441 -9.359 5.609 1 94.44 69 LEU B CA 1
ATOM 2687 C C . LEU B 1 69 ? 4.395 -10.281 4.988 1 94.44 69 LEU B C 1
ATOM 2689 O O . LEU B 1 69 ? 3.752 -11.062 5.691 1 94.44 69 LEU B O 1
ATOM 2693 N N . ASN B 1 70 ? 4.176 -10.086 3.678 1 97.31 70 ASN B N 1
ATOM 2694 C CA . ASN B 1 70 ? 3.439 -11.109 2.941 1 97.31 70 ASN B CA 1
ATOM 2695 C C . ASN B 1 70 ? 4.375 -12.172 2.375 1 97.31 70 ASN B C 1
ATOM 2697 O O . ASN B 1 70 ? 5.562 -12.203 2.701 1 97.31 70 ASN B O 1
ATOM 2701 N N . TRP B 1 71 ? 3.807 -13.078 1.548 1 98.75 71 TRP B N 1
ATOM 2702 C CA . TRP B 1 71 ? 4.609 -14.195 1.059 1 98.75 71 TRP B CA 1
ATOM 2703 C C . TRP B 1 71 ? 5.797 -13.688 0.245 1 98.75 71 TRP B C 1
ATOM 2705 O O . TRP B 1 71 ? 6.895 -14.25 0.322 1 98.75 71 TRP B O 1
ATOM 2715 N N . VAL B 1 72 ? 5.633 -12.633 -0.489 1 98.81 72 VAL B N 1
ATOM 2716 C CA . VAL B 1 72 ? 6.695 -12.031 -1.287 1 98.81 72 VAL B CA 1
ATOM 2717 C C . VAL B 1 72 ? 7.812 -11.531 -0.372 1 98.81 72 VAL B C 1
ATOM 2719 O O . VAL B 1 72 ? 8.992 -11.781 -0.63 1 98.81 72 VAL B O 1
ATOM 2722 N N . GLY B 1 73 ? 7.414 -10.852 0.675 1 97.81 73 GLY B N 1
ATOM 2723 C CA . GLY B 1 73 ? 8.406 -10.406 1.642 1 97.81 73 GLY B CA 1
ATOM 2724 C C . GLY B 1 73 ? 9.172 -11.547 2.279 1 97.81 73 GLY B C 1
ATOM 2725 O O . GLY B 1 73 ? 10.391 -11.461 2.459 1 97.81 73 GLY B O 1
ATOM 2726 N N . HIS B 1 74 ? 8.508 -12.594 2.592 1 98.31 74 HIS B N 1
ATOM 2727 C CA . HIS B 1 74 ? 9.156 -13.727 3.254 1 98.31 74 HIS B CA 1
ATOM 2728 C C . HIS B 1 74 ? 10.164 -14.398 2.336 1 98.31 74 HIS B C 1
ATOM 2730 O O . HIS B 1 74 ? 11.305 -14.656 2.74 1 98.31 74 HIS B O 1
ATOM 2736 N N . VAL B 1 75 ? 9.852 -14.609 1.108 1 98.69 75 VAL B N 1
ATOM 2737 C CA . VAL B 1 75 ? 10.773 -15.328 0.232 1 98.69 75 VAL B CA 1
ATOM 2738 C C . VAL B 1 75 ? 11.93 -14.422 -0.161 1 98.69 75 VAL B C 1
ATOM 2740 O O . VAL B 1 75 ? 12.992 -14.898 -0.572 1 98.69 75 VAL B O 1
ATOM 2743 N N . THR B 1 76 ? 11.734 -13.125 -0.031 1 98.31 76 THR B N 1
ATOM 2744 C CA . THR B 1 76 ? 12.758 -12.148 -0.386 1 98.31 76 THR B CA 1
ATOM 2745 C C . THR B 1 76 ? 13.734 -11.945 0.765 1 98.31 76 THR B C 1
ATOM 2747 O O . THR B 1 76 ? 14.922 -11.703 0.54 1 98.31 76 THR B O 1
ATOM 2750 N N . SER B 1 77 ? 13.312 -12.188 2.025 1 96.19 77 SER B N 1
ATOM 2751 C CA . SER B 1 77 ? 14.125 -11.609 3.084 1 96.19 77 SER B CA 1
ATOM 2752 C C . SER B 1 77 ? 14.328 -12.594 4.23 1 96.19 77 SER B C 1
ATOM 2754 O O . SER B 1 77 ? 15.289 -12.469 5 1 96.19 77 SER B O 1
ATOM 2756 N N . THR B 1 78 ? 13.422 -13.562 4.434 1 96.56 78 THR B N 1
ATOM 2757 C CA . THR B 1 78 ? 13.539 -14.406 5.617 1 96.56 78 THR B CA 1
ATOM 2758 C C . THR B 1 78 ? 13.828 -15.852 5.223 1 96.56 78 THR B C 1
ATOM 2760 O O . THR B 1 78 ? 14.352 -16.625 6.023 1 96.56 78 THR B O 1
ATOM 2763 N N . LEU B 1 79 ? 13.453 -16.188 3.99 1 97.94 79 LEU B N 1
ATOM 2764 C CA . LEU B 1 79 ? 13.578 -17.578 3.59 1 97.94 79 LEU B CA 1
ATOM 2765 C C . LEU B 1 79 ? 14.625 -17.734 2.496 1 97.94 79 LEU B C 1
ATOM 2767 O O . LEU B 1 79 ? 14.875 -18.859 2.029 1 97.94 79 LEU B O 1
ATOM 2771 N N . ASN B 1 80 ? 15.18 -16.578 2.096 1 96.81 80 ASN B N 1
ATOM 2772 C CA . ASN B 1 80 ? 16.172 -16.609 1.032 1 96.81 80 ASN B CA 1
ATOM 2773 C C . ASN B 1 80 ? 17.531 -17.109 1.543 1 96.81 80 ASN B C 1
ATOM 2775 O O . ASN B 1 80 ? 17.875 -16.891 2.701 1 96.81 80 ASN B O 1
ATOM 2779 N N . THR B 1 81 ? 18.297 -17.812 0.691 1 95.81 81 THR B N 1
ATOM 2780 C CA . THR B 1 81 ? 19.656 -18.25 1.004 1 95.81 81 THR B CA 1
ATOM 2781 C C . THR B 1 81 ? 20.672 -17.469 0.181 1 95.81 81 THR B C 1
ATOM 2783 O O . THR B 1 81 ? 21.875 -17.656 0.337 1 95.81 81 THR B O 1
ATOM 2786 N N . SER B 1 82 ? 20.219 -16.734 -0.774 1 94.94 82 SER B N 1
ATOM 2787 C CA . SER B 1 82 ? 20.984 -15.789 -1.558 1 94.94 82 SER B CA 1
ATOM 2788 C C . SER B 1 82 ? 20.266 -14.453 -1.689 1 94.94 82 SER B C 1
ATOM 2790 O O . SER B 1 82 ? 19.109 -14.328 -1.265 1 94.94 82 SER B O 1
ATOM 2792 N N . LEU B 1 83 ? 20.953 -13.461 -2.205 1 96.88 83 LEU B N 1
ATOM 2793 C CA . LEU B 1 83 ? 20.297 -12.188 -2.459 1 96.88 83 LEU B CA 1
ATOM 2794 C C . LEU B 1 83 ? 19.219 -12.328 -3.535 1 96.88 83 LEU B C 1
ATOM 2796 O O . LEU B 1 83 ? 19.516 -12.797 -4.641 1 96.88 83 LEU B O 1
ATOM 2800 N N . ILE B 1 84 ? 18.031 -12.031 -3.15 1 98.25 84 ILE B N 1
ATOM 2801 C CA . ILE B 1 84 ? 16.906 -12.023 -4.094 1 98.25 84 ILE B CA 1
ATOM 2802 C C . ILE B 1 84 ? 16.484 -10.586 -4.375 1 98.25 84 ILE B C 1
ATOM 2804 O O . ILE B 1 84 ? 16.078 -9.859 -3.463 1 98.25 84 ILE B O 1
ATOM 2808 N N . LEU B 1 85 ? 16.609 -10.156 -5.609 1 98.44 85 LEU B N 1
ATOM 2809 C CA . LEU B 1 85 ? 16.062 -8.891 -6.062 1 98.44 85 LEU B CA 1
ATOM 2810 C C . LEU B 1 85 ? 14.641 -9.07 -6.594 1 98.44 85 LEU B C 1
ATOM 2812 O O . LEU B 1 85 ? 14.43 -9.742 -7.605 1 98.44 85 LEU B O 1
ATOM 2816 N N . THR B 1 86 ? 13.688 -8.461 -5.867 1 98.75 86 THR B N 1
ATOM 2817 C CA . THR B 1 86 ? 12.281 -8.742 -6.129 1 98.75 86 THR B CA 1
ATOM 2818 C C . THR B 1 86 ? 11.617 -7.551 -6.816 1 98.75 86 THR B C 1
ATOM 2820 O O . THR B 1 86 ? 11.531 -6.465 -6.246 1 98.75 86 THR B O 1
ATOM 2823 N N . TYR B 1 87 ? 11.141 -7.801 -8.016 1 98.75 87 TYR B N 1
ATOM 2824 C CA . TYR B 1 87 ? 10.336 -6.863 -8.797 1 98.75 87 TYR B CA 1
ATOM 2825 C C . TYR B 1 87 ? 8.859 -7.234 -8.75 1 98.75 87 TYR B C 1
ATOM 2827 O O . TYR B 1 87 ? 8.406 -8.078 -9.523 1 98.75 87 TYR B O 1
ATOM 2835 N N . ASP B 1 88 ? 8.133 -6.586 -7.801 1 98.88 88 ASP B N 1
ATOM 2836 C CA . ASP B 1 88 ? 6.742 -6.953 -7.547 1 98.88 88 ASP B CA 1
ATOM 2837 C C . ASP B 1 88 ? 5.785 -5.961 -8.203 1 98.88 88 ASP B C 1
ATOM 2839 O O . ASP B 1 88 ? 5.555 -4.875 -7.672 1 98.88 88 ASP B O 1
ATOM 2843 N N . PHE B 1 89 ? 5.145 -6.445 -9.266 1 98.88 89 PHE B N 1
ATOM 2844 C CA . PHE B 1 89 ? 4.246 -5.578 -10.016 1 98.88 89 PHE B CA 1
ATOM 2845 C C . PHE B 1 89 ? 2.803 -5.77 -9.555 1 98.88 89 PHE B C 1
ATOM 2847 O O . PHE B 1 89 ? 1.892 -5.121 -10.078 1 98.88 89 PHE B O 1
ATOM 2854 N N . ALA B 1 90 ? 2.592 -6.648 -8.586 1 98.88 90 ALA B N 1
ATOM 2855 C CA . ALA B 1 90 ? 1.231 -6.895 -8.109 1 98.88 90 ALA B CA 1
ATOM 2856 C C . ALA B 1 90 ? 0.58 -5.602 -7.625 1 98.88 90 ALA B C 1
ATOM 2858 O O . ALA B 1 90 ? 1.257 -4.723 -7.094 1 98.88 90 ALA B O 1
ATOM 2859 N N . TYR B 1 91 ? -0.736 -5.559 -7.809 1 98.19 91 TYR B N 1
ATOM 2860 C CA . TYR B 1 91 ? -1.516 -4.387 -7.426 1 98.19 91 TYR B CA 1
ATOM 2861 C C . TYR B 1 91 ? -2.838 -4.797 -6.789 1 98.19 91 TYR B C 1
ATOM 2863 O O . TYR B 1 91 ? -3.506 -5.719 -7.266 1 98.19 91 TYR B O 1
ATOM 2871 N N . SER B 1 92 ? -3.162 -4.09 -5.73 1 97.12 92 SER B N 1
ATOM 2872 C CA . SER B 1 92 ? -4.402 -4.41 -5.027 1 97.12 92 SER B CA 1
ATOM 2873 C C . SER B 1 92 ? -5.605 -4.305 -5.957 1 97.12 92 SER B C 1
ATOM 2875 O O . SER B 1 92 ? -5.73 -3.338 -6.715 1 97.12 92 SER B O 1
ATOM 2877 N N . GLY B 1 93 ? -6.52 -5.316 -5.934 1 97.62 93 GLY B N 1
ATOM 2878 C CA . GLY B 1 93 ? -7.75 -5.312 -6.707 1 97.62 93 GLY B CA 1
ATOM 2879 C C . GLY B 1 93 ? -7.559 -5.777 -8.141 1 97.62 93 GLY B C 1
ATOM 2880 O O . GLY B 1 93 ? -8.523 -5.922 -8.883 1 97.62 93 GLY B O 1
ATOM 2881 N N . ALA B 1 94 ? -6.336 -6.105 -8.508 1 98.69 94 ALA B N 1
ATOM 2882 C CA . ALA B 1 94 ? -6.023 -6.414 -9.898 1 98.69 94 ALA B CA 1
ATOM 2883 C C . ALA B 1 94 ? -6.773 -7.66 -10.367 1 98.69 94 ALA B C 1
ATOM 2885 O O . ALA B 1 94 ? -6.875 -8.641 -9.633 1 98.69 94 ALA B O 1
ATOM 2886 N N . THR B 1 95 ? -7.312 -7.562 -11.539 1 98.88 95 THR B N 1
ATOM 2887 C CA . THR B 1 95 ? -7.754 -8.703 -12.336 1 98.88 95 THR B CA 1
ATOM 2888 C C . THR B 1 95 ? -6.719 -9.062 -13.398 1 98.88 95 THR B C 1
ATOM 2890 O O . THR B 1 95 ? -5.664 -8.43 -13.477 1 98.88 95 THR B O 1
ATOM 2893 N N . ILE B 1 96 ? -7.031 -10.086 -14.18 1 98.94 96 ILE B N 1
ATOM 2894 C CA . ILE B 1 96 ? -6.109 -10.516 -15.227 1 98.94 96 ILE B CA 1
ATOM 2895 C C . ILE B 1 96 ? -6.023 -9.445 -16.312 1 98.94 96 ILE B C 1
ATOM 2897 O O . ILE B 1 96 ? -4.93 -9.07 -16.75 1 98.94 96 ILE B O 1
ATOM 2901 N N . ASP B 1 97 ? -7.102 -8.969 -16.75 1 98.94 97 ASP B N 1
ATOM 2902 C CA . ASP B 1 97 ? -7.238 -7.926 -17.766 1 98.94 97 ASP B CA 1
ATOM 2903 C C . ASP B 1 97 ? -8.539 -7.148 -17.578 1 98.94 97 ASP B C 1
ATOM 2905 O O . ASP B 1 97 ? -9.633 -7.715 -17.688 1 98.94 97 ASP B O 1
ATOM 2909 N N . LYS B 1 98 ? -8.438 -5.875 -17.391 1 98.19 98 LYS B N 1
ATOM 2910 C CA . LYS B 1 98 ? -9.602 -5.039 -17.094 1 98.19 98 LYS B CA 1
ATOM 2911 C C . LYS B 1 98 ? -10.555 -4.984 -18.281 1 98.19 98 LYS B C 1
ATOM 2913 O O . LYS B 1 98 ? -11.734 -4.648 -18.125 1 98.19 98 LYS B O 1
ATOM 2918 N N . LYS B 1 99 ? -10.062 -5.297 -19.484 1 98.5 99 LYS B N 1
ATOM 2919 C CA . LYS B 1 99 ? -10.922 -5.352 -20.656 1 98.5 99 LYS B CA 1
ATOM 2920 C C . LYS B 1 99 ? -11.867 -6.547 -20.594 1 98.5 99 LYS B C 1
ATOM 2922 O O . LYS B 1 99 ? -12.883 -6.582 -21.297 1 98.5 99 LYS B O 1
ATOM 2927 N N . ILE B 1 100 ? -11.539 -7.598 -19.766 1 98.81 100 ILE B N 1
ATOM 2928 C CA . ILE B 1 100 ? -12.367 -8.789 -19.594 1 98.81 100 ILE B CA 1
ATOM 2929 C C . ILE B 1 100 ? -13.195 -8.664 -18.328 1 98.81 100 ILE B C 1
ATOM 2931 O O . ILE B 1 100 ? -14.43 -8.766 -18.359 1 98.81 100 ILE B O 1
ATOM 2935 N N . VAL B 1 101 ? -12.602 -8.438 -17.234 1 98.75 101 VAL B N 1
ATOM 2936 C CA . VAL B 1 101 ? -13.234 -8.18 -15.945 1 98.75 101 VAL B CA 1
ATOM 2937 C C . VAL B 1 101 ? -12.68 -6.891 -15.344 1 98.75 101 VAL B C 1
ATOM 2939 O O . VAL B 1 101 ? -11.555 -6.867 -14.844 1 98.75 101 VAL B O 1
ATOM 2942 N N . ASN B 1 102 ? -13.539 -5.832 -15.359 1 96.75 102 ASN B N 1
ATOM 2943 C CA . ASN B 1 102 ? -13.117 -4.555 -14.797 1 96.75 102 ASN B CA 1
ATOM 2944 C C . ASN B 1 102 ? -13.141 -4.574 -13.273 1 96.75 102 ASN B C 1
ATOM 2946 O O . ASN B 1 102 ? -13.945 -5.293 -12.672 1 96.75 102 ASN B O 1
ATOM 2950 N N . SER B 1 103 ? -12.211 -3.855 -12.586 1 96.69 103 SER B N 1
ATOM 2951 C CA . SER B 1 103 ? -12.172 -3.58 -11.148 1 96.69 103 SER B CA 1
ATOM 2952 C C . SER B 1 103 ? -11.688 -2.158 -10.875 1 96.69 103 SER B C 1
ATOM 2954 O O . SER B 1 103 ? -11.406 -1.402 -11.805 1 96.69 103 SER B O 1
ATOM 2956 N N . TRP B 1 104 ? -11.617 -1.814 -9.57 1 93.75 104 TRP B N 1
ATOM 2957 C CA . TRP B 1 104 ? -11.203 -0.468 -9.188 1 93.75 104 TRP B CA 1
ATOM 2958 C C . TRP B 1 104 ? -9.688 -0.302 -9.32 1 93.75 104 TRP B C 1
ATOM 2960 O O . TRP B 1 104 ? -9.172 0.816 -9.266 1 93.75 104 TRP B O 1
ATOM 2970 N N . ALA B 1 105 ? -8.992 -1.395 -9.531 1 96.5 105 ALA B N 1
ATOM 2971 C CA . ALA B 1 105 ? -7.531 -1.405 -9.523 1 96.5 105 ALA B CA 1
ATOM 2972 C C . ALA B 1 105 ? -6.973 -0.518 -10.633 1 96.5 105 ALA B C 1
ATOM 2974 O O . ALA B 1 105 ? -7.492 -0.502 -11.75 1 96.5 105 ALA B O 1
ATOM 2975 N N . GLN B 1 106 ? -5.859 0.152 -10.281 1 96 106 GLN B N 1
ATOM 2976 C CA . GLN B 1 106 ? -5.188 0.971 -11.281 1 96 106 GLN B CA 1
ATOM 2977 C C . GLN B 1 106 ? -4.562 0.103 -12.375 1 96 106 GLN B C 1
ATOM 2979 O O . GLN B 1 106 ? -4.621 0.444 -13.555 1 96 106 GLN B O 1
ATOM 2984 N N . TYR B 1 107 ? -3.975 -1.046 -12.008 1 98.25 107 TYR B N 1
ATOM 2985 C CA . TYR B 1 107 ? -3.248 -1.891 -12.945 1 98.25 107 TYR B CA 1
ATOM 2986 C C . TYR B 1 107 ? -3.727 -3.336 -12.867 1 98.25 107 TYR B C 1
ATOM 2988 O O . TYR B 1 107 ? -3.615 -3.975 -11.82 1 98.25 107 TYR B O 1
ATOM 2996 N N . SER B 1 108 ? -4.234 -3.854 -14.008 1 98.81 108 SER B N 1
ATOM 2997 C CA . SER B 1 108 ? -4.453 -5.289 -14.148 1 98.81 108 SER B CA 1
ATOM 2998 C C . SER B 1 108 ? -3.154 -6.02 -14.461 1 98.81 108 SER B C 1
ATOM 3000 O O . SER B 1 108 ? -2.117 -5.387 -14.672 1 98.81 108 SER B O 1
ATOM 3002 N N . MET B 1 109 ? -3.18 -7.367 -14.422 1 98.94 109 MET B N 1
ATOM 3003 C CA . MET B 1 109 ? -1.964 -8.109 -14.742 1 98.94 109 MET B CA 1
ATOM 3004 C C . MET B 1 109 ? -1.445 -7.746 -16.125 1 98.94 109 MET B C 1
ATOM 3006 O O . MET B 1 109 ? -0.234 -7.668 -16.344 1 98.94 109 MET B O 1
ATOM 3010 N N . SER B 1 110 ? -2.342 -7.527 -17.094 1 98.94 110 SER B N 1
ATOM 3011 C CA . SER B 1 110 ? -1.913 -7.102 -18.422 1 98.94 110 SER B CA 1
ATOM 3012 C C . SER B 1 110 ? -1.134 -5.793 -18.359 1 98.94 110 SER B C 1
ATOM 3014 O O . SER B 1 110 ? -0.109 -5.641 -19.031 1 98.94 110 SER B O 1
ATOM 3016 N N . ASP B 1 111 ? -1.598 -4.832 -17.547 1 98.88 111 ASP B N 1
ATOM 3017 C CA . ASP B 1 111 ? -0.873 -3.582 -17.328 1 98.88 111 ASP B CA 1
ATOM 3018 C C . ASP B 1 111 ? 0.468 -3.832 -16.656 1 98.88 111 ASP B C 1
ATOM 3020 O O . ASP B 1 111 ? 1.463 -3.174 -16.953 1 98.88 111 ASP B O 1
ATOM 3024 N N . GLN B 1 112 ? 0.467 -4.746 -15.688 1 98.94 112 GLN B N 1
ATOM 3025 C CA . GLN B 1 112 ? 1.672 -5.07 -14.93 1 98.94 112 GLN B CA 1
ATOM 3026 C C . GLN B 1 112 ? 2.773 -5.594 -15.852 1 98.94 112 GLN B C 1
ATOM 3028 O O . GLN B 1 112 ? 3.938 -5.211 -15.711 1 98.94 112 GLN B O 1
ATOM 3033 N N . VAL B 1 113 ? 2.43 -6.445 -16.797 1 98.94 113 VAL B N 1
ATOM 3034 C CA . VAL B 1 113 ? 3.381 -6.945 -17.781 1 98.94 113 VAL B CA 1
ATOM 3035 C C . VAL B 1 113 ? 3.936 -5.785 -18.609 1 98.94 113 VAL B C 1
ATOM 3037 O O . VAL B 1 113 ? 5.129 -5.754 -18.922 1 98.94 113 VAL B O 1
ATOM 3040 N N . GLY B 1 114 ? 3.078 -4.797 -18.938 1 98.75 114 GLY B N 1
ATOM 3041 C CA . GLY B 1 114 ? 3.527 -3.594 -19.609 1 98.75 114 GLY B CA 1
ATOM 3042 C C . GLY B 1 114 ? 4.508 -2.779 -18.797 1 98.75 114 GLY B C 1
ATOM 3043 O O . GLY B 1 114 ? 5.492 -2.258 -19.328 1 98.75 114 GLY B O 1
ATOM 3044 N N . LEU B 1 115 ? 4.23 -2.652 -17.516 1 98.62 115 LEU B N 1
ATOM 3045 C CA . LEU B 1 115 ? 5.121 -1.916 -16.625 1 98.62 115 LEU B CA 1
ATOM 3046 C C . LEU B 1 115 ? 6.496 -2.568 -16.562 1 98.62 115 LEU B C 1
ATOM 3048 O O . LEU B 1 115 ? 7.516 -1.876 -16.547 1 98.62 115 LEU B O 1
ATOM 3052 N N . TYR B 1 116 ? 6.516 -3.922 -16.516 1 98.69 116 TYR B N 1
ATOM 3053 C CA . TYR B 1 116 ? 7.801 -4.617 -16.562 1 98.69 116 TYR B CA 1
ATOM 3054 C C . TYR B 1 116 ? 8.594 -4.227 -17.797 1 98.69 116 TYR B C 1
ATOM 3056 O O . TYR B 1 116 ? 9.766 -3.867 -17.703 1 98.69 116 TYR B O 1
ATOM 3064 N N . LYS B 1 117 ? 7.961 -4.281 -18.953 1 98.19 117 LYS B N 1
ATOM 3065 C CA . LYS B 1 117 ? 8.617 -3.99 -20.219 1 98.19 117 LYS B CA 1
ATOM 3066 C C . LYS B 1 117 ? 9.125 -2.551 -20.25 1 98.19 117 LYS B C 1
ATOM 3068 O O . LYS B 1 117 ? 10.234 -2.289 -20.734 1 98.19 117 LYS B O 1
ATOM 3073 N N . GLN B 1 118 ? 8.375 -1.714 -19.688 1 97.62 118 GLN B N 1
ATOM 3074 C CA . GLN B 1 118 ? 8.672 -0.288 -19.766 1 97.62 118 GLN B CA 1
ATOM 3075 C C . GLN B 1 118 ? 9.82 0.085 -18.828 1 97.62 118 GLN B C 1
ATOM 3077 O O . GLN B 1 118 ? 10.719 0.834 -19.219 1 97.62 118 GLN B O 1
ATOM 3082 N N . TYR B 1 119 ? 9.805 -0.449 -17.609 1 97.5 119 TYR B N 1
ATOM 3083 C CA . TYR B 1 119 ? 10.664 0.131 -16.578 1 97.5 119 TYR B CA 1
ATOM 3084 C C . TYR B 1 119 ? 11.805 -0.812 -16.219 1 97.5 119 TYR B C 1
ATOM 3086 O O . TYR B 1 119 ? 12.875 -0.369 -15.805 1 97.5 119 TYR B O 1
ATOM 3094 N N . VAL B 1 120 ? 11.531 -2.111 -16.312 1 97.56 120 VAL B N 1
ATOM 3095 C CA . VAL B 1 120 ? 12.461 -3.021 -15.648 1 97.56 120 VAL B CA 1
ATOM 3096 C C . VAL B 1 120 ? 13.242 -3.818 -16.688 1 97.56 120 VAL B C 1
ATOM 3098 O O . VAL B 1 120 ? 14.438 -4.066 -16.531 1 97.56 120 VAL B O 1
ATOM 3101 N N . ALA B 1 121 ? 12.648 -4.211 -17.828 1 96.19 121 ALA B N 1
ATOM 3102 C CA . ALA B 1 121 ? 13.266 -5.059 -18.844 1 96.19 121 ALA B CA 1
ATOM 3103 C C . ALA B 1 121 ? 14.602 -4.48 -19.297 1 96.19 121 ALA B C 1
ATOM 3105 O O . ALA B 1 121 ? 15.578 -5.211 -19.453 1 96.19 121 ALA B O 1
ATOM 3106 N N . PRO B 1 122 ? 14.742 -3.172 -19.469 1 93.38 122 PRO B N 1
ATOM 3107 C CA . PRO B 1 122 ? 16.016 -2.627 -19.953 1 93.38 122 PRO B CA 1
ATOM 3108 C C . PRO B 1 122 ? 17.109 -2.682 -18.891 1 93.38 122 PRO B C 1
ATOM 3110 O O . PRO B 1 122 ? 18.297 -2.555 -19.219 1 93.38 122 PRO B O 1
ATOM 3113 N N . ALA B 1 123 ? 16.766 -2.91 -17.625 1 93.56 123 ALA B N 1
ATOM 3114 C CA . ALA B 1 123 ? 17.734 -2.695 -16.562 1 93.56 123 ALA B CA 1
ATOM 3115 C C . ALA B 1 123 ? 17.984 -3.984 -15.789 1 93.56 123 ALA B C 1
ATOM 3117 O O . ALA B 1 123 ? 19 -4.102 -15.086 1 93.56 123 ALA B O 1
ATOM 3118 N N . VAL B 1 124 ? 17.109 -4.969 -15.859 1 92.62 124 VAL B N 1
ATOM 3119 C CA . VAL B 1 124 ? 17.188 -6.164 -15.031 1 92.62 124 VAL B CA 1
ATOM 3120 C C . VAL B 1 124 ? 18.359 -7.035 -15.484 1 92.62 124 VAL B C 1
ATOM 3122 O O . VAL B 1 124 ? 18.656 -7.113 -16.672 1 92.62 124 VAL B O 1
ATOM 3125 N N . SER B 1 125 ? 18.984 -7.691 -14.555 1 88.56 125 SER B N 1
ATOM 3126 C CA . SER B 1 125 ? 20.109 -8.57 -14.875 1 88.56 125 SER B CA 1
ATOM 3127 C C . SER B 1 125 ? 19.625 -9.875 -15.5 1 88.56 125 SER B C 1
ATOM 3129 O O . SER B 1 125 ? 18.453 -10.242 -15.375 1 88.56 125 SER B O 1
ATOM 3131 N N . ASP B 1 126 ? 20.594 -10.594 -16.078 1 89.62 126 ASP B N 1
ATOM 3132 C CA . ASP B 1 126 ? 20.297 -11.891 -16.672 1 89.62 126 ASP B CA 1
ATOM 3133 C C . ASP B 1 126 ? 20.438 -13.016 -15.664 1 89.62 126 ASP B C 1
ATOM 3135 O O . ASP B 1 126 ? 20.625 -14.18 -16.031 1 89.62 126 ASP B O 1
ATOM 3139 N N . ALA B 1 127 ? 20.312 -12.648 -14.414 1 92.19 127 ALA B N 1
ATOM 3140 C CA . ALA B 1 127 ? 20.453 -13.641 -13.344 1 92.19 127 ALA B CA 1
ATOM 3141 C C . ALA B 1 127 ? 19.312 -14.648 -13.375 1 92.19 127 ALA B C 1
ATOM 3143 O O . ALA B 1 127 ? 18.328 -14.445 -14.086 1 92.19 127 ALA B O 1
ATOM 3144 N N . ASP B 1 128 ? 19.594 -15.734 -12.664 1 95.38 128 ASP B N 1
ATOM 3145 C CA . ASP B 1 128 ? 18.531 -16.719 -12.484 1 95.38 128 ASP B CA 1
ATOM 3146 C C . ASP B 1 128 ? 17.25 -16.047 -11.984 1 95.38 128 ASP B C 1
ATOM 3148 O O . ASP B 1 128 ? 17.281 -15.305 -10.992 1 95.38 128 ASP B O 1
ATOM 3152 N N . THR B 1 129 ? 16.125 -16.266 -12.75 1 98.06 129 THR B N 1
ATOM 3153 C CA . THR B 1 129 ? 14.898 -15.508 -12.484 1 98.06 129 THR B CA 1
ATOM 3154 C C . THR B 1 129 ? 13.703 -16.438 -12.375 1 98.06 129 THR B C 1
ATOM 3156 O O . THR B 1 129 ? 13.492 -17.297 -13.234 1 98.06 129 THR B O 1
ATOM 3159 N N . LEU B 1 130 ? 12.953 -16.328 -11.273 1 98.81 130 LEU B N 1
ATOM 3160 C CA . LEU B 1 130 ? 11.648 -16.953 -11.109 1 98.81 130 LEU B CA 1
ATOM 3161 C C . LEU B 1 130 ? 10.523 -15.938 -11.289 1 98.81 130 LEU B C 1
ATOM 3163 O O . LEU B 1 130 ? 10.578 -14.844 -10.727 1 98.81 130 LEU B O 1
ATOM 3167 N N . VAL B 1 131 ? 9.594 -16.297 -12.188 1 98.88 131 VAL B N 1
ATOM 3168 C CA . VAL B 1 131 ? 8.359 -15.516 -12.289 1 98.88 131 VAL B CA 1
ATOM 3169 C C . VAL B 1 131 ? 7.258 -16.188 -11.461 1 98.88 131 VAL B C 1
ATOM 3171 O O . VAL B 1 131 ? 6.926 -17.359 -11.688 1 98.88 131 VAL B O 1
ATOM 3174 N N . ALA B 1 132 ? 6.734 -15.453 -10.469 1 98.94 132 ALA B N 1
ATOM 3175 C CA . ALA B 1 132 ? 5.645 -15.938 -9.625 1 98.94 132 ALA B CA 1
ATOM 3176 C C . ALA B 1 132 ? 4.371 -15.133 -9.867 1 98.94 132 ALA B C 1
ATOM 3178 O O . ALA B 1 132 ? 4.387 -13.898 -9.82 1 98.94 132 ALA B O 1
ATOM 3179 N N . ILE B 1 133 ? 3.26 -15.812 -10.125 1 98.94 133 ILE B N 1
ATOM 3180 C CA . ILE B 1 133 ? 2.006 -15.148 -10.453 1 98.94 133 ILE B CA 1
ATOM 3181 C C . ILE B 1 133 ? 0.896 -15.648 -9.531 1 98.94 133 ILE B C 1
ATOM 3183 O O . ILE B 1 133 ? 0.643 -16.859 -9.453 1 98.94 133 ILE B O 1
ATOM 3187 N N . TRP B 1 134 ? 0.256 -14.797 -8.773 1 98.94 134 TRP B N 1
ATOM 3188 C CA . TRP B 1 134 ? -0.929 -15.078 -7.969 1 98.94 134 TRP B CA 1
ATOM 3189 C C . TRP B 1 134 ? -2.061 -14.117 -8.305 1 98.94 134 TRP B C 1
ATOM 3191 O O . TRP B 1 134 ? -2.109 -13 -7.789 1 98.94 134 TRP B O 1
ATOM 3201 N N . ILE B 1 135 ? -2.971 -14.586 -9.195 1 98.81 135 ILE B N 1
ATOM 3202 C CA . ILE B 1 135 ? -4.012 -13.734 -9.758 1 98.81 135 ILE B CA 1
ATOM 3203 C C . ILE B 1 135 ? -5.285 -14.547 -9.977 1 98.81 135 ILE B C 1
ATOM 3205 O O . ILE B 1 135 ? -5.238 -15.773 -10.055 1 98.81 135 ILE B O 1
ATOM 3209 N N . GLY B 1 136 ? -6.414 -13.93 -10.008 1 98.75 136 GLY B N 1
ATOM 3210 C CA . GLY B 1 136 ? -7.652 -14.602 -10.367 1 98.75 136 GLY B CA 1
ATOM 3211 C C . GLY B 1 136 ? -8.766 -14.383 -9.359 1 98.75 136 GLY B C 1
ATOM 3212 O O . GLY B 1 136 ? -9.945 -14.43 -9.711 1 98.75 136 GLY B O 1
ATOM 3213 N N . ILE B 1 137 ? -8.445 -14.102 -8.086 1 98.44 137 ILE B N 1
ATOM 3214 C CA . ILE B 1 137 ? -9.453 -14.031 -7.039 1 98.44 137 ILE B CA 1
ATOM 3215 C C . ILE B 1 137 ? -10.406 -12.867 -7.312 1 98.44 137 ILE B C 1
ATOM 3217 O O . ILE B 1 137 ? -11.609 -12.977 -7.059 1 98.44 137 ILE B O 1
ATOM 3221 N N . ASN B 1 138 ? -9.859 -11.766 -7.797 1 98.25 138 ASN B N 1
ATOM 3222 C CA . ASN B 1 138 ? -10.719 -10.625 -8.102 1 98.25 138 ASN B CA 1
ATOM 3223 C C . ASN B 1 138 ? -11.539 -10.859 -9.359 1 98.25 138 ASN B C 1
ATOM 3225 O O . A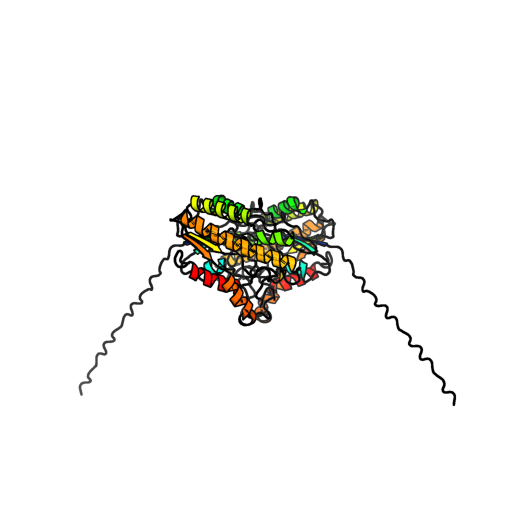SN B 1 138 ? -12.641 -10.32 -9.492 1 98.25 138 ASN B O 1
ATOM 3229 N N . ASP B 1 139 ? -11.031 -11.727 -10.32 1 98.88 139 ASP B N 1
ATOM 3230 C CA . ASP B 1 139 ? -11.789 -12.086 -11.516 1 98.88 139 ASP B CA 1
ATOM 3231 C C . ASP B 1 139 ? -13.07 -12.828 -11.156 1 98.88 139 ASP B C 1
ATOM 3233 O O . ASP B 1 139 ? -14.148 -12.5 -11.656 1 98.88 139 ASP B O 1
ATOM 3237 N N . VAL B 1 140 ? -13 -13.727 -10.258 1 98.69 140 VAL B N 1
ATOM 3238 C CA . VAL B 1 140 ? -14.18 -14.469 -9.828 1 98.69 140 VAL B CA 1
ATOM 3239 C C . VAL B 1 140 ? -14.945 -13.664 -8.781 1 98.69 140 VAL B C 1
ATOM 3241 O O . VAL B 1 140 ? -16.172 -13.773 -8.68 1 98.69 140 VAL B O 1
ATOM 3244 N N . GLY B 1 141 ? -14.281 -12.828 -8.031 1 97.69 141 GLY B N 1
ATOM 3245 C CA . GLY B 1 141 ? -14.914 -11.992 -7.027 1 97.69 141 GLY B CA 1
ATOM 3246 C C . GLY B 1 141 ? -15.836 -10.945 -7.613 1 97.69 141 GLY B C 1
ATOM 3247 O O . GLY B 1 141 ? -16.922 -10.711 -7.094 1 97.69 141 GLY B O 1
ATOM 3248 N N . GLU B 1 142 ? -15.367 -10.305 -8.703 1 97.62 142 GLU B N 1
ATOM 3249 C CA . GLU B 1 142 ? -16.219 -9.32 -9.359 1 97.62 142 GLU B CA 1
ATOM 3250 C C . GLU B 1 142 ? -17.516 -9.945 -9.844 1 97.62 142 GLU B C 1
ATOM 3252 O O . GLU B 1 142 ? -18.594 -9.344 -9.734 1 97.62 142 GLU B O 1
ATOM 3257 N N . ALA B 1 143 ? -17.469 -11.156 -10.359 1 98 143 ALA B N 1
ATOM 3258 C CA . ALA B 1 143 ? -18.672 -11.875 -10.789 1 98 143 ALA B CA 1
ATOM 3259 C C . ALA B 1 143 ? -19.594 -12.164 -9.602 1 98 143 ALA B C 1
ATOM 3261 O O . ALA B 1 143 ? -20.812 -12.031 -9.703 1 98 143 ALA B O 1
ATOM 3262 N N . PHE B 1 144 ? -19.078 -12.523 -8.469 1 97.69 144 PHE B N 1
ATOM 3263 C CA . PHE B 1 144 ? -19.844 -12.797 -7.254 1 97.69 144 PHE B CA 1
ATOM 3264 C C . PHE B 1 144 ? -20.672 -11.578 -6.844 1 97.69 144 PHE B C 1
ATOM 3266 O O . PHE B 1 144 ? -21.875 -11.695 -6.617 1 97.69 144 PHE B O 1
ATOM 3273 N N . TRP B 1 145 ? -20 -10.438 -6.777 1 94.5 145 TRP B N 1
ATOM 3274 C CA . TRP B 1 145 ? -20.672 -9.227 -6.309 1 94.5 145 TRP B CA 1
ATOM 3275 C C . TRP B 1 145 ? -21.719 -8.758 -7.312 1 94.5 145 TRP B C 1
ATOM 3277 O O . TRP B 1 145 ? -22.719 -8.141 -6.938 1 94.5 145 TRP B O 1
ATOM 3287 N N . SER B 1 146 ? -21.516 -9.125 -8.633 1 96.44 146 SER B N 1
ATOM 3288 C CA . SER B 1 146 ? -22.469 -8.789 -9.68 1 96.44 146 SER B CA 1
ATOM 3289 C C . SER B 1 146 ? -23.547 -9.859 -9.805 1 96.44 146 SER B C 1
ATOM 3291 O O . SER B 1 146 ? -24.453 -9.742 -10.641 1 96.44 146 SER B O 1
ATOM 3293 N N . LYS B 1 147 ? -23.438 -10.922 -9.016 1 97 147 LYS B N 1
ATOM 3294 C CA . LYS B 1 147 ? -24.375 -12.039 -9.023 1 97 147 LYS B CA 1
ATOM 3295 C C . LYS B 1 147 ? -24.469 -12.664 -10.414 1 97 147 LYS B C 1
ATOM 3297 O O . LYS B 1 147 ? -25.562 -12.945 -10.891 1 97 147 LYS B O 1
ATOM 3302 N N . THR B 1 148 ? -23.328 -12.805 -11.023 1 97.94 148 THR B N 1
ATOM 3303 C CA . THR B 1 148 ? -23.219 -13.461 -12.32 1 97.94 148 THR B CA 1
ATOM 3304 C C . THR B 1 148 ? -22.141 -14.547 -12.281 1 97.94 148 THR B C 1
ATOM 3306 O O . THR B 1 148 ? -21.422 -14.672 -11.289 1 97.94 148 THR B O 1
ATOM 3309 N N . ASN B 1 149 ? -22.125 -15.398 -13.273 1 98.06 149 ASN B N 1
ATOM 3310 C CA . ASN B 1 149 ? -21.047 -16.375 -13.406 1 98.06 149 ASN B CA 1
ATOM 3311 C C . ASN B 1 149 ? -19.75 -15.719 -13.875 1 98.06 149 ASN B C 1
ATOM 3313 O O . ASN B 1 149 ? -19.766 -14.812 -14.703 1 98.06 149 ASN B O 1
ATOM 3317 N N . ALA B 1 150 ? -18.656 -16.234 -13.352 1 98.56 150 ALA B N 1
ATOM 3318 C CA . ALA B 1 150 ? -17.344 -15.703 -13.742 1 98.56 150 ALA B CA 1
ATOM 3319 C C . ALA B 1 150 ? -17.016 -16.062 -15.188 1 98.56 150 ALA B C 1
ATOM 3321 O O . ALA B 1 150 ? -17.391 -17.141 -15.664 1 98.56 150 ALA B O 1
ATOM 3322 N N . LEU B 1 151 ? -16.281 -15.188 -15.828 1 98.75 151 LEU B N 1
ATOM 3323 C CA . LEU B 1 151 ? -15.805 -15.406 -17.188 1 98.75 151 LEU B CA 1
ATOM 3324 C C . LEU B 1 151 ? -14.508 -16.203 -17.188 1 98.75 151 LEU B C 1
ATOM 3326 O O . LEU B 1 151 ? -13.492 -15.758 -17.719 1 98.75 151 LEU B O 1
ATOM 3330 N N . VAL B 1 152 ? -14.578 -17.453 -16.688 1 98.81 152 VAL B N 1
ATOM 3331 C CA . VAL B 1 152 ? -13.398 -18.266 -16.391 1 98.81 152 VAL B CA 1
ATOM 3332 C C . VAL B 1 152 ? -12.617 -18.531 -17.672 1 98.81 152 VAL B C 1
ATOM 3334 O O . VAL B 1 152 ? -11.406 -18.328 -17.719 1 98.81 152 VAL B O 1
ATOM 3337 N N . THR B 1 153 ? -13.273 -18.906 -18.734 1 98.81 153 THR B N 1
ATOM 3338 C CA . THR B 1 153 ? -12.602 -19.266 -19.984 1 98.81 153 THR B CA 1
ATOM 3339 C C . THR B 1 153 ? -11.844 -18.062 -20.531 1 98.81 153 THR B C 1
ATOM 3341 O O . THR B 1 153 ? -10.664 -18.172 -20.875 1 98.81 153 THR B O 1
ATOM 3344 N N . GLU B 1 154 ? -12.523 -16.906 -20.609 1 98.88 154 GLU B N 1
ATOM 3345 C CA . GLU B 1 154 ? -11.906 -15.695 -21.125 1 98.88 154 GLU B CA 1
ATOM 3346 C C . GLU B 1 154 ? -10.719 -15.266 -20.281 1 98.88 154 GLU B C 1
ATOM 3348 O O . GLU B 1 154 ? -9.664 -14.906 -20.828 1 98.88 154 GLU B O 1
ATOM 3353 N N . CYS B 1 155 ? -10.859 -15.328 -18.984 1 98.88 155 CYS B N 1
ATOM 3354 C CA . CYS B 1 155 ? -9.812 -14.922 -18.047 1 98.88 155 CYS B CA 1
ATOM 3355 C C . CYS B 1 155 ? -8.594 -15.82 -18.172 1 98.88 155 CYS B C 1
ATOM 3357 O O . CYS B 1 155 ? -7.469 -15.336 -18.297 1 98.88 155 CYS B O 1
ATOM 3359 N N . VAL B 1 156 ? -8.805 -17.125 -18.188 1 98.94 156 VAL B N 1
ATOM 3360 C CA . VAL B 1 156 ? -7.695 -18.078 -18.203 1 98.94 156 VAL B CA 1
ATOM 3361 C C . VAL B 1 156 ? -6.992 -18.047 -19.547 1 98.94 156 VAL B C 1
ATOM 3363 O O . VAL B 1 156 ? -5.766 -18.141 -19.625 1 98.94 156 VAL B O 1
ATOM 3366 N N . ASN B 1 157 ? -7.762 -17.891 -20.641 1 98.88 157 ASN B N 1
ATOM 3367 C CA . ASN B 1 157 ? -7.133 -17.719 -21.938 1 98.88 157 ASN B CA 1
ATOM 3368 C C . ASN B 1 157 ? -6.211 -16.5 -21.953 1 98.88 157 ASN B C 1
ATOM 3370 O O . ASN B 1 157 ? -5.07 -16.594 -22.422 1 98.88 157 ASN B O 1
ATOM 3374 N N . ARG B 1 158 ? -6.688 -15.414 -21.453 1 98.94 158 ARG B N 1
ATOM 3375 C CA . ARG B 1 158 ? -5.895 -14.188 -21.422 1 98.94 158 ARG B CA 1
ATOM 3376 C C . ARG B 1 158 ? -4.664 -14.359 -20.531 1 98.94 158 ARG B C 1
ATOM 3378 O O . ARG B 1 158 ? -3.578 -13.891 -20.875 1 98.94 158 ARG B O 1
ATOM 3385 N N . TYR B 1 159 ? -4.859 -15.008 -19.391 1 98.94 159 TYR B N 1
ATOM 3386 C CA . TYR B 1 159 ? -3.762 -15.328 -18.484 1 98.94 159 TYR B CA 1
ATOM 3387 C C . TYR B 1 159 ? -2.617 -16 -19.219 1 98.94 159 TYR B C 1
ATOM 3389 O O . TYR B 1 159 ? -1.464 -15.586 -19.109 1 98.94 159 TYR B O 1
ATOM 3397 N N . PHE B 1 160 ? -2.863 -16.938 -20.047 1 98.88 160 PHE B N 1
ATOM 3398 C CA . PHE B 1 160 ? -1.811 -17.719 -20.688 1 98.88 160 PHE B CA 1
ATOM 3399 C C . PHE B 1 160 ? -1.299 -17 -21.938 1 98.88 160 PHE B C 1
ATOM 3401 O O . PHE B 1 160 ? -0.196 -17.281 -22.406 1 98.88 160 PHE B O 1
ATOM 3408 N N . GLU B 1 161 ? -2.111 -16.047 -22.531 1 98.88 161 GLU B N 1
ATOM 3409 C CA . GLU B 1 161 ? -1.536 -15.133 -23.516 1 98.88 161 GLU B CA 1
ATOM 3410 C C . GLU B 1 161 ? -0.444 -14.266 -22.891 1 98.88 161 GLU B C 1
ATOM 3412 O O . GLU B 1 161 ? 0.591 -14.023 -23.516 1 98.88 161 GLU B O 1
ATOM 3417 N N . LEU B 1 162 ? -0.686 -13.82 -21.688 1 98.94 162 LEU B N 1
ATOM 3418 C CA . LEU B 1 162 ? 0.301 -13.008 -20.984 1 98.94 162 LEU B CA 1
ATOM 3419 C C . LEU B 1 162 ? 1.521 -13.844 -20.594 1 98.94 162 LEU B C 1
ATOM 3421 O O . LEU B 1 162 ? 2.654 -13.359 -20.672 1 98.94 162 LEU B O 1
ATOM 3425 N N . LEU B 1 163 ? 1.277 -15.117 -20.188 1 98.88 163 LEU B N 1
ATOM 3426 C CA . LEU B 1 163 ? 2.395 -16.016 -19.938 1 98.88 163 LEU B CA 1
ATOM 3427 C C . LEU B 1 163 ? 3.25 -16.188 -21.188 1 98.88 163 LEU B C 1
ATOM 3429 O O . LEU B 1 163 ? 4.48 -16.203 -21.109 1 98.88 163 LEU B O 1
ATOM 3433 N N . GLN B 1 164 ? 2.643 -16.344 -22.344 1 98.81 164 GLN B N 1
ATOM 3434 C CA . GLN B 1 164 ? 3.371 -16.453 -23.609 1 98.81 164 GLN B CA 1
ATOM 3435 C C . GLN B 1 164 ? 4.215 -15.211 -23.875 1 98.81 164 GLN B C 1
ATOM 3437 O O . GLN B 1 164 ? 5.355 -15.312 -24.328 1 98.81 164 GLN B O 1
ATOM 3442 N N . THR B 1 165 ? 3.627 -14.047 -23.594 1 98.81 165 THR B N 1
ATOM 3443 C CA . THR B 1 165 ? 4.375 -12.805 -23.734 1 98.81 165 THR B CA 1
ATOM 3444 C C . THR B 1 165 ? 5.637 -12.828 -22.875 1 98.81 165 THR B C 1
ATOM 3446 O O . THR B 1 165 ? 6.715 -12.445 -23.344 1 98.81 165 THR B O 1
ATOM 3449 N N . LEU B 1 166 ? 5.547 -13.297 -21.625 1 98.69 166 LEU B N 1
ATOM 3450 C CA . LEU B 1 166 ? 6.684 -13.359 -20.719 1 98.69 166 LEU B CA 1
ATOM 3451 C C . LEU B 1 166 ? 7.711 -14.375 -21.188 1 98.69 166 LEU B C 1
ATOM 3453 O O . LEU B 1 166 ? 8.914 -14.141 -21.094 1 98.69 166 LEU B O 1
ATOM 3457 N N . VAL B 1 167 ? 7.285 -15.5 -21.766 1 98.5 167 VAL B N 1
ATOM 3458 C CA . VAL B 1 167 ? 8.188 -16.484 -22.344 1 98.5 167 VAL B CA 1
ATOM 3459 C C . VAL B 1 167 ? 8.93 -15.875 -23.547 1 98.5 167 VAL B C 1
ATOM 3461 O O . VAL B 1 167 ? 10.141 -16.047 -23.688 1 98.5 167 VAL B O 1
ATOM 3464 N N . ASN B 1 168 ? 8.164 -15.125 -24.359 1 97.75 168 ASN B N 1
ATOM 3465 C CA . ASN B 1 168 ? 8.773 -14.445 -25.5 1 97.75 168 ASN B CA 1
ATOM 3466 C C . ASN B 1 168 ? 9.812 -13.43 -25.047 1 97.75 168 ASN B C 1
ATOM 3468 O O . ASN B 1 168 ? 10.766 -13.148 -25.781 1 97.75 168 ASN B O 1
ATOM 3472 N N . ASP B 1 169 ? 9.648 -12.922 -23.859 1 96.69 169 ASP B N 1
ATOM 3473 C CA . ASP B 1 169 ? 10.578 -11.938 -23.312 1 96.69 169 ASP B CA 1
ATOM 3474 C C . ASP B 1 169 ? 11.789 -12.625 -22.688 1 96.69 169 ASP B C 1
ATOM 3476 O O . ASP B 1 169 ? 12.703 -11.961 -22.203 1 96.69 169 ASP B O 1
ATOM 3480 N N . GLY B 1 170 ? 11.781 -13.961 -22.578 1 96.44 170 GLY B N 1
ATOM 3481 C CA . GLY B 1 170 ? 12.984 -14.688 -22.203 1 96.44 170 GLY B CA 1
ATOM 3482 C C . GLY B 1 170 ? 12.852 -15.422 -20.891 1 96.44 170 GLY B C 1
ATOM 3483 O O . GLY B 1 170 ? 13.766 -16.125 -20.469 1 96.44 170 GLY B O 1
ATOM 3484 N N . PHE B 1 171 ? 11.695 -15.281 -20.219 1 98.19 171 PHE B N 1
ATOM 3485 C CA . PHE B 1 171 ? 11.508 -15.984 -18.953 1 98.19 171 PHE B CA 1
ATOM 3486 C C . PHE B 1 171 ? 11.242 -17.469 -19.203 1 98.19 171 PHE B C 1
ATOM 3488 O O . PHE B 1 171 ? 10.547 -17.828 -20.156 1 98.19 171 PHE B O 1
ATOM 3495 N N . ASP B 1 172 ? 11.773 -18.328 -18.297 1 98.31 172 ASP B N 1
ATOM 3496 C CA . ASP B 1 172 ? 11.625 -19.75 -18.547 1 98.31 172 ASP B CA 1
ATOM 3497 C C . ASP B 1 172 ? 11.297 -20.516 -17.266 1 98.31 172 ASP B C 1
ATOM 3499 O O . ASP B 1 172 ? 11.148 -21.734 -17.266 1 98.31 172 ASP B O 1
ATOM 3503 N N . LYS B 1 173 ? 11.234 -19.875 -16.141 1 98.69 173 LYS B N 1
ATOM 3504 C CA . LYS B 1 173 ? 10.828 -20.484 -14.867 1 98.69 173 LYS B CA 1
ATOM 3505 C C . LYS B 1 173 ? 9.617 -19.766 -14.281 1 98.69 173 LYS B C 1
ATOM 3507 O O . LYS B 1 173 ? 9.664 -18.562 -14.023 1 98.69 173 LYS B O 1
ATOM 3512 N N . PHE B 1 174 ? 8.547 -20.531 -14.094 1 98.88 174 PHE B N 1
ATOM 3513 C CA . PHE B 1 174 ? 7.289 -19.969 -13.641 1 98.88 174 PHE B CA 1
ATOM 3514 C C . PHE B 1 174 ? 6.699 -20.797 -12.5 1 98.88 174 PHE B C 1
ATOM 3516 O O . PHE B 1 174 ? 6.766 -22.016 -12.523 1 98.88 174 PHE B O 1
ATOM 3523 N N . VAL B 1 175 ? 6.148 -20.094 -11.5 1 98.94 175 VAL B N 1
ATOM 3524 C CA . VAL B 1 175 ? 5.242 -20.719 -10.539 1 98.94 175 VAL B CA 1
ATOM 3525 C C . VAL B 1 175 ? 3.92 -19.953 -10.516 1 98.94 175 VAL B C 1
ATOM 3527 O O . VAL B 1 175 ? 3.908 -18.719 -10.383 1 98.94 175 VAL B O 1
ATOM 3530 N N . LEU B 1 176 ? 2.838 -20.656 -10.758 1 98.94 176 LEU B N 1
ATOM 3531 C CA . LEU B 1 176 ? 1.486 -20.109 -10.727 1 98.94 176 LEU B CA 1
ATOM 3532 C C . LEU B 1 176 ? 0.75 -20.547 -9.469 1 98.94 176 LEU B C 1
ATOM 3534 O O . LEU B 1 176 ? 0.583 -21.75 -9.234 1 98.94 176 LEU B O 1
ATOM 3538 N N . LEU B 1 177 ? 0.319 -19.625 -8.633 1 98.81 177 LEU B N 1
ATOM 3539 C CA . LEU B 1 177 ? -0.434 -19.938 -7.422 1 98.81 177 LEU B CA 1
ATOM 3540 C C . LEU B 1 177 ? -1.934 -19.938 -7.699 1 98.81 177 LEU B C 1
ATOM 3542 O O . LEU B 1 177 ? -2.439 -19.078 -8.414 1 98.81 177 LEU B O 1
ATOM 3546 N N . ASN B 1 178 ? -2.617 -20.875 -7.184 1 98.38 178 ASN B N 1
ATOM 3547 C CA . ASN B 1 178 ? -4.055 -20.938 -7.434 1 98.38 178 ASN B CA 1
ATOM 3548 C C . ASN B 1 178 ? -4.836 -20.094 -6.438 1 98.38 178 ASN B C 1
ATOM 3550 O O . ASN B 1 178 ? -4.27 -19.594 -5.465 1 98.38 178 ASN B O 1
ATOM 3554 N N . ILE B 1 179 ? -6.133 -19.828 -6.742 1 98.31 179 ILE B N 1
ATOM 3555 C CA . ILE B 1 179 ? -7.031 -19.156 -5.816 1 98.31 179 ILE B CA 1
ATOM 3556 C C . ILE B 1 179 ? -7.273 -20.031 -4.59 1 98.31 179 ILE B C 1
ATOM 3558 O O . ILE B 1 179 ? -7.516 -21.234 -4.723 1 98.31 179 ILE B O 1
ATOM 3562 N N . PRO B 1 180 ? -7.152 -19.438 -3.438 1 94 180 PRO B N 1
ATOM 3563 C CA . PRO B 1 180 ? -7.469 -20.266 -2.266 1 94 180 PRO B CA 1
ATOM 3564 C C . PRO B 1 180 ? -8.844 -20.906 -2.354 1 94 180 PRO B C 1
ATOM 3566 O O . PRO B 1 180 ? -9.852 -20.219 -2.531 1 94 180 PRO B O 1
ATOM 3569 N N . GLY B 1 181 ? -9 -22.234 -2.287 1 86.06 181 GLY B N 1
ATOM 3570 C CA . GLY B 1 181 ? -10.234 -22.984 -2.467 1 86.06 181 GLY B CA 1
ATOM 3571 C C . GLY B 1 181 ? -11.336 -22.562 -1.517 1 86.06 181 GLY B C 1
ATOM 3572 O O . GLY B 1 181 ? -12.516 -22.688 -1.837 1 86.06 181 GLY B O 1
ATOM 3573 N N . TYR B 1 182 ? -11.055 -22.125 -0.402 1 84.5 182 TYR B N 1
ATOM 3574 C CA . TYR B 1 182 ? -12.109 -21.797 0.55 1 84.5 182 TYR B CA 1
ATOM 3575 C C . TYR B 1 182 ? -12.312 -20.281 0.629 1 84.5 182 TYR B C 1
ATOM 3577 O O . TYR B 1 182 ? -12.789 -19.766 1.645 1 84.5 182 TYR B O 1
ATOM 3585 N N . ALA B 1 183 ? -12.016 -19.625 -0.473 1 83.38 183 ALA B N 1
ATOM 3586 C CA . ALA B 1 183 ? -12.141 -18.172 -0.48 1 83.38 183 ALA B CA 1
ATOM 3587 C C . ALA B 1 183 ? -13.594 -17.75 -0.303 1 83.38 183 ALA B C 1
ATOM 3589 O O . ALA B 1 183 ? -13.875 -16.594 0.047 1 83.38 183 ALA B O 1
ATOM 3590 N N . ASP B 1 184 ? -14.508 -18.688 -0.503 1 84.5 184 ASP B N 1
ATOM 3591 C CA . ASP B 1 184 ? -15.922 -18.422 -0.259 1 84.5 184 ASP B CA 1
ATOM 3592 C C . ASP B 1 184 ? -16.234 -18.438 1.236 1 84.5 184 ASP B C 1
ATOM 3594 O O . ASP B 1 184 ? -17.359 -18.125 1.645 1 84.5 184 ASP B O 1
ATOM 3598 N N . GLN B 1 185 ? -15.203 -18.672 2.045 1 84.88 185 GLN B N 1
ATOM 3599 C CA . GLN B 1 185 ? -15.398 -18.75 3.488 1 84.88 185 GLN B CA 1
ATOM 3600 C C . GLN B 1 185 ? -14.586 -17.688 4.211 1 84.88 185 GLN B C 1
ATOM 3602 O O . GLN B 1 185 ? -14.5 -17.688 5.441 1 84.88 185 GLN B O 1
ATOM 3607 N N . PHE B 1 186 ? -13.969 -16.781 3.439 1 93.19 186 PHE B N 1
ATOM 3608 C CA . PHE B 1 186 ? -13.297 -15.641 4.059 1 93.19 186 PHE B CA 1
ATOM 3609 C C . PHE B 1 186 ? -14.266 -14.844 4.918 1 93.19 186 PHE B C 1
ATOM 3611 O O . PHE B 1 186 ? -15.484 -14.898 4.715 1 93.19 186 PHE B O 1
ATOM 3618 N N . PRO B 1 187 ? -13.75 -14.102 5.934 1 93.31 187 PRO B N 1
ATOM 3619 C CA . PRO B 1 187 ? -14.633 -13.344 6.828 1 93.31 187 PRO B CA 1
ATOM 3620 C C . PRO B 1 187 ? -15.625 -12.461 6.07 1 93.31 187 PRO B C 1
ATOM 3622 O O . PRO B 1 187 ? -16.797 -12.359 6.461 1 93.31 187 PRO B O 1
ATOM 3625 N N . LYS B 1 188 ? -15.258 -11.906 4.93 1 93.31 188 LYS B N 1
ATOM 3626 C CA . LYS B 1 188 ? -16.094 -11.031 4.121 1 93.31 188 LYS B CA 1
ATOM 3627 C C . LYS B 1 188 ? -17.312 -11.773 3.588 1 93.31 188 LYS B C 1
ATOM 3629 O O . LYS B 1 188 ? -18.328 -11.148 3.25 1 93.31 188 LYS B O 1
ATOM 3634 N N . MET B 1 189 ? -17.25 -13.039 3.512 1 95.44 189 MET B N 1
ATOM 3635 C CA . MET B 1 189 ? -18.297 -13.844 2.869 1 95.44 189 MET B CA 1
ATOM 3636 C C . MET B 1 189 ? -19.312 -14.344 3.893 1 95.44 189 MET B C 1
ATOM 3638 O O . MET B 1 189 ? -20.375 -14.844 3.525 1 95.44 189 MET B O 1
ATOM 3642 N N . ILE B 1 190 ? -19 -14.164 5.129 1 93 190 ILE B N 1
ATOM 3643 C CA . ILE B 1 190 ? -19.906 -14.625 6.184 1 93 190 ILE B CA 1
ATOM 3644 C C . ILE B 1 190 ? -21.219 -13.859 6.109 1 93 190 ILE B C 1
ATOM 3646 O O . ILE B 1 190 ? -21.234 -12.625 6.016 1 93 190 ILE B O 1
ATOM 3650 N N . GLY B 1 191 ? -22.328 -14.57 6.059 1 93.44 191 GLY B N 1
ATOM 3651 C CA . GLY B 1 191 ? -23.641 -13.961 6.031 1 93.44 191 GLY B CA 1
ATOM 3652 C C . GLY B 1 191 ? -24.172 -13.742 4.629 1 93.44 191 GLY B C 1
ATOM 3653 O O . GLY B 1 191 ? -25.344 -13.383 4.445 1 93.44 191 GLY B O 1
ATOM 3654 N N . GLN B 1 192 ? -23.359 -13.984 3.621 1 95.44 192 GLN B N 1
ATOM 3655 C CA . GLN B 1 192 ? -23.828 -13.852 2.244 1 95.44 192 GLN B CA 1
ATOM 3656 C C . GLN B 1 192 ? -24.781 -14.977 1.878 1 95.44 192 GLN B C 1
ATOM 3658 O O . GLN B 1 192 ? -24.75 -16.047 2.484 1 95.44 192 GLN B O 1
ATOM 3663 N N . PRO B 1 193 ? -25.703 -14.695 0.879 1 96.69 193 PRO B N 1
ATOM 3664 C CA . PRO B 1 193 ? -26.672 -15.727 0.48 1 96.69 193 PRO B CA 1
ATOM 3665 C C . PRO B 1 193 ? -26 -17.016 0.022 1 96.69 193 PRO B C 1
ATOM 3667 O O . PRO B 1 193 ? -25 -16.984 -0.713 1 96.69 193 PRO B O 1
ATOM 3670 N N . ALA B 1 194 ? -26.578 -18.141 0.377 1 96.38 194 ALA B N 1
ATOM 3671 C CA . ALA B 1 194 ? -26.016 -19.469 0.105 1 96.38 194 ALA B CA 1
ATOM 3672 C C . ALA B 1 194 ? -25.859 -19.688 -1.396 1 96.38 194 ALA B C 1
ATOM 3674 O O . ALA B 1 194 ? -24.891 -20.297 -1.842 1 96.38 194 ALA B O 1
ATOM 3675 N N . VAL B 1 195 ? -26.75 -19.188 -2.15 1 97.25 195 VAL B N 1
ATOM 3676 C CA . VAL B 1 195 ? -26.734 -19.422 -3.594 1 97.25 195 VAL B CA 1
ATOM 3677 C C . VAL B 1 195 ? -25.547 -18.688 -4.215 1 97.25 195 VAL B C 1
ATOM 3679 O O . VAL B 1 195 ? -24.922 -19.203 -5.148 1 97.25 195 VAL B O 1
ATOM 3682 N N . ASP B 1 196 ? -25.25 -17.547 -3.725 1 97.38 196 ASP B N 1
ATOM 3683 C CA . ASP B 1 196 ? -24.109 -16.781 -4.219 1 97.38 196 ASP B CA 1
ATOM 3684 C C . ASP B 1 196 ? -22.797 -17.406 -3.805 1 97.38 196 ASP B C 1
ATOM 3686 O O . ASP B 1 196 ? -21.844 -17.453 -4.59 1 97.38 196 ASP B O 1
ATOM 3690 N N . LEU B 1 197 ? -22.766 -17.922 -2.617 1 97.44 197 LEU B N 1
ATOM 3691 C CA . LEU B 1 197 ? -21.562 -18.594 -2.135 1 97.44 197 LEU B CA 1
ATOM 3692 C C . LEU B 1 197 ? -21.297 -19.859 -2.932 1 97.44 197 LEU B C 1
ATOM 3694 O O . LEU B 1 197 ? -20.141 -20.172 -3.236 1 97.44 197 LEU B O 1
ATOM 3698 N N . ALA B 1 198 ? -22.312 -20.594 -3.236 1 96.94 198 ALA B N 1
ATOM 3699 C CA . ALA B 1 198 ? -22.172 -21.797 -4.055 1 96.94 198 ALA B CA 1
ATOM 3700 C C . ALA B 1 198 ? -21.641 -21.453 -5.441 1 96.94 198 ALA B C 1
ATOM 3702 O O . ALA B 1 198 ? -20.797 -22.172 -5.98 1 96.94 198 ALA B O 1
ATOM 3703 N N . ARG B 1 199 ? -22.125 -20.391 -6.008 1 97.75 199 ARG B N 1
ATOM 3704 C CA . ARG B 1 199 ? -21.641 -19.938 -7.312 1 97.75 199 ARG B CA 1
ATOM 3705 C C . ARG B 1 199 ? -20.172 -19.547 -7.25 1 97.75 199 ARG B C 1
ATOM 3707 O O . ARG B 1 199 ? -19.391 -19.906 -8.141 1 97.75 199 ARG B O 1
ATOM 3714 N N . LEU B 1 200 ? -19.797 -18.844 -6.223 1 98.19 200 LEU B N 1
ATOM 3715 C CA . LEU B 1 200 ? -18.391 -18.453 -6.055 1 98.19 200 LEU B CA 1
ATOM 3716 C C . LEU B 1 200 ? -17.5 -19.688 -5.938 1 98.19 200 LEU B C 1
ATOM 3718 O O . LEU B 1 200 ? -16.438 -19.75 -6.559 1 98.19 200 LEU B O 1
ATOM 3722 N N . ARG B 1 201 ? -17.922 -20.656 -5.184 1 97.5 201 ARG B N 1
ATOM 3723 C CA . ARG B 1 201 ? -17.172 -21.906 -5.023 1 97.5 201 ARG B CA 1
ATOM 3724 C C . ARG B 1 201 ? -17 -22.609 -6.367 1 97.5 201 ARG B C 1
ATOM 3726 O O . ARG B 1 201 ? -15.898 -23.062 -6.688 1 97.5 201 ARG B O 1
ATOM 3733 N N . ALA B 1 202 ? -18.062 -22.672 -7.082 1 98.06 202 ALA B N 1
ATOM 3734 C CA . ALA B 1 202 ? -18.016 -23.312 -8.391 1 98.06 202 ALA B CA 1
ATOM 3735 C C . ALA B 1 202 ? -17.062 -22.562 -9.328 1 98.06 202 ALA B C 1
ATOM 3737 O O . ALA B 1 202 ? -16.312 -23.188 -10.086 1 98.06 202 ALA B O 1
ATOM 3738 N N . ASP B 1 203 ? -17.109 -21.234 -9.281 1 98.56 203 ASP B N 1
ATOM 3739 C CA . ASP B 1 203 ? -16.234 -20.406 -10.109 1 98.56 203 ASP B CA 1
ATOM 3740 C C . ASP B 1 203 ? -14.773 -20.625 -9.742 1 98.56 203 ASP B C 1
ATOM 3742 O O . ASP B 1 203 ? -13.906 -20.703 -10.625 1 98.56 203 ASP B O 1
ATOM 3746 N N . ILE B 1 204 ? -14.492 -20.703 -8.477 1 98.5 204 ILE B N 1
ATOM 3747 C CA . ILE B 1 204 ? -13.125 -20.906 -7.996 1 98.5 204 ILE B CA 1
ATOM 3748 C C . ILE B 1 204 ? -12.617 -22.266 -8.461 1 98.5 204 ILE B C 1
ATOM 3750 O O . ILE B 1 204 ? -11.5 -22.375 -8.977 1 98.5 204 ILE B O 1
ATOM 3754 N N . ILE B 1 205 ? -13.438 -23.297 -8.289 1 98.19 205 ILE B N 1
ATOM 3755 C CA . ILE B 1 205 ? -13.07 -24.641 -8.711 1 98.19 205 ILE B CA 1
ATOM 3756 C C . ILE B 1 205 ? -12.805 -24.656 -10.219 1 98.19 205 ILE B C 1
ATOM 3758 O O . ILE B 1 205 ? -11.797 -25.188 -10.672 1 98.19 205 ILE B O 1
ATOM 3762 N N . SER B 1 206 ? -13.734 -24.047 -10.953 1 98.62 206 SER B N 1
ATOM 3763 C CA . SER B 1 206 ? -13.609 -24 -12.406 1 98.62 206 SER B CA 1
ATOM 3764 C C . SER B 1 206 ? -12.336 -23.266 -12.82 1 98.62 206 SER B C 1
ATOM 3766 O O . SER B 1 206 ? -11.617 -23.719 -13.719 1 98.62 206 SER B O 1
ATOM 3768 N N . TYR B 1 207 ? -12.07 -22.141 -12.211 1 98.81 207 TYR B N 1
ATOM 3769 C CA . TYR B 1 207 ? -10.875 -21.344 -12.516 1 98.81 207 TYR B CA 1
ATOM 3770 C C . TYR B 1 207 ? -9.609 -22.141 -12.25 1 98.81 207 TYR B C 1
ATOM 3772 O O . TYR B 1 207 ? -8.734 -22.234 -13.109 1 98.81 207 TYR B O 1
ATOM 3780 N N . ASN B 1 208 ? -9.508 -22.688 -11.055 1 98.75 208 ASN B N 1
ATOM 3781 C CA . ASN B 1 208 ? -8.312 -23.438 -10.68 1 98.75 208 ASN B CA 1
ATOM 3782 C C . ASN B 1 208 ? -8.078 -24.625 -11.594 1 98.75 208 ASN B C 1
ATOM 3784 O O . ASN B 1 208 ? -6.945 -24.922 -11.984 1 98.75 208 ASN B O 1
ATOM 3788 N N . LYS B 1 209 ? -9.141 -25.328 -11.953 1 98.62 209 LYS B N 1
ATOM 3789 C CA . LYS B 1 209 ? -9.031 -26.453 -12.875 1 98.62 209 LYS B CA 1
ATOM 3790 C C . LYS B 1 209 ? -8.586 -26 -14.258 1 98.62 209 LYS B C 1
ATOM 3792 O O . LYS B 1 209 ? -7.758 -26.656 -14.891 1 98.62 209 LYS B O 1
ATOM 3797 N N . ALA B 1 210 ? -9.164 -24.922 -14.688 1 98.88 210 ALA B N 1
ATOM 3798 C CA . ALA B 1 210 ? -8.805 -24.391 -16 1 98.88 210 ALA B CA 1
ATOM 3799 C C . ALA B 1 210 ? -7.332 -23.984 -16.047 1 98.88 210 ALA B C 1
ATOM 3801 O O . ALA B 1 210 ? -6.637 -24.25 -17.031 1 98.88 210 ALA B O 1
ATOM 3802 N N . VAL B 1 211 ? -6.852 -23.297 -14.992 1 98.88 211 VAL B N 1
ATOM 3803 C CA . VAL B 1 211 ? -5.453 -22.891 -14.93 1 98.88 211 VAL B CA 1
ATOM 3804 C C . VAL B 1 211 ? -4.555 -24.125 -14.938 1 98.88 211 VAL B C 1
ATOM 3806 O O . VAL B 1 211 ? -3.547 -24.172 -15.648 1 98.88 211 VAL B O 1
ATOM 3809 N N . GLN B 1 212 ? -4.934 -25.141 -14.18 1 98.56 212 GLN B N 1
ATOM 3810 C CA . GLN B 1 212 ? -4.16 -26.375 -14.125 1 98.56 212 GLN B CA 1
ATOM 3811 C C . GLN B 1 212 ? -4.074 -27.031 -15.5 1 98.56 212 GLN B C 1
ATOM 3813 O O . GLN B 1 212 ? -2.992 -27.438 -15.938 1 98.56 212 GLN B O 1
ATOM 3818 N N . SER B 1 213 ? -5.172 -27.141 -16.156 1 98.5 213 SER B N 1
ATOM 3819 C CA . SER B 1 213 ? -5.23 -27.781 -17.469 1 98.5 213 SER B CA 1
ATOM 3820 C C . SER B 1 213 ? -4.438 -26.984 -18.5 1 98.5 213 SER B C 1
ATOM 3822 O O . SER B 1 213 ? -3.672 -27.562 -19.281 1 98.5 213 SER B O 1
ATOM 3824 N N . LYS B 1 214 ? -4.625 -25.703 -18.516 1 98.69 214 LYS B N 1
ATOM 3825 C CA . LYS B 1 214 ? -3.93 -24.859 -19.5 1 98.69 214 LYS B CA 1
ATOM 3826 C C . LYS B 1 214 ? -2.43 -24.828 -19.219 1 98.69 214 LYS B C 1
ATOM 3828 O O . LYS B 1 214 ? -1.624 -24.75 -20.156 1 98.69 214 LYS B O 1
ATOM 3833 N N . ALA B 1 215 ? -2.061 -24.844 -17.953 1 98.69 215 ALA B N 1
ATOM 3834 C CA . ALA B 1 215 ? -0.646 -24.891 -17.594 1 98.69 215 ALA B CA 1
ATOM 3835 C C . ALA B 1 215 ? 0.01 -26.156 -18.125 1 98.69 215 ALA B C 1
ATOM 3837 O O . ALA B 1 215 ? 1.133 -26.125 -18.641 1 98.69 215 ALA B O 1
ATOM 3838 N N . ALA B 1 216 ? -0.667 -27.297 -18 1 97.88 216 ALA B N 1
ATOM 3839 C CA . ALA B 1 216 ? -0.146 -28.562 -18.516 1 97.88 216 ALA B CA 1
ATOM 3840 C C . ALA B 1 216 ? 0.047 -28.516 -20.031 1 97.88 216 ALA B C 1
ATOM 3842 O O . ALA B 1 216 ? 1.088 -28.922 -20.547 1 97.88 216 ALA B O 1
ATOM 3843 N N . ALA B 1 217 ? -0.928 -27.984 -20.719 1 98.25 217 ALA B N 1
ATOM 3844 C CA . ALA B 1 217 ? -0.84 -27.859 -22.172 1 98.25 217 ALA B CA 1
ATOM 3845 C C . ALA B 1 217 ? 0.285 -26.906 -22.562 1 98.25 217 ALA B C 1
ATOM 3847 O O . ALA B 1 217 ? 1.008 -27.156 -23.531 1 98.25 217 ALA B O 1
ATOM 3848 N N . PHE B 1 218 ? 0.377 -25.766 -21.859 1 98.44 218 PHE B N 1
ATOM 3849 C CA . PHE B 1 218 ? 1.401 -24.766 -22.125 1 98.44 218 PHE B CA 1
ATOM 3850 C C . PHE B 1 218 ? 2.795 -25.359 -21.953 1 98.44 218 PHE B C 1
ATOM 3852 O O . PHE B 1 218 ? 3.672 -25.141 -22.797 1 98.44 218 PHE B O 1
ATOM 3859 N N . ALA B 1 219 ? 3.027 -26.109 -20.891 1 96.75 219 ALA B N 1
ATOM 3860 C CA . ALA B 1 219 ? 4.32 -26.75 -20.625 1 96.75 219 ALA B CA 1
ATOM 3861 C C . ALA B 1 219 ? 4.668 -27.75 -21.719 1 96.75 219 ALA B C 1
ATOM 3863 O O . ALA B 1 219 ? 5.828 -27.859 -22.125 1 96.75 219 ALA B O 1
ATOM 3864 N N . SER B 1 220 ? 3.682 -28.484 -22.156 1 97.31 220 SER B N 1
ATOM 3865 C CA . SER B 1 220 ? 3.893 -29.469 -23.219 1 97.31 220 SER B CA 1
ATOM 3866 C C . SER B 1 220 ? 4.332 -28.797 -24.516 1 97.31 220 SER B C 1
ATOM 3868 O O . SER B 1 220 ? 5.152 -29.328 -25.266 1 97.31 220 SER B O 1
ATOM 3870 N N . SER B 1 221 ? 3.859 -27.641 -24.734 1 97.5 221 SER B N 1
ATOM 3871 C CA . SER B 1 221 ? 4.156 -26.906 -25.953 1 97.5 221 SER B CA 1
ATOM 3872 C C . SER B 1 221 ? 5.438 -26.094 -25.828 1 97.5 221 SER B C 1
ATOM 3874 O O . SER B 1 221 ? 5.965 -25.578 -26.812 1 97.5 221 SER B O 1
ATOM 3876 N N . HIS B 1 222 ? 5.957 -25.969 -24.641 1 97.94 222 HIS B N 1
ATOM 3877 C CA . HIS B 1 222 ? 7.184 -25.234 -24.344 1 97.94 222 HIS B CA 1
ATOM 3878 C C . HIS B 1 222 ? 8.133 -26.062 -23.484 1 97.94 222 HIS B C 1
ATOM 3880 O O . HIS B 1 222 ? 8.336 -25.766 -22.312 1 97.94 222 HIS B O 1
ATOM 3886 N N . PRO B 1 223 ? 8.828 -26.953 -24.062 1 95.81 223 PRO B N 1
ATOM 3887 C CA . PRO B 1 223 ? 9.602 -27.938 -23.297 1 95.81 223 PRO B CA 1
ATOM 3888 C C . PRO B 1 223 ? 10.766 -27.297 -22.531 1 95.81 223 PRO B C 1
ATOM 3890 O O . PRO B 1 223 ? 11.297 -27.891 -21.594 1 95.81 223 PRO B O 1
ATOM 3893 N N . THR B 1 224 ? 11.172 -26.109 -22.875 1 96.75 224 THR B N 1
ATOM 3894 C CA . THR B 1 224 ? 12.297 -25.469 -22.188 1 96.75 224 THR B CA 1
ATOM 3895 C C . THR B 1 224 ? 11.812 -24.656 -21 1 96.75 224 THR B C 1
ATOM 3897 O O . THR B 1 224 ? 12.617 -24.188 -20.188 1 96.75 224 THR B O 1
ATOM 3900 N N . VAL B 1 225 ? 10.516 -24.484 -20.906 1 98.06 225 VAL B N 1
ATOM 3901 C CA . VAL B 1 225 ? 9.93 -23.719 -19.828 1 98.06 225 VAL B CA 1
ATOM 3902 C C . VAL B 1 225 ? 9.641 -24.625 -18.625 1 98.06 225 VAL B C 1
ATOM 3904 O O . VAL B 1 225 ? 9.031 -25.688 -18.781 1 98.06 225 VAL B O 1
ATOM 3907 N N . LYS B 1 226 ? 10.156 -24.266 -17.469 1 98.38 226 LYS B N 1
ATOM 3908 C CA . LYS B 1 226 ? 9.781 -24.906 -16.219 1 98.38 226 LYS B CA 1
ATOM 3909 C C . LYS B 1 226 ? 8.586 -24.203 -15.578 1 98.38 226 LYS B C 1
ATOM 3911 O O . LYS B 1 226 ? 8.688 -23.047 -15.141 1 98.38 226 LYS B O 1
ATOM 3916 N N . LEU B 1 227 ? 7.453 -24.859 -15.578 1 98.38 227 LEU B N 1
ATOM 3917 C CA . LEU B 1 227 ? 6.195 -24.297 -15.102 1 98.38 227 LEU B CA 1
ATOM 3918 C C . LEU B 1 227 ? 5.586 -25.172 -14.016 1 98.38 227 LEU B C 1
ATOM 3920 O O . LEU B 1 227 ? 5.352 -26.359 -14.227 1 98.38 227 LEU B O 1
ATOM 3924 N N . GLN B 1 228 ? 5.34 -24.562 -12.82 1 97.75 228 GLN B N 1
ATOM 3925 C CA . GLN B 1 228 ? 4.734 -25.281 -11.703 1 97.75 228 GLN B CA 1
ATOM 3926 C C . GLN B 1 228 ? 3.475 -24.578 -11.211 1 97.75 228 GLN B C 1
ATOM 3928 O O . GLN B 1 228 ? 3.432 -23.344 -11.156 1 97.75 228 GLN B O 1
ATOM 3933 N N . ILE B 1 229 ? 2.496 -25.422 -10.898 1 98.44 229 ILE B N 1
ATOM 3934 C CA . ILE B 1 229 ? 1.336 -24.922 -10.164 1 98.44 229 ILE B CA 1
ATOM 3935 C C . ILE B 1 229 ? 1.547 -25.109 -8.664 1 98.44 229 ILE B C 1
ATOM 3937 O O . ILE B 1 229 ? 1.963 -26.188 -8.227 1 98.44 229 ILE B O 1
ATOM 3941 N N . PHE B 1 230 ? 1.343 -24.078 -7.922 1 98.69 230 PHE B N 1
ATOM 3942 C CA . PHE B 1 230 ? 1.435 -24.156 -6.469 1 98.69 230 PHE B CA 1
ATOM 3943 C C . PHE B 1 230 ? 0.053 -24.062 -5.832 1 98.69 230 PHE B C 1
ATOM 3945 O O . PHE B 1 230 ? -0.658 -23.062 -6.043 1 98.69 230 PHE B O 1
ATOM 3952 N N . ASP B 1 231 ? -0.288 -25.078 -5.078 1 98.06 231 ASP B N 1
ATOM 3953 C CA . ASP B 1 231 ? -1.564 -25.109 -4.371 1 98.06 231 ASP B CA 1
ATOM 3954 C C . ASP B 1 231 ? -1.483 -24.328 -3.059 1 98.06 231 ASP B C 1
ATOM 3956 O O . ASP B 1 231 ? -0.722 -24.688 -2.16 1 98.06 231 ASP B O 1
ATOM 3960 N N . THR B 1 232 ? -2.32 -23.328 -2.939 1 97.94 232 THR B N 1
ATOM 3961 C CA . THR B 1 232 ? -2.262 -22.469 -1.759 1 97.94 232 THR B CA 1
ATOM 3962 C C . THR B 1 232 ? -3.123 -23.031 -0.635 1 97.94 232 THR B C 1
ATOM 3964 O O . THR B 1 232 ? -2.969 -22.656 0.527 1 97.94 232 THR B O 1
ATOM 3967 N N . LYS B 1 233 ? -4.004 -23.922 -0.912 1 95.94 233 LYS B N 1
ATOM 3968 C CA . LYS B 1 233 ? -5.055 -24.375 -0.011 1 95.94 233 LYS B CA 1
ATOM 3969 C C . LYS B 1 233 ? -4.465 -25.016 1.248 1 95.94 233 LYS B C 1
ATOM 3971 O O . LYS B 1 233 ? -4.918 -24.734 2.359 1 95.94 233 LYS B O 1
ATOM 3976 N N . PRO B 1 234 ? -3.406 -25.859 1.178 1 96 234 PRO B N 1
ATOM 3977 C CA . PRO B 1 234 ? -2.904 -26.5 2.391 1 96 234 PRO B CA 1
ATOM 3978 C C . PRO B 1 234 ? -2.402 -25.5 3.43 1 96 234 PRO B C 1
ATOM 3980 O O . PRO B 1 234 ? -2.588 -25.719 4.633 1 96 234 PRO B O 1
ATOM 3983 N N . SER B 1 235 ? -1.742 -24.438 3.021 1 96.75 235 SER B N 1
ATOM 3984 C CA . SER B 1 235 ? -1.255 -23.422 3.957 1 96.75 235 SER B CA 1
ATOM 3985 C C . SER B 1 235 ? -2.41 -22.719 4.664 1 96.75 235 SER B C 1
ATOM 3987 O O . SER B 1 235 ? -2.369 -22.516 5.879 1 96.75 235 SER B O 1
ATOM 3989 N N . PHE B 1 236 ? -3.434 -22.359 3.867 1 96.44 236 PHE B N 1
ATOM 3990 C CA . PHE B 1 236 ? -4.621 -21.75 4.453 1 96.44 236 PHE B CA 1
ATOM 3991 C C . PHE B 1 236 ? -5.297 -22.703 5.43 1 96.44 236 PHE B C 1
ATOM 3993 O O . PHE B 1 236 ? -5.59 -22.328 6.566 1 96.44 236 PHE B O 1
ATOM 4000 N N . ASP B 1 237 ? -5.5 -23.953 5.035 1 95.12 237 ASP B N 1
ATOM 4001 C CA . ASP B 1 237 ? -6.195 -24.938 5.848 1 95.12 237 ASP B CA 1
ATOM 4002 C C . ASP B 1 237 ? -5.48 -25.156 7.18 1 95.12 237 ASP B C 1
ATOM 4004 O O . ASP B 1 237 ? -6.117 -25.188 8.234 1 95.12 237 ASP B O 1
ATOM 4008 N N . GLN B 1 238 ? -4.242 -25.297 7.09 1 96.25 238 GLN B N 1
ATOM 4009 C CA . GLN B 1 238 ? -3.471 -25.594 8.297 1 96.25 238 GLN B CA 1
ATOM 4010 C C . GLN B 1 238 ? -3.592 -24.469 9.312 1 96.25 238 GLN B C 1
ATOM 4012 O O . GLN B 1 238 ? -3.824 -24.719 10.5 1 96.25 238 GLN B O 1
ATOM 4017 N N . VAL B 1 239 ? -3.492 -23.219 8.891 1 96.19 239 VAL B N 1
ATOM 4018 C CA . VAL B 1 239 ? -3.512 -22.094 9.82 1 96.19 239 VAL B CA 1
ATOM 4019 C C . VAL B 1 239 ? -4.938 -21.875 10.32 1 96.19 239 VAL B C 1
ATOM 4021 O O . VAL B 1 239 ? -5.152 -21.688 11.523 1 96.19 239 VAL B O 1
ATOM 4024 N N . VAL B 1 240 ? -5.902 -21.953 9.406 1 95.12 240 VAL B N 1
ATOM 4025 C CA . VAL B 1 240 ? -7.289 -21.656 9.758 1 95.12 240 VAL B CA 1
ATOM 4026 C C . VAL B 1 240 ? -7.812 -22.719 10.719 1 95.12 240 VAL B C 1
ATOM 4028 O O . VAL B 1 240 ? -8.484 -22.406 11.703 1 95.12 240 VAL B O 1
ATOM 4031 N N . ASN B 1 241 ? -7.477 -23.984 10.523 1 95.31 241 ASN B N 1
ATOM 4032 C CA . ASN B 1 241 ? -7.953 -25.078 11.359 1 95.31 241 ASN B CA 1
ATOM 4033 C C . ASN B 1 241 ? -7.234 -25.125 12.703 1 95.31 241 ASN B C 1
ATOM 4035 O O . ASN B 1 241 ? -7.672 -25.812 13.625 1 95.31 241 ASN B O 1
ATOM 4039 N N . ASN B 1 242 ? -6.137 -24.391 12.82 1 97.25 242 ASN B N 1
ATOM 4040 C CA . ASN B 1 242 ? -5.359 -24.328 14.055 1 97.25 242 ASN B CA 1
ATOM 4041 C C . ASN B 1 242 ? -5.184 -22.906 14.547 1 97.25 242 ASN B C 1
ATOM 4043 O O . ASN B 1 242 ? -4.109 -22.531 15.023 1 97.25 242 ASN B O 1
ATOM 4047 N N . TYR B 1 243 ? -6.203 -22.109 14.352 1 96 243 TYR B N 1
ATOM 4048 C CA . TYR B 1 243 ? -6.145 -20.672 14.602 1 96 243 TYR B CA 1
ATOM 4049 C C . TYR B 1 243 ? -5.562 -20.375 15.977 1 96 243 TYR B C 1
ATOM 4051 O O . TYR B 1 243 ? -4.801 -19.422 16.141 1 96 243 TYR B O 1
ATOM 4059 N N . ALA B 1 244 ? -5.82 -21.125 16.969 1 96.19 244 ALA B N 1
ATOM 4060 C CA . ALA B 1 244 ? -5.387 -20.859 18.344 1 96.19 244 ALA B CA 1
ATOM 4061 C C . ALA B 1 244 ? -3.871 -20.984 18.469 1 96.19 244 ALA B C 1
ATOM 4063 O O . ALA B 1 244 ? -3.246 -20.25 19.234 1 96.19 244 ALA B O 1
ATOM 4064 N N . LYS B 1 245 ? -3.344 -21.906 17.75 1 95.62 245 LYS B N 1
ATOM 4065 C CA . LYS B 1 245 ? -1.897 -22.109 17.75 1 95.62 245 LYS B CA 1
ATOM 4066 C C . LYS B 1 245 ? -1.169 -20.859 17.25 1 95.62 245 LYS B C 1
ATOM 4068 O O . LYS B 1 245 ? -0.003 -20.641 17.594 1 95.62 245 LYS B O 1
ATOM 4073 N N . TYR B 1 246 ? -1.882 -20.078 16.547 1 92.44 246 TYR B N 1
ATOM 4074 C CA . TYR B 1 246 ? -1.271 -18.891 15.953 1 92.44 246 TYR B CA 1
ATOM 4075 C C . TYR B 1 246 ? -1.705 -17.625 16.688 1 92.44 246 TYR B C 1
ATOM 4077 O O . TYR B 1 246 ? -1.508 -16.516 16.188 1 92.44 246 TYR B O 1
ATOM 4085 N N . GLY B 1 247 ? -2.396 -17.844 17.797 1 90.69 247 GLY B N 1
ATOM 4086 C CA . GLY B 1 247 ? -2.705 -16.734 18.688 1 90.69 247 GLY B CA 1
ATOM 4087 C C . GLY B 1 247 ? -4.031 -16.062 18.359 1 90.69 247 GLY B C 1
ATOM 4088 O O . GLY B 1 247 ? -4.371 -15.039 18.953 1 90.69 247 GLY B O 1
ATOM 4089 N N . ALA B 1 248 ? -4.809 -16.625 17.438 1 94.44 248 ALA B N 1
ATOM 4090 C CA . ALA B 1 248 ? -6.098 -16.031 17.078 1 94.44 248 ALA B CA 1
ATOM 4091 C C . ALA B 1 248 ? -7.211 -16.578 17.969 1 94.44 248 ALA B C 1
ATOM 4093 O O . ALA B 1 248 ? -7.188 -17.734 18.375 1 94.44 248 ALA B O 1
ATOM 4094 N N . LYS B 1 249 ? -8.219 -15.672 18.281 1 94.44 249 LYS B N 1
ATOM 4095 C CA . LYS B 1 249 ? -9.328 -16.062 19.141 1 94.44 249 LYS B CA 1
ATOM 4096 C C . LYS B 1 249 ? -10.281 -17.016 18.422 1 94.44 249 LYS B C 1
ATOM 4098 O O . LYS B 1 249 ? -10.953 -17.828 19.062 1 94.44 249 LYS B O 1
ATOM 4103 N N . ASP B 1 250 ? -10.367 -16.922 17.156 1 95.44 250 ASP B N 1
ATOM 4104 C CA . ASP B 1 250 ? -11.141 -17.812 16.312 1 95.44 250 ASP B CA 1
ATOM 4105 C C . ASP B 1 250 ? -10.656 -17.781 14.867 1 95.44 250 ASP B C 1
ATOM 4107 O O . ASP B 1 250 ? -9.719 -17.047 14.547 1 95.44 250 ASP B O 1
ATOM 4111 N N . ALA B 1 251 ? -11.273 -18.516 14.008 1 94.5 251 ALA B N 1
ATOM 4112 C CA . ALA B 1 251 ? -10.805 -18.719 12.641 1 94.5 251 ALA B CA 1
ATOM 4113 C C . ALA B 1 251 ? -11.234 -17.547 11.75 1 94.5 251 ALA B C 1
ATOM 4115 O O . ALA B 1 251 ? -10.734 -17.406 10.633 1 94.5 251 ALA B O 1
ATOM 4116 N N . THR B 1 252 ? -12.094 -16.641 12.281 1 94 252 THR B N 1
ATOM 4117 C CA . THR B 1 252 ? -12.68 -15.648 11.398 1 94 252 THR B CA 1
ATOM 4118 C C . THR B 1 252 ? -12.312 -14.234 11.859 1 94 252 THR B C 1
ATOM 4120 O O . THR B 1 252 ? -12.648 -13.258 11.195 1 94 252 THR B O 1
ATOM 4123 N N . CYS B 1 253 ? -11.586 -14.219 12.906 1 94.06 253 CYS B N 1
ATOM 4124 C CA . CYS B 1 253 ? -11.266 -12.891 13.43 1 94.06 253 CYS B CA 1
ATOM 4125 C C . CYS B 1 253 ? -10.32 -12.148 12.492 1 94.06 253 CYS B C 1
ATOM 4127 O O . CYS B 1 253 ? -9.445 -12.758 11.875 1 94.06 253 CYS B O 1
ATOM 4129 N N . PHE B 1 254 ? -10.5 -10.844 12.352 1 91.31 254 PHE B N 1
ATOM 4130 C CA . PHE B 1 254 ? -9.609 -10.008 11.555 1 91.31 254 PHE B CA 1
ATOM 4131 C C . PHE B 1 254 ? -9.25 -8.727 12.305 1 91.31 254 PHE B C 1
ATOM 4133 O O . PHE B 1 254 ? -9.992 -8.281 13.172 1 91.31 254 PHE B O 1
ATOM 4140 N N . GLY B 1 255 ? -8.055 -8.219 11.984 1 84.44 255 GLY B N 1
ATOM 4141 C CA . GLY B 1 255 ? -7.492 -7.039 12.617 1 84.44 255 GLY B CA 1
ATOM 4142 C C . GLY B 1 255 ? -5.977 -7.004 12.578 1 84.44 255 GLY B C 1
ATOM 4143 O O . GLY B 1 255 ? -5.348 -7.883 11.984 1 84.44 255 GLY B O 1
ATOM 4144 N N . ALA B 1 256 ? -5.391 -5.988 13.25 1 75.44 256 ALA B N 1
ATOM 4145 C CA . ALA B 1 256 ? -3.963 -5.715 13.117 1 75.44 256 ALA B CA 1
ATOM 4146 C C . ALA B 1 256 ? -3.135 -6.699 13.938 1 75.44 256 ALA B C 1
ATOM 4148 O O . ALA B 1 256 ? -1.948 -6.898 13.672 1 75.44 256 ALA B O 1
ATOM 4149 N N . SER B 1 257 ? -3.822 -7.238 14.914 1 77.75 257 SER B N 1
ATOM 4150 C CA . SER B 1 257 ? -3.031 -8.125 15.766 1 77.75 257 SER B CA 1
ATOM 4151 C C . SER B 1 257 ? -3.869 -9.289 16.281 1 77.75 257 SER B C 1
ATOM 4153 O O . SER B 1 257 ? -5.086 -9.164 16.438 1 77.75 257 SER B O 1
ATOM 4155 N N . ASN B 1 258 ? -3.264 -10.422 16.391 1 83.25 258 ASN B N 1
ATOM 4156 C CA . ASN B 1 258 ? -3.793 -11.617 17.047 1 83.25 258 ASN B CA 1
ATOM 4157 C C . ASN B 1 258 ? -5.008 -12.164 16.297 1 83.25 258 ASN B C 1
ATOM 4159 O O . ASN B 1 258 ? -5.965 -12.625 16.922 1 83.25 258 ASN B O 1
ATOM 4163 N N . CYS B 1 259 ? -5.012 -11.969 15.008 1 91.69 259 CYS B N 1
ATOM 4164 C CA . CYS B 1 259 ? -6.012 -12.547 14.109 1 91.69 259 CYS B CA 1
ATOM 4165 C C . CYS B 1 259 ? -5.355 -13.195 12.898 1 91.69 259 CYS B C 1
ATOM 4167 O O . CYS B 1 259 ? -4.199 -12.906 12.586 1 91.69 259 CYS B O 1
ATOM 4169 N N . LEU B 1 260 ? -6.109 -14.086 12.266 1 94.75 260 LEU B N 1
ATOM 4170 C CA . LEU B 1 260 ? -5.578 -14.781 11.094 1 94.75 260 LEU B CA 1
ATOM 4171 C C . LEU B 1 260 ? -5.715 -13.914 9.844 1 94.75 260 LEU B C 1
ATOM 4173 O O . LEU B 1 260 ? -5.074 -14.18 8.828 1 94.75 260 LEU B O 1
ATOM 4177 N N . TRP B 1 261 ? -6.645 -12.961 10.031 1 94.44 261 TRP B N 1
ATOM 4178 C CA . TRP B 1 261 ? -6.934 -12.078 8.906 1 94.44 261 TRP B CA 1
ATOM 4179 C C . TRP B 1 261 ? -6.602 -10.633 9.242 1 94.44 261 TRP B C 1
ATOM 4181 O O . TRP B 1 261 ? -6.859 -10.172 10.359 1 94.44 261 TRP B O 1
ATOM 4191 N N . ALA B 1 262 ? -5.945 -9.938 8.281 1 92.06 262 ALA B N 1
ATOM 4192 C CA . ALA B 1 262 ? -5.598 -8.531 8.484 1 92.06 262 ALA B CA 1
ATOM 4193 C C . ALA B 1 262 ? -6.832 -7.645 8.367 1 92.06 262 ALA B C 1
ATOM 4195 O O . ALA B 1 262 ? -6.902 -6.586 9 1 92.06 262 ALA B O 1
ATOM 4196 N N . ASP B 1 263 ? -7.723 -8.016 7.504 1 91.62 263 ASP B N 1
ATOM 4197 C CA . ASP B 1 263 ? -9.062 -7.453 7.34 1 91.62 263 ASP B CA 1
ATOM 4198 C C . ASP B 1 263 ? -10.07 -8.531 6.945 1 91.62 263 ASP B C 1
ATOM 4200 O O . ASP B 1 263 ? -9.812 -9.719 7.129 1 91.62 263 ASP B O 1
ATOM 4204 N N . ASP B 1 264 ? -11.195 -8.148 6.473 1 92.69 264 ASP B N 1
ATOM 4205 C CA . ASP B 1 264 ? -12.227 -9.156 6.281 1 92.69 264 ASP B CA 1
ATOM 4206 C C . ASP B 1 264 ? -11.992 -9.953 5 1 92.69 264 ASP B C 1
ATOM 4208 O O . ASP B 1 264 ? -12.766 -10.852 4.668 1 92.69 264 ASP B O 1
ATOM 4212 N N . TYR B 1 265 ? -10.828 -9.695 4.312 1 94.69 265 TYR B N 1
ATOM 4213 C CA . TYR B 1 265 ? -10.648 -10.359 3.027 1 94.69 265 TYR B CA 1
ATOM 4214 C C . TYR B 1 265 ? -9.203 -10.805 2.844 1 94.69 265 TYR B C 1
ATOM 4216 O O . TYR B 1 265 ? -8.922 -11.68 2.02 1 94.69 265 TYR B O 1
ATOM 4224 N N . HIS B 1 266 ? -8.281 -10.195 3.568 1 95.88 266 HIS B N 1
ATOM 4225 C CA . HIS B 1 266 ? -6.863 -10.461 3.355 1 95.88 266 HIS B CA 1
ATOM 4226 C C . HIS B 1 266 ? -6.262 -11.211 4.539 1 95.88 266 HIS B C 1
ATOM 4228 O O . HIS B 1 266 ? -6.52 -10.867 5.695 1 95.88 266 HIS B O 1
ATOM 4234 N N . ALA B 1 267 ? -5.449 -12.188 4.203 1 94.62 267 ALA B N 1
ATOM 4235 C CA . ALA B 1 267 ? -4.75 -12.977 5.223 1 94.62 267 ALA B CA 1
ATOM 4236 C C . ALA B 1 267 ? -3.688 -12.133 5.926 1 94.62 267 ALA B C 1
ATOM 4238 O O . ALA B 1 267 ? -3.113 -11.219 5.328 1 94.62 267 ALA B O 1
ATOM 4239 N N . SER B 1 268 ? -3.477 -12.539 7.148 1 92.38 268 SER B N 1
ATOM 4240 C CA . SER B 1 268 ? -2.4 -11.922 7.91 1 92.38 268 SER B CA 1
ATOM 4241 C C . SER B 1 268 ? -1.123 -12.75 7.84 1 92.38 268 SER B C 1
ATOM 4243 O O . SER B 1 268 ? -1.018 -13.664 7.027 1 92.38 268 SER B O 1
ATOM 4245 N N . GLY B 1 269 ? -0.19 -12.43 8.703 1 91.94 269 GLY B N 1
ATOM 4246 C CA . GLY B 1 269 ? 1.186 -12.898 8.617 1 91.94 269 GLY B CA 1
ATOM 4247 C C . GLY B 1 269 ? 1.313 -14.406 8.727 1 91.94 269 GLY B C 1
ATOM 4248 O O . GLY B 1 269 ? 2.1 -15.016 8 1 91.94 269 GLY B O 1
ATOM 4249 N N . ALA B 1 270 ? 0.5 -15.023 9.578 1 93.88 270 ALA B N 1
ATOM 4250 C CA . ALA B 1 270 ? 0.661 -16.453 9.812 1 93.88 270 ALA B CA 1
ATOM 4251 C C . ALA B 1 270 ? 0.434 -17.25 8.531 1 93.88 270 ALA B C 1
ATOM 4253 O O . ALA B 1 270 ? 1.214 -18.156 8.203 1 93.88 270 ALA B O 1
ATOM 4254 N N . ILE B 1 271 ? -0.565 -16.922 7.812 1 95.88 271 ILE B N 1
ATOM 4255 C CA . ILE B 1 271 ? -0.89 -17.625 6.578 1 95.88 271 ILE B CA 1
ATOM 4256 C C . ILE B 1 271 ? 0.175 -17.344 5.523 1 95.88 271 ILE B C 1
ATOM 4258 O O . ILE B 1 271 ? 0.673 -18.266 4.871 1 95.88 271 ILE B O 1
ATOM 4262 N N . HIS B 1 272 ? 0.541 -16.094 5.41 1 97.06 272 HIS B N 1
ATOM 4263 C CA . HIS B 1 272 ? 1.557 -15.711 4.434 1 97.06 272 HIS B CA 1
ATOM 4264 C C . HIS B 1 272 ? 2.889 -16.391 4.734 1 97.06 272 HIS B C 1
ATOM 4266 O O . HIS B 1 272 ? 3.592 -16.828 3.818 1 97.06 272 HIS B O 1
ATOM 4272 N N . LYS B 1 273 ? 3.266 -16.484 5.965 1 97.19 273 LYS B N 1
ATOM 4273 C CA . LYS B 1 273 ? 4.531 -17.109 6.344 1 97.19 273 LYS B CA 1
ATOM 4274 C C . LYS B 1 273 ? 4.539 -18.594 5.98 1 97.19 273 LYS B C 1
ATOM 4276 O O . LYS B 1 273 ? 5.477 -19.078 5.344 1 97.19 273 LYS B O 1
ATOM 4281 N N . LEU B 1 274 ? 3.529 -19.281 6.355 1 98.19 274 LEU B N 1
ATOM 4282 C CA . LEU B 1 274 ? 3.469 -20.703 6.059 1 98.19 274 LEU B CA 1
ATOM 4283 C C . LEU B 1 274 ? 3.385 -20.938 4.555 1 98.19 274 LEU B C 1
ATOM 4285 O O . LEU B 1 274 ? 4.012 -21.859 4.031 1 98.19 274 LEU B O 1
ATOM 4289 N N . LEU B 1 275 ? 2.59 -20.125 3.902 1 98.38 275 LEU B N 1
ATOM 4290 C CA . LEU B 1 275 ? 2.486 -20.219 2.449 1 98.38 275 LEU B CA 1
ATOM 4291 C C . LEU B 1 275 ? 3.852 -20.047 1.794 1 98.38 275 LEU B C 1
ATOM 4293 O O . LEU B 1 275 ? 4.223 -20.812 0.907 1 98.38 275 LEU B O 1
ATOM 4297 N N . ALA B 1 276 ? 4.582 -19.062 2.254 1 98.81 276 ALA B N 1
ATOM 4298 C CA . ALA B 1 276 ? 5.918 -18.812 1.726 1 98.81 276 ALA B CA 1
ATOM 4299 C C . ALA B 1 276 ? 6.84 -20 1.979 1 98.81 276 ALA B C 1
ATOM 4301 O O . ALA B 1 276 ? 7.605 -20.391 1.097 1 98.81 276 ALA B O 1
ATOM 4302 N N . GLN B 1 277 ? 6.801 -20.562 3.152 1 98.69 277 GLN B N 1
ATOM 4303 C CA . GLN B 1 277 ? 7.602 -21.734 3.496 1 98.69 277 GLN B CA 1
ATOM 4304 C C . GLN B 1 277 ? 7.293 -22.906 2.566 1 98.69 277 GLN B C 1
ATOM 4306 O O . GLN B 1 277 ? 8.211 -23.562 2.061 1 98.69 277 GLN B O 1
ATOM 4311 N N . ASN B 1 278 ? 6.074 -23.125 2.354 1 98.75 278 ASN B N 1
ATOM 4312 C CA . ASN B 1 278 ? 5.668 -24.203 1.471 1 98.75 278 ASN B CA 1
ATOM 4313 C C . ASN B 1 278 ? 6.059 -23.922 0.022 1 98.75 278 ASN B C 1
ATOM 4315 O O . ASN B 1 278 ? 6.426 -24.844 -0.713 1 98.75 278 ASN B O 1
ATOM 4319 N N . LEU B 1 279 ? 5.941 -22.688 -0.386 1 98.81 279 LEU B N 1
ATOM 4320 C CA . LEU B 1 279 ? 6.301 -22.297 -1.747 1 98.81 279 LEU B CA 1
ATOM 4321 C C . LEU B 1 279 ? 7.785 -22.547 -2.004 1 98.81 279 LEU B C 1
ATOM 4323 O O . LEU B 1 279 ? 8.164 -23.094 -3.043 1 98.81 279 LEU B O 1
ATOM 4327 N N . VAL B 1 280 ? 8.633 -22.141 -1.07 1 98.62 280 VAL B N 1
ATOM 4328 C CA . VAL B 1 280 ? 10.078 -22.312 -1.208 1 98.62 280 VAL B CA 1
ATOM 4329 C C . VAL B 1 280 ? 10.398 -23.797 -1.387 1 98.62 280 VAL B C 1
ATOM 4331 O O . VAL B 1 280 ? 11.219 -24.172 -2.23 1 98.62 280 VAL B O 1
ATOM 4334 N N . LYS B 1 281 ? 9.711 -24.625 -0.65 1 98.12 281 LYS B N 1
ATOM 4335 C CA . LYS B 1 281 ? 9.914 -26.078 -0.766 1 98.12 281 LYS B CA 1
ATOM 4336 C C . LYS B 1 281 ? 9.422 -26.594 -2.119 1 98.12 281 LYS B C 1
ATOM 4338 O O . LYS B 1 281 ? 10.086 -27.422 -2.748 1 98.12 281 LYS B O 1
ATOM 4343 N N . ALA B 1 282 ? 8.344 -26.078 -2.521 1 98.06 282 ALA B N 1
ATOM 4344 C CA . ALA B 1 282 ? 7.711 -26.578 -3.738 1 98.06 282 ALA B CA 1
ATOM 4345 C C . ALA B 1 282 ? 8.555 -26.266 -4.969 1 98.06 282 ALA B C 1
ATOM 4347 O O . ALA B 1 282 ? 8.617 -27.062 -5.906 1 98.06 282 ALA B O 1
ATOM 4348 N N . VAL B 1 283 ? 9.242 -25.078 -4.977 1 98.19 283 VAL B N 1
ATOM 4349 C CA . VAL B 1 283 ? 9.883 -24.641 -6.211 1 98.19 283 VAL B CA 1
ATOM 4350 C C . VAL B 1 283 ? 11.383 -24.938 -6.148 1 98.19 283 VAL B C 1
ATOM 4352 O O . VAL B 1 283 ? 12.148 -24.5 -7.012 1 98.19 283 VAL B O 1
ATOM 4355 N N . ARG B 1 284 ? 11.852 -25.719 -5.254 1 96.06 284 ARG B N 1
ATOM 4356 C CA . ARG B 1 284 ? 13.273 -25.938 -5.016 1 96.06 284 ARG B CA 1
ATOM 4357 C C . ARG B 1 284 ? 13.93 -26.609 -6.215 1 96.06 284 ARG B C 1
ATOM 4359 O O . ARG B 1 284 ? 15.133 -26.453 -6.434 1 96.06 284 ARG B O 1
ATOM 4366 N N . GLY B 1 285 ? 13.219 -27.328 -6.996 1 95.69 285 GLY B N 1
ATOM 4367 C CA . GLY B 1 285 ? 13.766 -28 -8.164 1 95.69 285 GLY B CA 1
ATOM 4368 C C . GLY B 1 285 ? 14.031 -27.078 -9.328 1 95.69 285 GLY B C 1
ATOM 4369 O O . GLY B 1 285 ? 14.797 -27.406 -10.234 1 95.69 285 GLY B O 1
ATOM 4370 N N . ILE B 1 286 ? 13.43 -25.922 -9.281 1 96.31 286 ILE B N 1
ATOM 4371 C CA . ILE B 1 286 ? 13.602 -25.047 -10.445 1 96.31 286 ILE B CA 1
ATOM 4372 C C . ILE B 1 286 ? 14.242 -23.734 -10.016 1 96.31 286 ILE B C 1
ATOM 4374 O O . ILE B 1 286 ? 14.758 -22.984 -10.844 1 96.31 286 ILE B O 1
ATOM 4378 N N . PHE B 1 287 ? 14.164 -23.391 -8.734 1 97.5 287 PHE B N 1
ATOM 4379 C CA . PHE B 1 287 ? 14.68 -22.125 -8.227 1 97.5 287 PHE B CA 1
ATOM 4380 C C . PHE B 1 287 ? 15.016 -22.234 -6.746 1 97.5 287 PHE B C 1
ATOM 4382 O O . PHE B 1 287 ? 14.234 -22.766 -5.961 1 97.5 287 PHE B O 1
ATOM 4389 N N . THR B 1 288 ? 16.141 -21.781 -6.402 1 96.44 288 THR B N 1
ATOM 4390 C CA . THR B 1 288 ? 16.531 -21.703 -5 1 96.44 288 THR B CA 1
ATOM 4391 C C . THR B 1 288 ? 16.562 -20.25 -4.531 1 96.44 288 THR B C 1
ATOM 4393 O O . THR B 1 288 ? 17.297 -19.438 -5.09 1 96.44 288 THR B O 1
ATOM 4396 N N . PHE B 1 289 ? 15.812 -19.984 -3.533 1 97.06 289 PHE B N 1
ATOM 4397 C CA . PHE B 1 289 ? 15.789 -18.641 -2.984 1 97.06 289 PHE B CA 1
ATOM 4398 C C . PHE B 1 289 ? 17.047 -18.359 -2.174 1 97.06 289 PHE B C 1
ATOM 4400 O O . PHE B 1 289 ? 17.562 -19.234 -1.479 1 97.06 289 PHE B O 1
#

Secondary structure (DSSP, 8-state):
---------------------------EEEEEEESTTT-----TTSPPP-SS-TTSSS-TT-SBSSSS--HHHHHHHTS-SS-EEEEE---TT--S-TTTS--S-S--HHHHHHHIIIIITTT---S-EEEEEE--HHHHHHHHHTTS---HHHHHHHHHHHHHHHHHTT--EEEEEPPPTTGGGSGGGTT--HHHHHHHHHHHHHHHHHHHHHHHHHHHH-TT-EEEEE--HHHHHHHHHTGGGGT-SSSS-BSSSSSSBSSSSSB-HHHHHHHHHHHHHHTTTT---/---------------------------EEEEEEESTTT-----TTSPPP-SS-TTSSS-TT-SBSSSS--HHHHHHHTS-SS-EEEEE---TT--S-TTTS--S-S--HHHHHHHIIIIITTT---S-EEEEEE--HHHHHHHHHTTS---HHHHHHHHHHHHHHHHHTT--EEEEEPPPTTGGGSGGGTT--HHHHHHHHHHHHHHHHHHHHHHHHHHHH-TT-EEEEE--HHHHHHHHHTGGGGT-SSSS-BSSSSSSBSSSSSB-HHHHHHHHHHHHHHTTTT---

Radius of gyration: 28.06 Å; Cα contacts (8 Å, |Δi|>4): 1178; chains: 2; bounding box: 138×70×82 Å